Protein 4ZDU (pdb70)

Sequence (428 aa):
WSVEDIVKGINSNNLESQLQATQAARKLLSPIDNIIRAGLIPKFVSFLGKTDCSPIQFESAWALTNIASGTSEQTKAVVDGGAIPAFISLLASPHAHISEQAVWALGNIAGDGSAFRDLVIKHGAIDPLLALLAVPDLSTLACGYLRNLTWTLSNLCRNKNPAPPLDAVEQILPTLVRLLHHNDPEVLADSCWAISYLTDGPNERIEMVVKKGVVPQLVKLLGATELPIVTPALRAIGNIVTGTDEQTQKVIDAGALAVFPSLLTNPKTNIQKEATWTMSNITAGRQDQIQQVVNHGLVPFLVGVLSKADFKTQKEAAWAITNYTSGGTVEQIVYLVHCGIIEPLMNLLSAKDTKIIQVILDAISNIFQAAEKLGETEKLSIMIEECGGLDKIEALQRHENESVYKASLNLIEKYFSQGTKRSYEQME

Structure (mmCIF, N/CA/C/O backbone):
data_4ZDU
#
_entry.id   4ZDU
#
_cell.length_a   110.250
_cell.length_b   110.250
_cell.length_c   204.361
_cell.angle_alpha   90.000
_cell.angle_beta   90.000
_cell.angle_gamma   120.000
#
_symmetry.space_group_name_H-M   'H 3 2'
#
loop_
_entity.id
_entity.type
_entity.pdbx_description
1 polymer 'Importin subunit alpha-1'
2 polymer 'Peptide from Nucleoprotein'
3 water water
#
loop_
_atom_site.group_PDB
_atom_site.id
_atom_site.type_symbol
_atom_site.label_atom_id
_atom_site.label_alt_id
_atom_site.label_comp_id
_atom_site.label_asym_id
_atom_site.label_entity_id
_atom_site.label_seq_id
_atom_site.pdbx_PDB_ins_code
_atom_site.Cartn_x
_atom_site.Cartn_y
_atom_site.Cartn_z
_atom_site.occupanc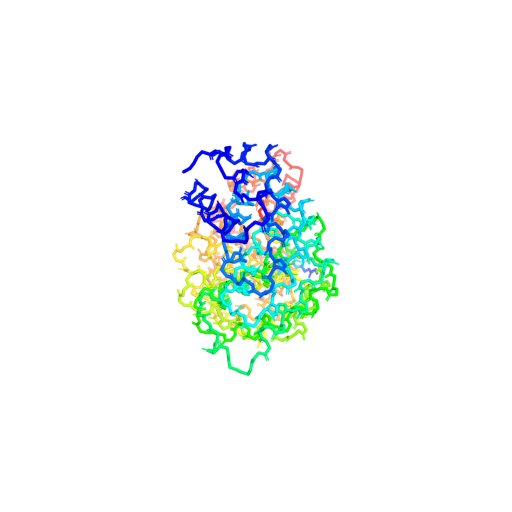y
_atom_site.B_iso_or_equiv
_atom_site.auth_seq_id
_atom_site.auth_comp_id
_atom_site.auth_asym_id
_atom_site.auth_atom_id
_atom_site.pdbx_PDB_model_num
ATOM 1 N N . TRP A 1 6 ? 43.079 36.860 40.745 1.00 103.73 76 TRP A N 1
ATOM 2 C CA . TRP A 1 6 ? 42.236 36.291 41.791 1.00 102.67 76 TRP A CA 1
ATOM 3 C C . TRP A 1 6 ? 42.357 34.774 41.827 1.00 106.75 76 TRP A C 1
ATOM 4 O O . TRP A 1 6 ? 42.561 34.135 40.794 1.00 107.51 76 TRP A O 1
ATOM 15 N N . SER A 1 7 ? 42.224 34.203 43.019 1.00 108.70 77 SER A N 1
ATOM 16 C CA . SER A 1 7 ? 42.127 32.756 43.159 1.00 107.60 77 SER A CA 1
ATOM 17 C C . SER A 1 7 ? 40.658 32.346 43.143 1.00 100.15 77 SER A C 1
ATOM 18 O O . SER A 1 7 ? 39.772 33.202 43.189 1.00 92.05 77 SER A O 1
ATOM 21 N N . VAL A 1 8 ? 40.408 31.041 43.070 1.00 101.21 78 VAL A N 1
ATOM 22 C CA . VAL A 1 8 ? 39.059 30.514 42.869 1.00 97.00 78 VAL A CA 1
ATOM 23 C C . VAL A 1 8 ? 38.067 31.008 43.917 1.00 95.14 78 VAL A C 1
ATOM 24 O O . VAL A 1 8 ? 36.956 31.423 43.584 1.00 92.35 78 VAL A O 1
ATOM 28 N N . GLU A 1 9 ? 38.482 30.978 45.178 1.00 96.57 79 GLU A N 1
ATOM 29 C CA . GLU A 1 9 ? 37.600 31.343 46.278 1.00 96.16 79 GLU A CA 1
ATOM 30 C C . GLU A 1 9 ? 37.176 32.806 46.248 1.00 92.77 79 GLU A C 1
ATOM 31 O O . GLU A 1 9 ? 36.037 33.131 46.577 1.00 90.45 79 GLU A O 1
ATOM 37 N N . ASP A 1 10 ? 38.094 33.681 45.857 1.00 95.51 80 ASP A N 1
ATOM 38 C CA . ASP A 1 10 ? 37.792 35.100 45.726 1.00 95.03 80 ASP A CA 1
ATOM 39 C C . ASP A 1 10 ? 36.673 35.319 44.708 1.00 94.00 80 ASP A C 1
ATOM 40 O O . ASP A 1 10 ? 35.733 36.078 44.956 1.00 93.49 80 ASP A O 1
ATOM 45 N N . ILE A 1 11 ? 36.780 34.634 43.572 1.00 90.83 81 ILE A N 1
ATOM 46 C CA . ILE A 1 11 ? 35.804 34.743 42.489 1.00 86.20 81 ILE A CA 1
ATOM 47 C C . ILE A 1 11 ? 34.439 34.192 42.892 1.00 85.48 81 ILE A C 1
ATOM 48 O O . ILE A 1 11 ? 33.398 34.795 42.608 1.00 78.79 81 ILE A O 1
ATOM 53 N N . VAL A 1 12 ? 34.459 33.041 43.556 1.00 87.49 82 VAL A N 1
ATOM 54 C CA . VAL A 1 12 ? 33.245 32.390 44.024 1.00 83.34 82 VAL A CA 1
ATOM 55 C C . VAL A 1 12 ? 32.443 33.326 44.919 1.00 81.34 82 VAL A C 1
ATOM 56 O O . VAL A 1 12 ? 31.226 33.443 44.777 1.00 77.67 82 VAL A O 1
ATOM 60 N N . LYS A 1 13 ? 33.137 34.010 45.822 1.00 83.71 83 LYS A N 1
ATOM 61 C CA . LYS A 1 13 ? 32.491 34.940 46.741 1.00 84.75 83 LYS A CA 1
ATOM 62 C C . LYS A 1 13 ? 31.863 36.114 45.995 1.00 79.19 83 LYS A C 1
ATOM 63 O O . LYS A 1 13 ? 30.721 36.487 46.258 1.00 76.41 83 LYS A O 1
ATOM 65 N N . GLY A 1 14 ? 32.614 36.687 45.060 1.00 76.66 84 GLY A N 1
ATOM 66 C CA . GLY A 1 14 ? 32.137 37.818 44.285 1.00 76.22 84 GLY A CA 1
ATOM 67 C C . GLY A 1 14 ? 30.966 37.478 43.382 1.00 71.41 84 GLY A C 1
ATOM 68 O O . GLY A 1 14 ? 30.028 38.263 43.250 1.00 68.96 84 GLY A O 1
ATOM 69 N N . ILE A 1 15 ? 31.022 36.305 42.757 1.00 71.87 85 ILE A N 1
ATOM 70 C CA . ILE A 1 15 ? 29.969 35.866 41.845 1.00 68.23 85 ILE A CA 1
ATOM 71 C C . ILE A 1 15 ? 28.689 35.539 42.610 1.00 68.19 85 ILE A C 1
ATOM 72 O O . ILE A 1 15 ? 27.582 35.802 42.133 1.00 64.85 85 ILE A O 1
ATOM 77 N N . ASN A 1 16 ? 28.850 34.991 43.811 1.00 73.19 86 ASN A N 1
ATOM 78 C CA . ASN A 1 16 ? 27.712 34.577 44.624 1.00 72.08 86 ASN A CA 1
ATOM 79 C C . ASN A 1 16 ? 27.121 35.701 45.469 1.00 73.16 86 ASN A C 1
ATOM 80 O O . ASN A 1 16 ? 26.178 35.477 46.231 1.00 73.94 86 ASN A O 1
ATOM 85 N N . SER A 1 17 ? 27.672 36.904 45.349 1.00 71.40 87 SER A N 1
ATOM 86 C CA . SER A 1 17 ? 27.110 38.047 46.061 1.00 69.09 87 SER A CA 1
ATOM 87 C C . SER A 1 17 ? 25.905 38.576 45.293 1.00 67.42 87 SER A C 1
ATOM 88 O O . SER A 1 17 ? 25.657 38.170 44.156 1.00 63.63 87 SER A O 1
ATOM 91 N N . ASN A 1 18 ? 25.150 39.473 45.917 1.00 67.78 88 ASN A N 1
ATOM 92 C CA . ASN A 1 18 ? 23.992 40.066 45.260 1.00 64.18 88 ASN A CA 1
ATOM 93 C C . ASN A 1 18 ? 24.324 41.433 44.673 1.00 58.48 88 ASN A C 1
ATOM 94 O O . ASN A 1 18 ? 23.445 42.143 44.191 1.00 58.58 88 ASN A O 1
ATOM 99 N N . ASN A 1 19 ? 25.600 41.798 44.724 1.00 59.09 89 ASN A N 1
ATOM 100 C CA . ASN A 1 19 ? 26.065 43.042 44.128 1.00 57.57 89 ASN A CA 1
ATOM 101 C C . ASN A 1 19 ? 26.449 42.810 42.668 1.00 52.00 89 ASN A C 1
ATOM 102 O O . ASN A 1 19 ? 27.383 42.062 42.381 1.00 53.39 89 ASN A O 1
ATOM 107 N N . LEU A 1 20 ? 25.726 43.447 41.751 1.00 45.89 90 LEU A N 1
ATOM 108 C CA . LEU A 1 20 ? 25.925 43.210 40.321 1.00 41.83 90 LEU A CA 1
ATOM 109 C C . LEU A 1 20 ? 27.349 43.517 39.857 1.00 47.38 90 LEU A C 1
ATOM 110 O O . LEU A 1 20 ? 27.914 42.779 39.056 1.00 48.52 90 LEU A O 1
ATOM 115 N N . GLU A 1 21 ? 27.925 44.603 40.361 1.00 48.18 91 GLU A N 1
ATOM 116 C CA . GLU A 1 21 ? 29.274 44.999 39.956 1.00 61.34 91 GLU A CA 1
ATOM 117 C C . GLU A 1 21 ? 30.338 44.097 40.578 1.00 65.24 91 GLU A C 1
ATOM 118 O O . GLU A 1 21 ? 31.408 43.891 39.988 1.00 62.29 91 GLU A O 1
ATOM 124 N N . SER A 1 22 ? 30.049 43.567 41.765 1.00 64.34 92 SER A N 1
ATOM 125 C CA . SER A 1 22 ? 30.902 42.555 42.367 1.00 60.70 92 SER A CA 1
ATOM 126 C C . SER A 1 22 ? 30.876 41.297 41.507 1.00 54.39 92 SER A C 1
ATOM 127 O O . SER A 1 22 ? 31.913 40.681 41.264 1.00 59.64 92 SER A O 1
ATOM 130 N N . GLN A 1 23 ? 29.686 40.932 41.036 1.00 52.35 93 GLN A N 1
ATOM 131 C CA . GLN A 1 23 ? 29.530 39.797 40.133 1.00 54.73 93 GLN A CA 1
ATOM 132 C C . GLN A 1 23 ? 30.279 40.017 38.824 1.00 47.31 93 GLN A C 1
ATOM 133 O O . GLN A 1 23 ? 30.878 39.090 38.281 1.00 48.61 93 GLN A O 1
ATOM 139 N N . LEU A 1 24 ? 30.240 41.246 38.319 1.00 45.71 94 LEU A N 1
ATOM 140 C CA . LEU A 1 24 ? 30.913 41.577 37.067 1.00 49.35 94 LEU A CA 1
ATOM 141 C C . LEU A 1 24 ? 32.427 41.504 37.222 1.00 59.72 94 LEU A C 1
ATOM 142 O O . LEU A 1 24 ? 33.112 40.893 36.402 1.00 64.08 94 LEU A O 1
ATOM 147 N N . GLN A 1 25 ? 32.940 42.133 38.277 1.00 63.43 95 GLN A N 1
ATOM 148 C CA . GLN A 1 25 ? 34.366 42.104 38.583 1.00 64.55 95 GLN A CA 1
ATOM 149 C C . GLN A 1 25 ? 34.887 40.677 38.701 1.00 64.03 95 GLN A C 1
ATOM 150 O O . GLN A 1 25 ? 35.973 40.360 38.217 1.00 67.39 95 GLN A O 1
ATOM 156 N N . ALA A 1 26 ? 34.105 39.821 39.348 1.00 61.58 96 ALA A N 1
ATOM 157 C CA . ALA A 1 26 ? 34.505 38.439 39.569 1.00 64.65 96 ALA A CA 1
ATOM 158 C C . ALA A 1 26 ? 34.512 37.646 38.265 1.00 60.58 96 ALA A C 1
ATOM 159 O O . ALA A 1 26 ? 35.417 36.850 38.019 1.00 60.97 96 ALA A O 1
ATOM 161 N N . THR A 1 27 ? 33.503 37.865 37.431 1.00 55.10 97 THR A N 1
ATOM 162 C CA . THR A 1 27 ? 33.425 37.164 36.156 1.00 54.10 97 THR A CA 1
ATOM 163 C C . THR A 1 27 ? 34.584 37.584 35.251 1.00 54.78 97 THR A C 1
ATOM 164 O O . THR A 1 27 ? 35.138 36.761 34.526 1.00 53.89 97 THR A O 1
ATOM 168 N N . GLN A 1 28 ? 34.955 38.861 35.313 1.00 58.93 98 GLN A N 1
ATOM 169 C CA . GLN A 1 28 ? 36.119 39.369 34.586 1.00 60.03 98 GLN A CA 1
ATOM 170 C C . GLN A 1 28 ? 37.397 38.661 35.030 1.00 64.87 98 GLN A C 1
ATOM 171 O O . GLN A 1 28 ? 38.286 38.395 34.219 1.00 59.04 98 GLN A O 1
ATOM 177 N N . ALA A 1 29 ? 37.485 38.368 36.324 1.00 60.87 99 ALA A N 1
ATOM 178 C CA . ALA A 1 29 ? 38.650 37.690 36.882 1.00 65.98 99 ALA A CA 1
ATOM 179 C C . ALA A 1 29 ? 38.688 36.229 36.453 1.00 71.58 99 ALA A C 1
ATOM 180 O O . ALA A 1 29 ? 39.753 35.684 36.163 1.00 78.18 99 ALA A O 1
ATOM 182 N N . ALA A 1 30 ? 37.519 35.597 36.415 1.00 66.84 100 ALA A N 1
ATOM 183 C CA . ALA A 1 30 ? 37.417 34.208 35.985 1.00 70.41 100 ALA A CA 1
ATOM 184 C C . ALA A 1 30 ? 37.747 34.080 34.503 1.00 68.87 100 ALA A C 1
ATOM 185 O O . ALA A 1 30 ? 38.258 33.052 34.057 1.00 69.36 100 ALA A O 1
ATOM 187 N N . ARG A 1 31 ? 37.457 35.134 33.748 1.00 65.85 101 ARG A N 1
ATOM 188 C CA . ARG A 1 31 ? 37.764 35.160 32.324 1.00 70.11 101 ARG A CA 1
ATOM 189 C C . ARG A 1 31 ? 39.264 35.096 32.102 1.00 74.78 101 ARG A C 1
ATOM 190 O O . ARG A 1 31 ? 39.747 34.275 31.328 1.00 75.39 101 ARG A O 1
ATOM 198 N N . LYS A 1 32 ? 39.992 35.963 32.797 1.00 79.02 102 LYS A N 1
ATOM 199 C CA . LYS A 1 32 ? 41.435 36.085 32.620 1.00 85.38 102 LYS A CA 1
ATOM 200 C C . LYS A 1 32 ? 42.208 34.874 33.141 1.00 86.83 102 LYS A C 1
ATOM 201 O O . LYS A 1 32 ? 43.297 34.580 32.650 1.00 90.83 102 LYS A O 1
ATOM 207 N N . LEU A 1 33 ? 41.659 34.175 34.132 1.00 86.77 103 LEU A N 1
ATOM 208 C CA . LEU A 1 33 ? 42.293 32.948 34.609 1.00 90.60 103 LEU A CA 1
ATOM 209 C C . LEU A 1 33 ? 42.206 31.869 33.546 1.00 87.75 103 LEU A C 1
ATOM 210 O O . LEU A 1 33 ? 43.179 31.165 33.275 1.00 94.67 103 LEU A O 1
ATOM 215 N N . LEU A 1 34 ? 41.026 31.744 32.951 1.00 80.65 104 LEU A N 1
ATOM 216 C CA . LEU A 1 34 ? 40.808 30.785 31.883 1.00 82.70 104 LEU A CA 1
ATOM 217 C C . LEU A 1 34 ? 41.472 31.266 30.598 1.00 84.12 104 LEU A C 1
ATOM 218 O O . LEU A 1 34 ? 41.715 30.479 29.686 1.00 85.09 104 LEU A O 1
ATOM 223 N N . SER A 1 35 ? 41.768 32.561 30.539 1.00 84.54 105 SER A N 1
ATOM 224 C CA . SER A 1 35 ? 42.375 33.162 29.357 1.00 86.42 105 SER A CA 1
ATOM 225 C C . SER A 1 35 ? 43.897 33.093 29.422 1.00 88.52 105 SER A C 1
ATOM 226 O O . SER A 1 35 ? 44.569 33.064 28.391 1.00 87.06 105 SER A O 1
ATOM 229 N N . 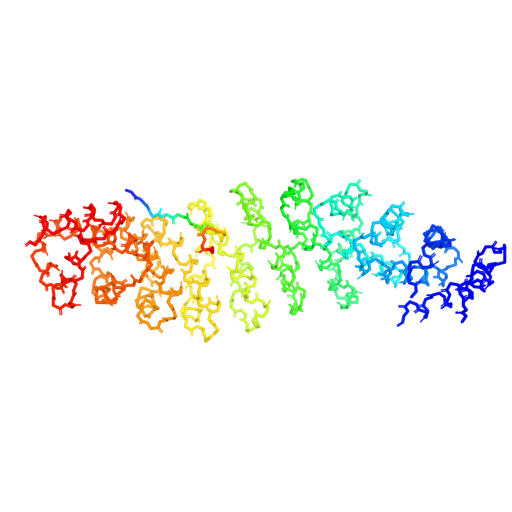PRO A 1 41 ? 43.016 25.974 35.613 1.00 83.48 111 PRO A N 1
ATOM 230 C CA . PRO A 1 41 ? 42.247 25.522 36.778 1.00 85.25 111 PRO A CA 1
ATOM 231 C C . PRO A 1 41 ? 40.766 25.335 36.463 1.00 83.30 111 PRO A C 1
ATOM 232 O O . PRO A 1 41 ? 39.919 25.662 37.293 1.00 79.16 111 PRO A O 1
ATOM 236 N N . ILE A 1 42 ? 40.472 24.811 35.276 1.00 85.12 112 ILE A N 1
ATOM 237 C CA . ILE A 1 42 ? 39.098 24.630 34.815 1.00 79.36 112 ILE A CA 1
ATOM 238 C C . ILE A 1 42 ? 38.247 23.791 35.770 1.00 81.16 112 ILE A C 1
ATOM 239 O O . ILE A 1 42 ? 37.147 24.197 36.147 1.00 78.62 112 ILE A O 1
ATOM 244 N N . ASP A 1 43 ? 38.756 22.630 36.167 1.00 81.97 113 ASP A N 1
ATOM 245 C CA . ASP A 1 43 ? 37.968 21.696 36.966 1.00 83.58 113 ASP A CA 1
ATOM 246 C C . ASP A 1 43 ? 37.736 22.177 38.400 1.00 82.42 113 ASP A C 1
ATOM 247 O O . ASP A 1 43 ? 36.831 21.693 39.078 1.00 77.32 113 ASP A O 1
ATOM 252 N N . ASN A 1 44 ? 38.547 23.125 38.861 1.00 79.55 114 ASN A N 1
ATOM 253 C CA . ASN A 1 44 ? 38.299 23.752 40.155 1.00 82.00 114 ASN A CA 1
ATOM 254 C C . ASN A 1 44 ? 37.179 24.783 40.031 1.00 81.26 114 ASN A C 1
ATOM 255 O O . ASN A 1 44 ? 36.381 24.966 40.951 1.00 79.35 114 ASN A O 1
ATOM 260 N N . ILE A 1 45 ? 37.127 25.450 38.882 1.00 82.10 115 ILE A N 1
ATOM 261 C CA . ILE A 1 45 ? 36.034 26.362 38.565 1.00 79.78 115 ILE A CA 1
ATOM 262 C C . ILE A 1 45 ? 34.720 25.592 38.495 1.00 79.33 115 ILE A C 1
ATOM 263 O O . ILE A 1 45 ? 33.698 26.027 39.028 1.00 77.94 115 ILE A O 1
ATOM 268 N N . ILE A 1 46 ? 34.764 24.438 37.836 1.00 74.43 116 ILE A N 1
ATOM 269 C CA . ILE A 1 46 ? 33.604 23.564 37.716 1.00 71.34 116 ILE A CA 1
ATOM 270 C C . ILE A 1 46 ? 33.192 23.002 39.078 1.00 78.77 116 ILE A C 1
ATOM 271 O O . ILE A 1 46 ? 32.003 22.931 39.396 1.00 65.75 116 ILE A O 1
ATOM 276 N N . ARG A 1 47 ? 34.181 22.615 39.879 1.00 71.04 117 ARG A N 1
ATOM 277 C CA . ARG A 1 47 ? 33.925 22.052 41.200 1.00 78.15 117 ARG A CA 1
ATOM 278 C C . ARG A 1 47 ? 33.177 23.041 42.091 1.00 74.41 117 ARG A C 1
ATOM 279 O O . ARG A 1 47 ? 32.342 22.648 42.903 1.00 74.26 117 A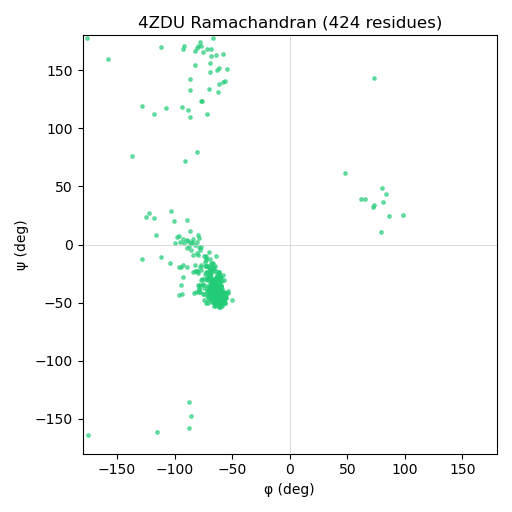RG A O 1
ATOM 281 N N . ALA A 1 48 ? 33.473 24.325 41.924 1.00 71.93 118 ALA A N 1
ATOM 282 C CA . ALA A 1 48 ? 32.808 25.372 42.689 1.00 68.49 118 ALA A CA 1
ATOM 283 C C . ALA A 1 48 ? 31.408 25.670 42.145 1.00 69.02 118 ALA A C 1
ATOM 284 O O . ALA A 1 48 ? 30.664 26.462 42.724 1.00 65.18 118 ALA A O 1
ATOM 286 N N . GLY A 1 49 ? 31.057 25.034 41.031 1.00 65.61 119 GLY A N 1
ATOM 287 C CA . GLY A 1 49 ? 29.741 25.190 40.436 1.00 61.95 119 GLY A CA 1
ATOM 288 C C . GLY A 1 49 ? 29.530 26.535 39.764 1.00 60.86 119 GLY A C 1
ATOM 289 O O . GLY A 1 49 ? 28.425 27.072 39.767 1.00 62.77 119 GLY A O 1
ATOM 290 N N . LEU A 1 50 ? 30.590 27.074 39.174 1.00 62.84 120 LEU A N 1
ATOM 291 C CA . LEU A 1 50 ? 30.544 28.409 38.586 1.00 59.59 120 LEU A CA 1
ATOM 292 C C . LEU A 1 50 ? 29.940 28.438 37.179 1.00 56.83 120 LEU A C 1
ATOM 293 O O . LEU A 1 50 ? 29.541 29.500 36.697 1.00 54.86 120 LEU A O 1
ATOM 298 N N . ILE A 1 51 ? 29.875 27.283 36.522 1.00 55.21 121 ILE A N 1
ATOM 299 C CA . ILE A 1 51 ? 29.303 27.210 35.176 1.00 53.57 121 ILE A CA 1
ATOM 300 C C . ILE A 1 51 ? 27.814 27.611 35.141 1.00 54.22 121 ILE A C 1
ATOM 301 O O . ILE A 1 51 ? 27.418 28.400 34.282 1.00 50.04 121 ILE A O 1
ATOM 306 N N . PRO A 1 52 ? 26.984 27.092 36.072 1.00 56.91 122 PRO A N 1
ATOM 307 C CA . PRO A 1 52 ? 25.590 27.560 36.070 1.00 52.36 122 PRO A CA 1
ATOM 308 C C . PRO A 1 52 ? 25.436 29.048 36.386 1.00 47.45 122 PRO A C 1
ATOM 309 O O . PRO A 1 52 ? 24.422 29.645 36.025 1.00 43.91 122 PRO A O 1
ATOM 313 N N . LYS A 1 53 ? 26.419 29.629 37.064 1.00 46.84 123 LYS A N 1
ATOM 314 C CA . LYS A 1 53 ? 26.398 31.058 37.347 1.00 47.64 123 LYS A CA 1
ATOM 315 C C . LYS A 1 53 ? 26.655 31.838 36.059 1.00 45.56 123 LYS A C 1
ATOM 316 O O . LYS A 1 53 ? 25.985 32.828 35.774 1.00 48.53 123 LYS A O 1
ATOM 322 N N . PHE A 1 54 ? 27.631 31.378 35.286 1.00 44.57 124 PHE A N 1
ATOM 323 C CA . PHE A 1 54 ? 27.950 31.985 34.002 1.00 45.52 124 PHE A CA 1
ATOM 324 C C . PHE A 1 54 ? 26.754 31.918 33.063 1.00 47.02 124 PHE A C 1
ATOM 325 O O . PHE A 1 54 ? 26.429 32.892 32.388 1.00 43.80 124 PHE A O 1
ATOM 333 N N . VAL A 1 55 ? 26.095 30.764 33.034 1.00 41.19 125 VAL A N 1
ATOM 334 C CA . VAL A 1 55 ? 24.936 30.576 32.175 1.00 40.35 125 VAL A CA 1
ATOM 335 C C . VAL A 1 55 ? 23.794 31.516 32.574 1.00 42.05 125 VAL A C 1
ATOM 336 O O . VAL A 1 55 ? 23.137 32.092 31.705 1.00 40.75 125 VAL A O 1
ATOM 340 N N . SER A 1 56 ? 23.567 31.698 33.875 1.00 39.29 126 SER A N 1
ATOM 341 C CA . SER A 1 56 ? 22.491 32.588 34.305 1.00 38.56 126 SER A CA 1
ATOM 342 C C . SER A 1 56 ? 22.832 34.040 33.969 1.00 39.32 126 SER A C 1
ATOM 343 O O . SER A 1 56 ? 21.955 34.818 33.592 1.00 38.04 126 SER A O 1
ATOM 346 N N . PHE A 1 57 ? 24.109 34.394 34.076 1.00 41.70 127 PHE A N 1
ATOM 347 C CA . PHE A 1 57 ? 24.567 35.735 33.712 1.00 41.84 127 PHE A CA 1
ATOM 348 C C . PHE A 1 57 ? 24.327 36.048 32.220 1.00 42.85 127 PHE A C 1
ATOM 349 O O . PHE A 1 57 ? 24.237 37.216 31.835 1.00 36.57 127 PHE A O 1
ATOM 357 N N . LEU A 1 58 ? 24.220 35.014 31.385 1.00 38.58 128 LEU A N 1
ATOM 358 C CA . LEU A 1 58 ? 23.937 35.220 29.960 1.00 39.79 128 LEU A CA 1
ATOM 359 C C . LEU A 1 58 ? 22.547 35.819 29.753 1.00 39.37 128 LEU A C 1
ATOM 360 O O . LEU A 1 58 ? 22.279 36.444 28.729 1.00 39.69 128 LEU A O 1
ATOM 365 N N . GLY A 1 59 ? 21.670 35.633 30.735 1.00 39.78 129 GLY A N 1
ATOM 366 C CA . GLY A 1 59 ? 20.312 36.144 30.661 1.00 38.99 129 GLY A CA 1
ATOM 367 C C . GLY A 1 59 ? 20.120 37.528 31.256 1.00 43.28 129 GLY A C 1
ATOM 368 O O . GLY A 1 59 ? 19.002 38.048 31.275 1.00 48.32 129 GLY A O 1
ATOM 369 N N . LYS A 1 60 ? 21.199 38.130 31.748 1.00 41.06 130 LYS A N 1
ATOM 370 C CA . LYS A 1 60 ? 21.134 39.498 32.253 1.00 41.26 130 LYS A CA 1
ATOM 371 C C . LYS A 1 60 ? 21.203 40.498 31.100 1.00 44.60 130 LYS A C 1
ATOM 372 O O . LYS A 1 60 ? 22.253 41.083 30.830 1.00 43.63 130 LYS A O 1
ATOM 378 N N . THR A 1 61 ? 20.068 40.683 30.429 1.00 47.78 131 THR A N 1
ATOM 379 C CA . THR A 1 61 ? 19.965 41.550 29.255 1.00 47.72 131 THR A CA 1
ATOM 380 C C . THR A 1 61 ? 20.316 43.003 29.561 1.00 50.07 131 THR A C 1
ATOM 381 O O . THR A 1 61 ? 20.827 43.726 28.700 1.00 45.22 131 THR A O 1
ATOM 385 N N . ASP A 1 62 ? 20.049 43.426 30.792 1.00 49.59 132 ASP A N 1
ATOM 386 C CA . ASP A 1 62 ? 20.318 44.801 31.197 1.00 51.29 132 ASP A CA 1
ATOM 387 C C . ASP A 1 62 ? 21.794 45.033 31.502 1.00 47.05 132 ASP A C 1
ATOM 388 O O . ASP A 1 62 ? 22.201 46.156 31.792 1.00 51.17 132 ASP A O 1
ATOM 393 N N . CYS A 1 63 ? 22.598 43.980 31.408 1.00 46.72 133 CYS A N 1
ATOM 394 C CA . CYS A 1 63 ? 24.029 44.096 31.670 1.00 46.07 133 CYS A CA 1
ATOM 395 C C . CYS A 1 63 ? 24.854 43.329 30.639 1.00 46.19 133 CYS A C 1
ATOM 396 O O . CYS A 1 63 ? 25.363 42.243 30.922 1.00 45.34 133 CYS A O 1
ATOM 399 N N . SER A 1 64 ? 24.987 43.899 29.444 1.00 42.08 134 SER A N 1
ATOM 400 C CA . SER A 1 64 ? 25.777 43.271 28.387 1.00 44.15 134 SER A CA 1
ATOM 401 C C . SER A 1 64 ? 27.259 43.017 28.742 1.00 45.17 134 SER A C 1
ATOM 402 O O . SER A 1 64 ? 27.831 42.045 28.251 1.00 47.40 134 SER A O 1
ATOM 405 N N . PRO A 1 65 ? 27.889 43.871 29.583 1.00 45.54 135 PRO A N 1
ATOM 406 C CA . PRO A 1 65 ? 29.264 43.527 29.975 1.00 43.40 135 PRO A CA 1
ATOM 407 C C . PRO A 1 65 ? 29.420 42.174 30.676 1.00 44.99 135 PRO A C 1
ATOM 408 O O . PRO A 1 65 ? 30.372 41.456 30.369 1.00 45.21 135 PRO A O 1
ATOM 412 N N . ILE A 1 66 ? 28.525 41.831 31.599 1.00 38.15 136 ILE A N 1
ATOM 413 C CA . ILE A 1 66 ? 28.654 40.548 32.286 1.00 40.58 136 ILE A CA 1
ATOM 414 C C . ILE A 1 66 ? 28.190 39.411 31.375 1.00 41.88 136 ILE A C 1
ATOM 415 O O . ILE A 1 66 ? 28.586 38.259 31.559 1.00 42.88 136 ILE A O 1
ATOM 420 N N . GLN A 1 67 ? 27.365 39.741 30.383 1.00 37.86 137 GLN A N 1
ATOM 421 C CA . GLN A 1 67 ? 26.977 38.773 29.361 1.00 41.65 137 GLN A CA 1
ATOM 422 C C . GLN A 1 67 ? 28.195 38.357 28.551 1.00 43.25 137 GLN A C 1
ATOM 423 O O . GLN A 1 67 ? 28.463 37.167 28.367 1.00 44.72 137 GLN A O 1
ATOM 429 N N . PHE A 1 68 ? 28.924 39.357 28.069 1.00 45.24 138 PHE A N 1
ATOM 430 C CA . PHE A 1 68 ? 30.151 39.143 27.313 1.00 40.35 138 PHE A CA 1
ATOM 431 C C . PHE A 1 68 ? 31.166 38.322 28.110 1.00 44.63 138 PHE A C 1
ATOM 432 O O . PHE A 1 68 ? 31.741 37.359 27.598 1.00 41.04 138 PHE A O 1
ATOM 440 N N . GLU A 1 69 ? 31.389 38.713 29.362 1.00 39.39 139 GLU A N 1
ATOM 441 C CA . GLU A 1 69 ? 32.393 38.054 30.185 1.00 48.81 139 GLU A CA 1
ATOM 442 C C . GLU A 1 69 ? 32.034 36.590 30.428 1.00 46.28 139 GLU A C 1
ATOM 443 O O . GLU A 1 69 ? 32.904 35.722 30.410 1.00 46.26 139 GLU A O 1
ATOM 449 N N . SER A 1 70 ? 30.749 36.321 30.633 1.00 43.34 140 SER A N 1
ATOM 450 C CA . SER A 1 70 ? 30.284 34.963 30.891 1.00 40.94 140 SER A CA 1
ATOM 451 C C . SER A 1 70 ? 30.378 34.067 29.660 1.00 41.27 140 SER A C 1
ATOM 452 O O . SER A 1 70 ? 30.838 32.929 29.757 1.00 46.43 140 SER A O 1
ATOM 455 N N . ALA A 1 71 ? 29.936 34.573 28.510 1.00 41.45 141 ALA A N 1
ATOM 456 C CA . ALA A 1 71 ? 30.037 33.818 27.264 1.00 43.88 141 ALA A CA 1
ATOM 457 C C . ALA A 1 71 ? 31.483 33.423 27.007 1.00 47.61 141 ALA A C 1
ATOM 458 O O . ALA A 1 71 ? 31.767 32.294 26.610 1.00 55.24 141 ALA A O 1
ATOM 460 N N . TRP A 1 72 ? 32.395 34.356 27.254 1.00 42.35 142 TRP A N 1
ATOM 461 C CA . TRP A 1 72 ? 33.817 34.100 27.086 1.00 46.03 142 TRP A CA 1
ATOM 462 C C . TRP A 1 72 ? 34.273 32.964 28.001 1.00 50.76 142 TRP A C 1
ATOM 463 O O . TRP A 1 72 ? 34.927 32.026 27.546 1.00 55.37 142 TRP A O 1
ATOM 474 N N . ALA A 1 73 ? 33.922 33.045 29.283 1.00 48.18 143 ALA A N 1
ATOM 475 C CA . ALA A 1 73 ? 34.313 32.014 30.241 1.00 48.96 143 ALA A CA 1
ATOM 476 C C . ALA A 1 73 ? 33.765 30.649 29.838 1.00 49.09 143 ALA A C 1
ATOM 477 O O . ALA A 1 73 ? 34.496 29.660 29.825 1.00 51.53 143 ALA A O 1
ATOM 479 N N . LEU A 1 74 ? 32.478 30.603 29.505 1.00 46.72 144 LEU A N 1
ATOM 480 C CA . LEU A 1 74 ? 31.839 29.364 29.071 1.00 52.00 144 LEU A CA 1
ATOM 481 C C . LEU A 1 74 ? 32.478 28.806 27.799 1.00 53.28 144 LEU A C 1
ATOM 482 O O . LEU A 1 74 ? 32.510 27.593 27.595 1.00 56.05 144 LEU A O 1
ATOM 487 N N . THR A 1 75 ? 32.987 29.695 26.950 1.00 52.65 145 THR A N 1
ATOM 488 C CA . THR A 1 75 ? 33.601 29.286 25.690 1.00 49.97 145 THR A CA 1
ATOM 489 C C . THR A 1 75 ? 34.939 28.590 25.929 1.00 55.50 145 THR A C 1
ATOM 490 O O . THR A 1 75 ? 35.222 27.557 25.323 1.00 57.88 145 THR A O 1
ATOM 494 N N . ASN A 1 76 ? 35.754 29.154 26.818 1.00 65.18 146 ASN A N 1
ATOM 495 C CA . ASN A 1 76 ? 37.041 28.553 27.165 1.00 72.00 146 ASN A CA 1
ATOM 496 C C . ASN A 1 76 ? 36.893 27.132 27.692 1.00 73.89 146 ASN A C 1
ATOM 497 O O . ASN A 1 76 ? 37.565 26.214 27.222 1.00 75.68 146 ASN A O 1
ATOM 502 N N . ILE A 1 77 ? 36.007 26.961 28.669 1.00 70.73 147 ILE A N 1
ATOM 503 C CA . ILE A 1 77 ? 35.785 25.661 29.296 1.00 68.78 147 ILE A CA 1
ATOM 504 C C . ILE A 1 77 ? 35.263 24.645 28.282 1.00 65.19 147 ILE A C 1
ATOM 505 O O . ILE A 1 77 ? 35.609 23.464 28.335 1.00 66.74 147 ILE A O 1
ATOM 510 N N . ALA A 1 78 ? 34.442 25.119 27.350 1.00 64.66 148 ALA A N 1
ATOM 511 C CA . ALA A 1 78 ? 33.858 24.265 26.322 1.00 69.25 148 ALA A CA 1
ATOM 512 C C . ALA A 1 78 ? 34.895 23.791 25.303 1.00 71.10 148 ALA A C 1
ATOM 513 O O . ALA A 1 78 ? 34.682 22.798 24.608 1.00 66.39 148 ALA A O 1
ATOM 515 N N . SER A 1 79 ? 36.015 24.503 25.218 1.00 70.90 149 SER A N 1
ATOM 516 C CA . SER A 1 79 ? 37.055 24.166 24.254 1.00 76.64 149 SER A CA 1
ATOM 517 C C . SER A 1 79 ? 38.055 23.165 24.836 1.00 81.35 149 SER A C 1
ATOM 518 O O . SER A 1 79 ? 39.039 22.809 24.185 1.00 82.75 149 SER A O 1
ATOM 521 N N . GLY A 1 80 ? 37.789 22.708 26.057 1.00 78.28 150 GLY A N 1
ATOM 522 C CA . GLY A 1 80 ? 38.650 21.746 26.724 1.00 71.70 150 GLY A CA 1
ATOM 523 C C . GLY A 1 80 ? 38.306 20.300 26.407 1.00 84.52 150 GLY A C 1
ATOM 524 O O . GLY A 1 80 ? 38.074 19.947 25.249 1.00 73.64 150 GLY A O 1
ATOM 525 N N . THR A 1 81 ? 38.275 19.461 27.441 1.00 82.35 151 THR A N 1
ATOM 526 C CA . THR A 1 81 ? 37.977 18.037 27.276 1.00 89.15 151 THR A CA 1
ATOM 527 C C . THR A 1 81 ? 36.481 17.788 27.087 1.00 93.65 151 THR A C 1
ATOM 528 O O . THR A 1 81 ? 35.675 18.714 27.202 1.00 94.01 151 THR A O 1
ATOM 532 N N . SER A 1 82 ? 36.113 16.539 26.804 1.00 95.65 152 SER A N 1
ATOM 533 C CA . SER A 1 82 ? 34.706 16.187 26.612 1.00 93.00 152 SER A CA 1
ATOM 534 C C . SER A 1 82 ? 33.902 16.370 27.894 1.00 90.63 152 SER A C 1
ATOM 535 O O . SER A 1 82 ? 32.754 16.806 27.851 1.00 92.91 152 SER A O 1
ATOM 538 N N . GLU A 1 83 ? 34.505 16.028 29.030 1.00 90.07 153 GLU A N 1
ATOM 539 C CA . GLU A 1 83 ? 33.822 16.138 30.319 1.00 91.70 153 GLU A CA 1
ATOM 540 C C . GLU A 1 83 ? 33.485 17.594 30.620 1.00 87.83 153 GLU A C 1
ATOM 541 O O . GLU A 1 83 ? 32.441 17.893 31.202 1.00 87.23 153 GLU A O 1
ATOM 547 N N . GLN A 1 84 ? 34.369 18.494 30.200 1.00 82.49 154 GLN A N 1
ATOM 548 C CA . GLN A 1 84 ? 34.211 19.914 30.466 1.00 77.90 154 GLN A CA 1
ATOM 549 C C . GLN A 1 84 ? 33.227 20.541 29.486 1.00 71.37 154 GLN A C 1
ATOM 550 O O . GLN A 1 84 ? 32.473 21.449 29.841 1.00 70.52 154 GLN A O 1
ATOM 556 N N . THR A 1 85 ? 33.241 20.055 28.251 1.00 63.65 155 THR A N 1
ATOM 557 C CA . THR A 1 85 ? 32.314 20.547 27.241 1.00 68.48 155 THR A CA 1
ATOM 558 C C . THR A 1 85 ? 30.889 20.158 27.609 1.00 71.72 155 THR A C 1
ATOM 559 O O . THR A 1 85 ? 29.963 20.956 27.488 1.00 70.54 155 THR A O 1
ATOM 563 N N . LYS A 1 86 ? 30.725 18.931 28.090 1.00 75.53 156 LYS A N 1
ATOM 564 C CA . LYS A 1 86 ? 29.403 18.444 28.492 1.00 76.92 156 LYS A CA 1
ATOM 565 C C . LYS A 1 86 ? 28.978 19.129 29.786 1.00 72.91 156 LYS A C 1
ATOM 566 O O . LYS A 1 86 ? 27.785 19.348 30.019 1.00 75.37 156 LYS A O 1
ATOM 572 N N . ALA A 1 87 ? 29.960 19.490 30.610 1.00 59.90 157 ALA A N 1
ATOM 573 C CA . ALA A 1 87 ? 29.709 20.296 31.795 1.00 60.82 157 ALA A CA 1
ATOM 574 C C . ALA A 1 87 ? 29.100 21.633 31.398 1.00 55.15 157 ALA A C 1
ATOM 575 O O . ALA A 1 87 ? 28.142 22.093 32.014 1.00 53.44 157 ALA A O 1
ATOM 577 N N . VAL A 1 88 ? 29.690 22.262 30.386 1.00 64.24 158 VAL A N 1
ATOM 578 C CA . VAL A 1 88 ? 29.178 23.515 29.869 1.00 51.20 158 VAL A CA 1
ATOM 579 C C . VAL A 1 88 ? 27.787 23.293 29.281 1.00 50.84 158 VAL A C 1
ATOM 580 O O . VAL A 1 88 ? 26.879 24.100 29.483 1.00 48.38 158 VAL A O 1
ATOM 584 N N . VAL A 1 89 ? 27.621 22.178 28.578 1.00 54.61 159 VAL A N 1
ATOM 585 C CA . VAL A 1 89 ? 26.355 21.865 27.920 1.00 53.82 159 VAL A CA 1
ATOM 586 C C . VAL A 1 89 ? 25.266 21.495 28.931 1.00 50.41 159 VAL A C 1
ATOM 587 O O . VAL A 1 89 ? 24.164 22.041 28.898 1.00 55.41 159 VAL A O 1
ATOM 591 N N . ASP A 1 90 ? 25.573 20.571 29.833 1.00 53.72 160 ASP A N 1
ATOM 592 C CA . ASP A 1 90 ? 24.607 20.195 30.865 1.00 61.10 160 ASP A CA 1
ATOM 593 C C . ASP A 1 90 ? 24.379 21.336 31.855 1.00 50.10 160 ASP A C 1
ATOM 594 O O . ASP A 1 90 ? 23.419 21.316 32.624 1.00 49.79 160 ASP A O 1
ATOM 599 N N . GLY A 1 91 ? 25.276 22.316 31.845 1.00 49.46 161 GLY A N 1
ATOM 600 C CA . GLY A 1 91 ? 25.048 23.556 32.559 1.00 47.91 161 GLY A CA 1
ATOM 601 C C . GLY A 1 91 ? 24.010 24.413 31.853 1.00 53.69 161 GLY A C 1
ATOM 602 O O . GLY A 1 91 ? 23.487 25.368 32.427 1.00 50.77 161 GLY A O 1
ATOM 603 N N . GLY A 1 92 ? 23.721 24.081 30.597 1.00 52.53 162 GLY A N 1
ATOM 604 C CA . GLY A 1 92 ? 22.651 24.731 29.861 1.00 48.26 162 GLY A CA 1
ATOM 605 C C . GLY A 1 92 ? 23.082 25.841 28.920 1.00 42.90 162 GLY A C 1
ATOM 606 O O . GLY A 1 92 ? 22.302 26.740 28.607 1.00 39.33 162 GLY A O 1
ATOM 607 N N . ALA A 1 93 ? 24.323 25.775 28.458 1.00 44.93 163 ALA A N 1
ATOM 608 C CA . ALA A 1 93 ? 24.867 26.814 27.593 1.00 48.60 163 ALA A CA 1
ATOM 609 C C . ALA A 1 93 ? 24.193 26.869 26.220 1.00 48.25 163 ALA A C 1
ATOM 610 O O . ALA A 1 93 ? 24.095 27.939 25.626 1.00 44.60 163 ALA A O 1
ATOM 612 N N . ILE A 1 94 ? 23.723 25.728 25.723 1.00 39.99 164 ILE A N 1
ATOM 613 C CA . ILE A 1 94 ? 23.147 25.674 24.377 1.00 49.78 164 ILE A CA 1
ATOM 614 C C . ILE A 1 94 ? 21.863 26.507 24.235 1.00 46.30 164 ILE A C 1
ATOM 615 O O . ILE A 1 94 ? 21.778 27.341 23.332 1.00 45.75 164 ILE A O 1
ATOM 620 N N . PRO A 1 95 ? 20.862 26.303 25.119 1.00 44.90 165 PRO A N 1
ATOM 621 C CA . PRO A 1 95 ? 19.678 27.154 24.937 1.00 43.38 165 PRO A CA 1
ATOM 622 C C . PRO A 1 95 ? 19.946 28.618 25.272 1.00 43.88 165 PRO A C 1
ATOM 623 O O . PRO A 1 95 ? 19.348 29.504 24.658 1.00 43.05 165 PRO A O 1
ATOM 627 N N . ALA A 1 96 ? 20.834 28.865 26.232 1.00 43.09 166 ALA A N 1
ATOM 628 C CA . ALA A 1 96 ? 21.209 30.229 26.589 1.00 42.07 166 ALA A CA 1
ATOM 629 C C . ALA A 1 96 ? 21.878 30.954 25.418 1.00 40.03 166 ALA A C 1
ATOM 630 O O . ALA A 1 96 ? 21.575 32.113 25.147 1.00 42.11 166 ALA A O 1
ATOM 632 N N . PHE A 1 97 ? 22.790 30.271 24.734 1.00 35.75 167 PHE A N 1
ATOM 633 C CA . PHE A 1 97 ? 23.502 30.873 23.612 1.00 40.25 167 PHE A CA 1
ATOM 634 C C . PHE A 1 97 ? 22.571 31.124 22.429 1.00 44.14 167 PHE A C 1
ATOM 635 O O . PHE A 1 97 ? 22.685 32.139 21.747 1.00 46.70 167 PHE A O 1
ATOM 643 N N . ILE A 1 98 ? 21.643 30.199 22.203 1.00 43.25 168 ILE A N 1
ATOM 644 C CA . ILE A 1 98 ? 20.655 30.333 21.139 1.00 43.33 168 ILE A CA 1
ATOM 645 C C . ILE A 1 98 ? 19.784 31.571 21.348 1.00 45.88 168 ILE A C 1
ATOM 646 O O . ILE A 1 98 ? 19.458 32.280 20.391 1.00 39.24 168 ILE A O 1
ATOM 651 N N . SER A 1 99 ? 19.432 31.843 22.604 1.00 41.62 169 SER A N 1
ATOM 652 C CA . SER A 1 99 ? 18.638 33.021 22.938 1.00 38.87 169 SER A CA 1
ATOM 653 C C . SER A 1 99 ? 19.393 34.309 22.620 1.00 38.69 169 SER A C 1
ATOM 654 O O . SER A 1 99 ? 18.785 35.337 22.325 1.00 43.35 169 SER A O 1
ATOM 657 N N . LEU A 1 100 ? 20.719 34.248 22.676 1.00 36.18 170 LEU A N 1
ATOM 658 C CA . LEU A 1 100 ? 21.542 35.432 22.448 1.00 36.42 170 LEU A CA 1
ATOM 659 C C . LEU A 1 100 ? 21.846 35.688 20.968 1.00 31.37 170 LEU A C 1
ATOM 660 O O . LEU A 1 100 ? 22.443 36.705 20.624 1.00 32.35 170 LEU A O 1
ATOM 665 N N . LEU A 1 101 ? 21.429 34.777 20.093 1.00 29.40 171 LEU A N 1
ATOM 666 C CA . LEU A 1 101 ? 21.656 34.952 18.658 1.00 38.41 171 LEU A CA 1
ATOM 667 C C . LEU A 1 101 ? 20.960 36.202 18.120 1.00 42.00 171 LEU A C 1
ATOM 668 O O . LEU A 1 101 ? 21.455 36.847 17.194 1.00 42.57 171 LEU A O 1
ATOM 673 N N . ALA A 1 102 ? 19.820 36.548 18.711 1.00 44.74 172 ALA A N 1
ATOM 674 C CA . ALA A 1 102 ? 19.059 37.712 18.268 1.00 47.53 172 ALA A CA 1
ATOM 675 C C . ALA A 1 102 ? 19.287 38.918 19.177 1.00 45.69 172 ALA A C 1
ATOM 676 O O . ALA A 1 102 ? 18.483 39.848 19.198 1.00 48.05 172 ALA A O 1
ATOM 678 N N . SER A 1 103 ? 20.384 38.895 19.927 1.00 40.72 173 SER A N 1
ATOM 679 C CA . SER A 1 103 ? 20.733 40.006 20.803 1.00 40.77 173 SER A CA 1
ATOM 680 C C . SER A 1 103 ? 20.944 41.288 20.003 1.00 46.45 173 SER A C 1
ATOM 681 O O . SER A 1 103 ? 21.549 41.261 18.932 1.00 49.78 173 SER A O 1
ATOM 684 N N . PRO A 1 104 ? 20.433 42.417 20.520 1.00 46.59 174 PRO A N 1
ATOM 685 C CA . PRO A 1 104 ? 20.639 43.717 19.872 1.00 44.55 174 PRO A CA 1
ATOM 686 C C . PRO A 1 104 ? 22.110 44.116 19.881 1.00 45.68 174 PRO A C 1
ATOM 687 O O . PRO A 1 104 ? 22.525 44.980 19.109 1.00 49.09 174 PRO A O 1
ATOM 691 N N . HIS A 1 105 ? 22.884 43.487 20.759 1.00 44.07 175 HIS A N 1
ATOM 692 C CA . HIS A 1 105 ? 24.330 43.651 20.778 1.00 43.60 175 HIS A CA 1
ATOM 693 C C . HIS A 1 105 ? 24.957 42.657 19.812 1.00 41.04 175 HIS A C 1
ATOM 694 O O . HIS A 1 105 ? 24.955 41.450 20.061 1.00 38.42 175 HIS A O 1
ATOM 701 N N . ALA A 1 106 ? 25.484 43.174 18.706 1.00 45.40 176 ALA A N 1
ATOM 702 C CA . ALA A 1 106 ? 26.043 42.345 17.645 1.00 42.62 176 ALA A CA 1
ATOM 703 C C . ALA A 1 106 ? 27.228 41.514 18.129 1.00 42.60 176 ALA A C 1
ATOM 704 O O . ALA A 1 106 ? 27.383 40.354 17.737 1.00 42.88 176 ALA A O 1
ATOM 706 N N . HIS A 1 107 ? 28.058 42.108 18.980 1.00 40.53 177 HIS A N 1
ATOM 707 C CA . HIS A 1 107 ? 29.249 41.429 19.476 1.00 47.87 177 HIS A CA 1
ATOM 708 C C . HIS A 1 107 ? 28.877 40.253 20.377 1.00 46.85 177 HIS A C 1
ATOM 709 O O . HIS A 1 107 ? 29.602 39.258 20.446 1.00 40.83 177 HIS A O 1
ATOM 716 N N . ILE A 1 108 ? 27.740 40.368 21.057 1.00 44.31 178 ILE A N 1
ATOM 717 C CA . ILE A 1 108 ? 27.240 39.290 21.902 1.00 40.59 178 ILE A CA 1
ATOM 718 C C . ILE A 1 108 ? 26.662 38.170 21.039 1.00 35.54 178 ILE A C 1
ATOM 719 O O . ILE A 1 108 ? 26.905 36.988 21.289 1.00 39.63 178 ILE A O 1
ATOM 724 N N . SER A 1 109 ? 25.917 38.550 20.007 1.00 34.67 179 SER A N 1
ATOM 725 C CA . SER A 1 109 ? 25.401 37.587 19.042 1.00 33.78 179 SER A CA 1
ATOM 726 C C . SER A 1 109 ? 26.549 36.781 18.422 1.00 33.61 179 SER A C 1
ATOM 727 O O . SER A 1 109 ? 26.442 35.563 18.266 1.00 40.56 179 SER A O 1
ATOM 730 N N . GLU A 1 110 ? 27.652 37.457 18.100 1.00 35.88 180 GLU A N 1
ATOM 731 C CA . GLU A 1 110 ? 28.816 36.798 17.510 1.00 40.31 180 GLU A CA 1
ATOM 732 C C . GLU A 1 110 ? 29.440 35.775 18.454 1.00 40.60 180 GLU A C 1
ATOM 733 O O . GLU A 1 110 ? 29.853 34.701 18.026 1.00 42.55 180 GLU A O 1
ATOM 739 N N . GLN A 1 111 ? 29.519 36.116 19.736 1.00 40.35 181 GLN A N 1
ATOM 740 C CA . GLN A 1 111 ? 30.015 35.184 20.741 1.00 39.85 181 GLN A CA 1
ATOM 741 C C . GLN A 1 111 ? 29.168 33.920 20.767 1.00 38.08 181 GLN A C 1
ATOM 742 O O . GLN A 1 111 ? 29.694 32.812 20.855 1.00 47.17 181 GLN A O 1
ATOM 748 N N . ALA A 1 112 ? 27.854 34.094 20.685 1.00 36.14 182 ALA A N 1
ATOM 749 C CA . ALA A 1 112 ? 26.926 32.970 20.724 1.00 36.08 182 ALA A CA 1
ATOM 750 C C . ALA A 1 112 ? 27.095 32.069 19.502 1.00 38.87 182 ALA A C 1
ATOM 751 O O . ALA A 1 112 ? 27.020 30.843 19.611 1.00 40.74 182 ALA A O 1
ATOM 753 N N . VAL A 1 113 ? 27.332 32.679 18.343 1.00 35.09 183 VAL A N 1
ATOM 754 C CA . VAL A 1 113 ? 27.562 31.918 17.118 1.00 36.32 183 VAL A CA 1
ATOM 755 C C . VAL A 1 113 ? 28.802 31.040 17.239 1.00 40.77 183 VAL A C 1
ATOM 756 O O . VAL A 1 113 ? 28.745 29.835 16.991 1.00 41.74 183 VAL A O 1
ATOM 760 N N . TRP A 1 114 ? 29.922 31.652 17.616 1.00 40.98 184 TRP A N 1
ATOM 761 C CA . TRP A 1 114 ? 31.181 30.925 17.753 1.00 41.82 184 TRP A CA 1
ATOM 762 C C . TRP A 1 114 ? 31.068 29.799 18.774 1.00 42.80 184 TRP A C 1
ATOM 763 O O . TRP A 1 114 ? 31.577 28.702 18.555 1.00 45.45 184 TRP A O 1
ATOM 774 N N . ALA A 1 115 ? 30.390 30.074 19.885 1.00 41.34 185 ALA A N 1
ATOM 775 C CA . ALA A 1 115 ? 30.228 29.083 20.943 1.00 49.13 185 ALA A CA 1
ATOM 776 C C . ALA A 1 115 ? 29.396 27.895 20.467 1.00 47.86 185 ALA A C 1
ATOM 777 O O . ALA A 1 115 ? 29.780 26.743 20.659 1.00 47.89 185 ALA A O 1
ATOM 779 N N . LEU A 1 116 ? 28.258 28.181 19.841 1.00 49.21 186 LEU A N 1
ATOM 780 C CA . LEU A 1 116 ? 27.395 27.130 19.311 1.00 47.99 186 LEU A CA 1
ATOM 781 C C . LEU A 1 116 ? 28.119 26.325 18.241 1.00 48.84 186 LEU A C 1
ATOM 782 O O . LEU A 1 116 ? 27.838 25.141 18.047 1.00 53.95 186 LEU A O 1
ATOM 787 N N . GLY A 1 117 ? 29.063 26.970 17.562 1.00 50.03 187 GLY A N 1
ATOM 788 C CA . GLY A 1 117 ? 29.855 26.318 16.534 1.00 50.41 187 GLY A CA 1
ATOM 789 C C . GLY A 1 117 ? 30.784 25.243 17.070 1.00 60.87 187 GLY A C 1
ATOM 790 O O . GLY A 1 117 ? 30.877 24.154 16.500 1.00 51.66 187 GLY A O 1
ATOM 791 N N . ASN A 1 118 ? 31.478 25.548 18.165 1.00 63.30 188 ASN A N 1
ATOM 792 C CA . ASN A 1 118 ? 32.374 24.579 18.791 1.00 65.18 188 ASN A CA 1
ATOM 793 C C . ASN A 1 118 ? 31.610 23.402 19.370 1.00 58.35 188 ASN A C 1
ATOM 794 O O . ASN A 1 118 ? 32.013 22.250 19.214 1.00 63.29 188 ASN A O 1
ATOM 799 N N . ILE A 1 119 ? 30.506 23.706 20.041 1.00 56.38 189 ILE A N 1
ATOM 800 C CA . ILE A 1 119 ? 29.667 22.686 20.652 1.00 56.43 189 ILE A CA 1
ATOM 801 C C . ILE A 1 119 ? 29.146 21.712 19.602 1.00 57.18 189 ILE A C 1
ATOM 802 O O . ILE A 1 119 ? 29.303 20.499 19.735 1.00 59.60 189 ILE A O 1
ATOM 807 N N . ALA A 1 120 ? 28.542 22.251 18.549 1.00 58.23 190 ALA A N 1
ATOM 808 C CA . ALA A 1 120 ? 27.971 21.427 17.487 1.00 54.18 190 ALA A CA 1
ATOM 809 C C . ALA A 1 120 ? 29.040 20.610 16.753 1.00 48.97 190 ALA A C 1
ATOM 810 O O . ALA A 1 120 ? 28.771 19.502 16.291 1.00 45.45 190 ALA A O 1
ATOM 812 N N . GLY A 1 121 ? 30.251 21.150 16.668 1.00 49.20 191 GLY A N 1
ATOM 813 C CA . GLY A 1 121 ? 31.346 20.471 15.995 1.00 56.36 191 GLY A CA 1
ATOM 814 C C . GLY A 1 121 ? 32.036 19.378 16.797 1.00 62.95 191 GLY A C 1
ATOM 815 O O . GLY A 1 121 ? 33.066 18.847 16.376 1.00 66.00 191 GLY A O 1
ATOM 816 N N . ASP A 1 122 ? 31.476 19.032 17.951 1.00 63.67 192 ASP A N 1
ATOM 817 C CA . ASP A 1 122 ? 32.058 17.989 18.792 1.00 69.81 192 ASP A CA 1
ATOM 818 C C . ASP A 1 122 ? 31.631 16.593 18.346 1.00 75.75 192 ASP A C 1
ATOM 819 O O . ASP A 1 122 ? 32.439 15.665 18.322 1.00 80.19 192 ASP A O 1
ATOM 824 N N . GLY A 1 123 ? 30.357 16.449 17.997 1.00 74.32 193 GLY A N 1
ATOM 825 C CA . GLY A 1 123 ? 29.821 15.172 17.563 1.00 69.45 193 GLY A CA 1
ATOM 826 C C . GLY A 1 123 ? 28.374 15.300 17.134 1.00 64.33 193 GLY A C 1
ATOM 827 O O . GLY A 1 123 ? 27.791 16.379 17.229 1.00 64.62 193 GLY A O 1
ATOM 828 N N . SER A 1 124 ? 27.793 14.200 16.664 1.00 63.57 194 SER A N 1
ATOM 829 C CA . SER A 1 124 ? 26.412 14.204 16.189 1.00 67.88 194 SER A CA 1
ATOM 830 C C . SER A 1 124 ? 25.425 14.498 17.316 1.00 64.12 194 SER A C 1
ATOM 831 O O . SER A 1 124 ? 24.412 15.170 17.106 1.00 56.69 194 SER A O 1
ATOM 834 N N . ALA A 1 125 ? 25.729 13.990 18.507 1.00 67.35 195 ALA A N 1
ATOM 835 C CA . ALA A 1 125 ? 24.867 14.169 19.671 1.00 60.94 195 ALA A CA 1
ATOM 836 C C . ALA A 1 125 ? 24.714 15.642 20.030 1.00 57.88 195 ALA A C 1
ATOM 837 O O . ALA A 1 125 ? 23.598 16.149 20.140 1.00 65.47 195 ALA A O 1
ATOM 839 N N . PHE A 1 126 ? 25.839 16.327 20.210 1.00 57.04 196 PHE A N 1
ATOM 840 C CA . PHE A 1 126 ? 25.817 17.744 20.550 1.00 56.61 196 PHE A CA 1
ATOM 841 C C . PHE A 1 126 ? 25.294 18.577 19.388 1.00 58.72 196 PHE A C 1
ATOM 842 O O . PHE A 1 126 ? 24.630 19.592 19.593 1.00 62.26 196 PHE A O 1
ATOM 850 N N . ARG A 1 127 ? 25.591 18.139 18.168 1.00 57.32 197 ARG A N 1
ATOM 851 C CA . ARG A 1 127 ? 25.097 18.810 16.971 1.00 51.75 197 ARG A CA 1
ATOM 852 C C . ARG A 1 127 ? 23.574 18.796 16.942 1.00 50.23 197 ARG A C 1
ATOM 853 O O . ARG A 1 127 ? 22.936 19.829 16.743 1.00 43.69 197 ARG A O 1
ATOM 861 N N . ASP A 1 128 ? 22.998 17.616 17.152 1.00 56.77 198 ASP A N 1
ATOM 862 C CA . ASP A 1 128 ? 21.550 17.458 17.116 1.00 63.15 198 ASP A CA 1
ATOM 863 C C . ASP A 1 128 ? 20.891 18.148 18.303 1.00 65.84 198 ASP A C 1
ATOM 864 O O . ASP A 1 128 ? 19.738 18.572 18.221 1.00 63.63 198 ASP A O 1
ATOM 869 N N . LEU A 1 129 ? 21.631 18.263 19.401 1.00 64.06 199 LEU A N 1
ATOM 870 C CA . LEU A 1 129 ? 21.148 18.978 20.573 1.00 66.19 199 LEU A CA 1
ATOM 871 C C . LEU A 1 129 ? 21.025 20.469 20.244 1.00 62.25 199 LEU A C 1
ATOM 872 O O . LEU A 1 129 ? 20.013 21.104 20.548 1.00 62.64 199 LEU A O 1
ATOM 877 N N . VAL A 1 130 ? 22.054 21.018 19.608 1.00 55.70 200 VAL A N 1
ATOM 878 C CA . VAL A 1 130 ? 22.026 22.408 19.166 1.00 54.03 200 VAL A CA 1
ATOM 879 C C . VAL A 1 130 ? 20.862 22.627 18.195 1.00 57.59 200 VAL A C 1
ATOM 880 O O . VAL A 1 130 ? 20.177 23.649 18.251 1.00 54.15 200 VAL A O 1
ATOM 884 N N . ILE A 1 131 ? 20.633 21.650 17.320 1.00 53.45 201 ILE A N 1
ATOM 885 C CA . ILE A 1 131 ? 19.528 21.714 16.369 1.00 51.93 201 ILE A CA 1
ATOM 886 C C . ILE A 1 131 ? 18.167 21.607 17.068 1.00 55.68 201 ILE A C 1
ATOM 887 O O . ILE A 1 131 ? 17.253 22.376 16.785 1.00 59.11 201 ILE A O 1
ATOM 892 N N . LYS A 1 132 ? 18.043 20.667 17.999 1.00 60.84 202 LYS A N 1
ATOM 893 C CA . LYS A 1 132 ? 16.751 20.377 18.622 1.00 64.04 202 LYS A CA 1
ATOM 894 C C . LYS A 1 132 ? 16.302 21.481 19.578 1.00 63.07 202 LYS A C 1
ATOM 895 O O . LYS A 1 132 ? 15.116 21.569 19.919 1.00 63.07 202 LYS A O 1
ATOM 901 N N . HIS A 1 133 ? 17.244 22.320 20.009 1.00 56.97 203 HIS A N 1
ATOM 902 C CA . HIS A 1 133 ? 16.904 23.496 20.798 1.00 58.90 203 HIS A CA 1
ATOM 903 C C . HIS A 1 133 ? 16.600 24.683 19.887 1.00 61.41 203 HIS A C 1
ATOM 904 O O . HIS A 1 133 ? 16.356 25.796 20.362 1.00 63.07 203 HIS A O 1
ATOM 911 N N . GLY A 1 134 ? 16.633 24.435 18.579 1.00 59.84 204 GLY A N 1
ATOM 912 C CA . GLY A 1 134 ? 16.186 25.399 17.590 1.00 50.32 204 GLY A CA 1
ATOM 913 C C . GLY A 1 134 ? 17.164 26.506 17.240 1.00 53.43 204 GLY A C 1
ATOM 914 O O . GLY A 1 134 ? 16.791 27.678 17.212 1.00 58.65 204 GLY A O 1
ATOM 915 N N . ALA A 1 135 ? 18.410 26.145 16.952 1.00 45.73 205 ALA A N 1
ATOM 916 C CA . ALA A 1 135 ? 19.422 27.148 16.641 1.00 45.21 205 ALA A CA 1
ATOM 917 C C . ALA A 1 135 ? 19.401 27.574 15.174 1.00 42.11 205 ALA A C 1
ATOM 918 O O . ALA A 1 135 ? 19.851 28.665 14.837 1.00 39.51 205 ALA A O 1
ATOM 920 N N . ILE A 1 136 ? 18.878 26.716 14.308 1.00 42.34 206 ILE A N 1
ATOM 921 C CA . ILE A 1 136 ? 18.987 26.933 12.869 1.00 40.92 206 ILE A CA 1
ATOM 922 C C . ILE A 1 136 ? 18.241 28.178 12.384 1.00 43.90 206 ILE A C 1
ATOM 923 O O . ILE A 1 136 ? 18.824 29.006 11.685 1.00 43.49 206 ILE A O 1
ATOM 928 N N . ASP A 1 137 ? 16.975 28.326 12.765 1.00 45.90 207 ASP A N 1
ATOM 929 C CA . ASP A 1 137 ? 16.190 29.482 12.328 1.00 45.31 207 ASP A CA 1
ATOM 930 C C . ASP A 1 137 ? 16.840 30.829 12.695 1.00 46.37 207 ASP A C 1
ATOM 931 O O . ASP A 1 137 ? 16.987 31.687 11.823 1.00 49.64 207 ASP A O 1
ATOM 936 N N . PRO A 1 138 ? 17.242 31.026 13.970 1.00 40.06 208 PRO A N 1
ATOM 937 C CA . PRO A 1 138 ? 17.882 32.323 14.231 1.00 37.80 208 PRO A CA 1
ATOM 938 C C . PRO A 1 138 ? 19.241 32.497 13.536 1.00 39.24 208 PRO A C 1
ATOM 939 O O . PRO A 1 138 ? 19.596 33.630 13.201 1.00 36.77 208 PRO A O 1
ATOM 943 N N . LEU A 1 139 ? 19.975 31.408 13.315 1.00 33.96 209 LEU A N 1
ATOM 944 C CA . LEU A 1 139 ? 21.239 31.483 12.584 1.00 32.04 209 LEU A CA 1
ATOM 945 C C . LEU A 1 139 ? 20.996 31.946 11.148 1.00 38.57 209 LEU A C 1
ATOM 946 O O . LEU A 1 139 ? 21.678 32.838 10.643 1.00 40.93 209 LEU A O 1
ATOM 951 N N . LEU A 1 140 ? 20.008 31.338 10.500 1.00 40.20 210 LEU A N 1
ATOM 952 C CA . LEU A 1 140 ? 19.676 31.673 9.123 1.00 37.38 210 LEU A CA 1
ATOM 953 C C . LEU A 1 140 ? 19.100 33.080 9.022 1.00 41.66 210 LEU A C 1
ATOM 954 O O . LEU A 1 140 ? 19.270 33.756 8.006 1.00 45.73 210 LEU A O 1
ATOM 959 N N . ALA A 1 141 ? 18.421 33.518 10.078 1.00 38.90 211 ALA A N 1
ATOM 960 C CA . ALA A 1 141 ? 17.861 34.863 10.112 1.00 41.18 211 ALA A CA 1
ATOM 961 C C . ALA A 1 141 ? 18.978 35.899 10.059 1.00 39.84 211 ALA A C 1
ATOM 962 O O . ALA A 1 141 ? 18.858 36.924 9.389 1.00 42.87 211 ALA A O 1
ATOM 964 N N . LEU A 1 142 ? 20.070 35.618 10.763 1.00 38.11 212 LEU A N 1
ATOM 965 C CA . LEU A 1 142 ? 21.229 36.501 10.771 1.00 36.86 212 LEU A CA 1
ATOM 966 C C . LEU A 1 142 ? 21.851 36.624 9.376 1.00 34.75 212 LEU A C 1
ATOM 967 O O . LEU A 1 142 ? 22.423 37.658 9.034 1.00 34.46 212 LEU A O 1
ATOM 972 N N . LEU A 1 143 ? 21.729 35.569 8.575 1.00 32.77 213 LEU A N 1
ATOM 973 C CA . LEU A 1 143 ? 22.312 35.549 7.234 1.00 40.08 213 LEU A CA 1
ATOM 974 C C . LEU A 1 143 ? 21.319 35.961 6.150 1.00 42.08 213 LEU A C 1
ATOM 975 O O . LEU A 1 143 ? 21.653 35.966 4.971 1.00 43.43 213 LEU A O 1
ATOM 980 N N . ALA A 1 144 ? 20.105 36.317 6.555 1.00 50.46 214 ALA A N 1
ATOM 981 C CA . ALA A 1 144 ? 19.047 36.655 5.608 1.00 47.51 214 ALA A CA 1
ATOM 982 C C . ALA A 1 144 ? 19.081 38.124 5.188 1.00 47.55 214 ALA A C 1
ATOM 983 O O . ALA A 1 144 ? 18.143 38.618 4.567 1.00 56.13 214 ALA A O 1
ATOM 985 N N . VAL A 1 145 ? 20.161 38.819 5.527 1.00 44.59 215 VAL A N 1
ATOM 986 C CA . VAL A 1 145 ? 20.297 40.232 5.186 1.00 46.15 215 VAL A CA 1
ATOM 987 C C . VAL A 1 145 ? 20.474 40.418 3.677 1.00 49.90 215 VAL A C 1
ATOM 988 O O . VAL A 1 145 ? 21.035 39.552 3.006 1.00 51.95 215 VAL A O 1
ATOM 992 N N . PRO A 1 146 ? 19.981 41.544 3.135 1.00 46.73 216 PRO A N 1
ATOM 993 C CA . PRO A 1 146 ? 20.134 41.811 1.699 1.00 42.66 216 PRO A CA 1
ATOM 994 C C . PRO A 1 146 ? 21.598 41.960 1.291 1.00 42.26 216 PRO A C 1
ATOM 995 O O . PRO A 1 146 ? 21.975 41.520 0.206 1.00 43.95 216 PRO A O 1
ATOM 999 N N . ASP A 1 147 ? 22.405 42.567 2.156 1.00 37.59 217 ASP A N 1
ATOM 1000 C CA . ASP A 1 147 ? 23.832 42.745 1.901 1.00 38.77 217 ASP A CA 1
ATOM 1001 C C . ASP A 1 147 ? 24.681 42.024 2.947 1.00 42.00 217 ASP A C 1
ATOM 1002 O O . ASP A 1 147 ? 24.711 42.420 4.113 1.00 38.31 217 ASP A O 1
ATOM 1007 N N . LEU A 1 148 ? 25.381 40.976 2.524 1.00 40.63 218 LEU A N 1
ATOM 1008 C CA . LEU A 1 148 ? 26.247 40.222 3.429 1.00 41.73 218 LEU A CA 1
ATOM 1009 C C . LEU A 1 148 ? 27.425 41.060 3.928 1.00 40.18 218 LEU A C 1
ATOM 1010 O O . LEU A 1 148 ? 28.025 40.748 4.955 1.00 38.72 218 LEU A O 1
ATOM 1015 N N . SER A 1 149 ? 27.748 42.128 3.203 1.00 44.19 219 SER A N 1
ATOM 1016 C CA . SER A 1 149 ? 28.874 42.983 3.567 1.00 42.79 219 SER A CA 1
ATOM 1017 C C . SER A 1 149 ? 28.568 43.835 4.797 1.00 42.60 219 SER A C 1
ATOM 1018 O O . SER A 1 149 ? 29.465 44.450 5.371 1.00 43.72 219 SER A O 1
ATOM 1021 N N . THR A 1 150 ? 27.302 43.875 5.200 1.00 44.46 220 THR A N 1
ATOM 1022 C CA . THR A 1 150 ? 26.924 44.588 6.415 1.00 50.70 220 THR A CA 1
ATOM 1023 C C . THR A 1 150 ? 27.391 43.811 7.642 1.00 51.10 220 THR A C 1
ATOM 1024 O O . THR A 1 150 ? 27.502 44.360 8.738 1.00 48.96 220 THR A O 1
ATOM 1028 N N . LEU A 1 151 ? 27.670 42.528 7.443 1.00 49.16 221 LEU A N 1
ATOM 1029 C CA . LEU A 1 151 ? 28.175 41.674 8.509 1.00 43.45 221 LEU A CA 1
ATOM 1030 C C . LEU A 1 151 ? 29.692 41.762 8.601 1.00 40.20 221 LEU A C 1
ATOM 1031 O O . LEU A 1 151 ? 30.375 41.855 7.585 1.00 40.21 221 LEU A O 1
ATOM 1036 N N . ALA A 1 152 ? 30.211 41.738 9.824 1.00 43.15 222 ALA A N 1
ATOM 1037 C CA . ALA A 1 152 ? 31.650 41.668 10.044 1.00 45.21 222 ALA A CA 1
ATOM 1038 C C . ALA A 1 152 ? 32.216 40.418 9.376 1.00 51.37 222 ALA A C 1
ATOM 1039 O O . ALA A 1 152 ? 31.589 39.359 9.409 1.00 52.25 222 ALA A O 1
ATOM 1041 N N . CYS A 1 153 ? 33.391 40.544 8.764 1.00 52.80 223 CYS A N 1
ATOM 1042 C CA . CYS A 1 153 ? 34.008 39.423 8.057 1.00 45.55 223 CYS A CA 1
ATOM 1043 C C . CYS A 1 153 ? 34.241 38.231 8.980 1.00 40.92 223 CYS A C 1
ATOM 1044 O O . CYS A 1 153 ? 34.039 37.087 8.585 1.00 37.18 223 CYS A O 1
ATOM 1047 N N . GLY A 1 154 ? 34.658 38.503 10.212 1.00 42.08 224 GLY A N 1
ATOM 1048 C CA . GLY A 1 154 ? 34.818 37.455 11.204 1.00 38.52 224 GLY A CA 1
ATOM 1049 C C . GLY A 1 154 ? 33.478 36.855 11.585 1.00 38.01 224 GLY A C 1
ATOM 1050 O O . GLY A 1 154 ? 33.358 35.646 11.777 1.00 44.01 224 GLY A O 1
ATOM 1051 N N . TYR A 1 155 ? 32.469 37.714 11.693 1.00 38.63 225 TYR A N 1
ATOM 1052 C CA . TYR A 1 155 ? 31.104 37.304 12.014 1.00 40.37 225 TYR A CA 1
ATOM 1053 C C . TYR A 1 155 ? 30.570 36.355 10.949 1.00 40.06 225 TYR A C 1
ATOM 1054 O O . TYR A 1 155 ? 30.043 35.284 11.254 1.00 36.53 225 TYR A O 1
ATOM 1063 N N . LEU A 1 156 ? 30.717 36.763 9.694 1.00 42.13 226 LEU A N 1
ATOM 1064 C CA . LEU A 1 156 ? 30.233 35.988 8.559 1.00 35.65 226 LEU A CA 1
ATOM 1065 C C . LEU A 1 156 ? 30.941 34.639 8.472 1.00 34.96 226 LEU A C 1
ATOM 1066 O O . LEU A 1 156 ? 30.313 33.613 8.212 1.00 34.52 226 LEU A O 1
ATOM 1071 N N . ARG A 1 157 ? 32.250 34.648 8.694 1.00 31.06 227 ARG A N 1
ATOM 1072 C CA . ARG A 1 157 ? 33.032 33.422 8.688 1.00 34.59 227 ARG A CA 1
ATOM 1073 C C . ARG A 1 157 ? 32.562 32.461 9.778 1.00 39.45 227 ARG A C 1
ATOM 1074 O O . ARG A 1 157 ? 32.392 31.268 9.527 1.00 40.56 227 ARG A O 1
ATOM 1082 N N . ASN A 1 158 ? 32.345 32.986 10.982 1.00 38.12 228 ASN A N 1
ATOM 1083 C CA . ASN A 1 158 ? 31.879 32.164 12.093 1.00 34.80 228 ASN A CA 1
ATOM 1084 C C . ASN A 1 158 ? 30.497 31.572 11.828 1.00 33.86 228 ASN A C 1
ATOM 1085 O O . ASN A 1 158 ? 30.245 30.409 12.143 1.00 35.95 228 ASN A O 1
ATOM 1090 N N . LEU A 1 159 ? 29.606 32.376 11.253 1.00 31.53 229 LEU A N 1
ATOM 1091 C CA . LEU A 1 159 ? 28.275 31.905 10.871 1.00 38.09 229 LEU A CA 1
ATOM 1092 C C . LEU A 1 159 ? 28.360 30.770 9.851 1.00 41.45 229 LEU A C 1
ATOM 1093 O O . LEU A 1 159 ? 27.617 29.791 9.933 1.00 38.06 229 LEU A O 1
ATOM 1098 N N . THR A 1 160 ? 29.265 30.906 8.889 1.00 39.21 230 THR A N 1
ATOM 1099 C CA . THR A 1 160 ? 29.418 29.895 7.847 1.00 37.09 230 THR A CA 1
ATOM 1100 C C . THR A 1 160 ? 30.000 28.616 8.436 1.00 36.52 230 THR A C 1
ATOM 1101 O O . THR A 1 160 ? 29.510 27.519 8.176 1.00 34.24 230 THR A O 1
ATOM 1105 N N . TRP A 1 161 ? 31.040 28.774 9.246 1.00 37.95 231 TRP A N 1
ATOM 1106 C CA . TRP A 1 161 ? 31.697 27.646 9.892 1.00 40.78 231 TRP A CA 1
ATOM 1107 C C . TRP A 1 161 ? 30.740 26.870 10.800 1.00 42.13 231 TRP A C 1
ATOM 1108 O O . TRP A 1 161 ? 30.820 25.645 10.901 1.00 43.22 231 TRP A O 1
ATOM 1119 N N . THR A 1 162 ? 29.833 27.593 11.450 1.00 42.96 232 THR A N 1
ATOM 1120 C CA . THR A 1 162 ? 28.860 26.985 12.354 1.00 42.70 232 THR A CA 1
ATOM 1121 C C . THR A 1 162 ? 27.853 26.155 11.572 1.00 40.67 232 THR A C 1
ATOM 1122 O O . THR A 1 162 ? 27.492 25.048 11.977 1.00 39.94 232 THR A O 1
ATOM 1126 N N . LEU A 1 163 ? 27.410 26.696 10.443 1.00 41.49 233 LEU A N 1
ATOM 1127 C CA . LEU A 1 163 ? 26.482 25.991 9.571 1.00 40.47 233 LEU A CA 1
ATOM 1128 C C . LEU A 1 163 ? 27.096 24.698 9.049 1.00 38.40 233 LEU A C 1
ATOM 1129 O O . LEU A 1 163 ? 26.419 23.675 8.972 1.00 44.75 233 LEU A O 1
ATOM 1134 N N . SER A 1 164 ? 28.377 24.741 8.695 1.00 30.11 234 SER A N 1
ATOM 1135 C CA . SER A 1 164 ? 29.037 23.550 8.177 1.00 31.99 234 SER A CA 1
ATOM 1136 C C . SER A 1 164 ? 29.144 22.479 9.262 1.00 35.93 234 SER A C 1
ATOM 1137 O O . SER A 1 164 ? 29.020 21.290 8.977 1.00 39.62 234 SER A O 1
ATOM 1140 N N . ASN A 1 165 ? 29.346 22.897 10.508 1.00 38.16 235 ASN A N 1
ATOM 1141 C CA . ASN A 1 165 ? 29.382 21.942 11.609 1.00 40.65 235 ASN A CA 1
ATOM 1142 C C . ASN A 1 165 ? 28.013 21.309 11.836 1.00 38.25 235 ASN A C 1
ATOM 1143 O O . ASN A 1 165 ? 27.920 20.143 12.211 1.00 44.35 235 ASN A O 1
ATOM 1148 N N . LEU A 1 166 ? 26.953 22.073 11.584 1.00 37.86 236 LEU A N 1
ATOM 1149 C CA . LEU A 1 166 ? 25.595 21.539 11.654 1.00 36.58 236 LEU A CA 1
ATOM 1150 C C . LEU A 1 166 ? 25.328 20.554 10.514 1.00 38.76 236 LEU A C 1
ATOM 1151 O O . LEU A 1 166 ? 24.402 19.745 10.588 1.00 44.54 236 LEU A O 1
ATOM 1156 N N . CYS A 1 167 ? 26.140 20.627 9.463 1.00 36.92 237 CYS A N 1
ATOM 1157 C CA . CYS A 1 167 ? 26.028 19.706 8.334 1.00 37.85 237 CYS A CA 1
ATOM 1158 C C . CYS A 1 167 ? 26.963 18.513 8.490 1.00 42.40 237 CYS A C 1
ATOM 1159 O O . CYS A 1 167 ? 26.774 17.474 7.860 1.00 47.12 237 CYS A O 1
ATOM 1162 N N . ARG A 1 168 ? 27.973 18.672 9.337 1.00 47.72 238 ARG A N 1
ATOM 1163 C CA . ARG A 1 168 ? 29.030 17.678 9.464 1.00 50.08 238 ARG A CA 1
ATOM 1164 C C . ARG A 1 168 ? 28.574 16.446 10.242 1.00 53.25 238 ARG A C 1
ATOM 1165 O O . ARG A 1 168 ? 27.519 16.456 10.880 1.00 51.41 238 ARG A O 1
ATOM 1173 N N . ASN A 1 169 ? 29.376 15.386 10.140 1.00 58.92 239 ASN A N 1
ATOM 1174 C CA . ASN A 1 169 ? 29.232 14.154 10.908 1.00 62.36 239 ASN A CA 1
ATOM 1175 C C . ASN A 1 169 ? 28.067 13.282 10.465 1.00 61.62 239 ASN A C 1
ATOM 1176 O O . ASN A 1 169 ? 27.007 13.774 10.081 1.00 54.52 239 ASN A O 1
ATOM 1181 N N . LYS A 1 170 ? 28.296 11.976 10.515 1.00 70.95 240 LYS A N 1
ATOM 1182 C CA . LYS A 1 170 ? 27.249 10.992 10.316 1.00 74.37 240 LYS A CA 1
ATOM 1183 C C . LYS A 1 170 ? 27.070 10.220 11.614 1.00 80.58 240 LYS A C 1
ATOM 1184 O O . LYS A 1 170 ? 27.492 10.677 12.680 1.00 80.61 240 LYS A O 1
ATOM 1190 N N . ASN A 1 171 ? 26.450 9.050 11.516 1.00 82.93 241 ASN A N 1
ATOM 1191 C CA . ASN A 1 171 ? 26.144 8.229 12.681 1.00 88.36 241 ASN A CA 1
ATOM 1192 C C . ASN A 1 171 ? 25.482 8.990 13.835 1.00 83.86 241 ASN A C 1
ATOM 1193 O O . ASN A 1 171 ? 26.049 9.068 14.922 1.00 81.75 241 ASN A O 1
ATOM 1198 N N . PRO A 1 172 ? 24.284 9.560 13.607 1.00 80.71 242 PRO A N 1
ATOM 1199 C CA . PRO A 1 172 ? 23.543 9.631 12.344 1.00 75.06 242 PRO A CA 1
ATOM 1200 C C . PRO A 1 172 ? 23.842 10.914 11.572 1.00 66.66 242 PRO A C 1
ATOM 1201 O O . PRO A 1 172 ? 24.450 11.834 12.117 1.00 61.58 242 PRO A O 1
ATOM 1205 N N . ALA A 1 173 ? 23.423 10.966 10.313 1.00 63.87 243 ALA A N 1
ATOM 1206 C CA . ALA A 1 173 ? 23.500 12.198 9.541 1.00 61.22 243 ALA A CA 1
ATOM 1207 C C . ALA A 1 173 ? 22.501 13.197 10.114 1.00 59.24 243 ALA A C 1
ATOM 1208 O O . ALA A 1 173 ? 21.536 12.795 10.765 1.00 64.59 243 ALA A O 1
ATOM 1210 N N . PRO A 1 174 ? 22.735 14.501 9.895 1.00 52.07 244 PRO A N 1
ATOM 1211 C CA . PRO A 1 174 ? 21.789 15.522 10.362 1.00 52.22 244 PRO A CA 1
ATOM 1212 C C . PRO A 1 174 ? 20.370 15.267 9.858 1.00 54.63 244 PRO A C 1
ATOM 1213 O O . PRO A 1 174 ? 20.207 14.678 8.789 1.00 55.54 244 PRO A O 1
ATOM 1217 N N . PRO A 1 175 ? 19.357 15.695 10.627 1.00 53.13 245 PRO A N 1
ATOM 1218 C CA . PRO A 1 175 ? 17.953 15.529 10.234 1.00 54.01 245 PRO A CA 1
ATOM 1219 C C . PRO A 1 175 ? 17.668 16.152 8.871 1.00 54.19 245 PRO A C 1
ATOM 1220 O O . PRO A 1 175 ? 18.192 17.224 8.561 1.00 49.93 245 PRO A O 1
ATOM 1224 N N . LEU A 1 176 ? 16.842 15.481 8.075 1.00 54.49 246 LEU A N 1
ATOM 1225 C CA . LEU A 1 176 ? 16.532 15.928 6.725 1.00 54.69 246 LEU A CA 1
ATOM 1226 C C . LEU A 1 176 ? 15.952 17.342 6.677 1.00 55.42 246 LEU A C 1
ATOM 1227 O O . LEU A 1 176 ? 16.330 18.141 5.820 1.00 56.86 246 LEU A O 1
ATOM 1232 N N . ASP A 1 177 ? 15.043 17.652 7.595 1.00 53.13 247 ASP A N 1
ATOM 1233 C CA . ASP A 1 177 ? 14.427 18.975 7.617 1.00 58.40 247 ASP A CA 1
ATOM 1234 C C . ASP A 1 177 ? 15.458 20.061 7.920 1.00 54.47 247 ASP A C 1
ATOM 1235 O O . ASP A 1 177 ? 15.371 21.171 7.401 1.00 55.91 247 ASP A O 1
ATOM 1240 N N . ALA A 1 178 ? 16.439 19.728 8.752 1.00 52.41 248 ALA A N 1
ATOM 1241 C CA . ALA A 1 178 ? 17.511 20.660 9.084 1.00 48.32 248 ALA A CA 1
ATOM 1242 C C . ALA A 1 178 ? 18.344 20.994 7.853 1.00 47.13 248 ALA A C 1
ATOM 1243 O O . ALA A 1 178 ? 18.578 22.162 7.549 1.00 48.99 248 ALA A O 1
ATOM 1245 N N . VAL A 1 179 ? 18.790 19.957 7.152 1.00 46.91 249 VAL A N 1
ATOM 1246 C CA . VAL A 1 179 ? 19.578 20.123 5.936 1.00 52.36 249 VAL A CA 1
ATOM 1247 C C . VAL A 1 179 ? 18.795 20.893 4.876 1.00 53.51 249 VAL A C 1
ATOM 1248 O O . VAL A 1 179 ? 19.347 21.729 4.162 1.00 53.01 249 VAL A O 1
ATOM 1252 N N . GLU A 1 180 ? 17.499 20.611 4.796 1.00 56.54 250 GLU A N 1
ATOM 1253 C CA . GLU A 1 180 ? 16.617 21.269 3.840 1.00 58.22 250 GLU A CA 1
ATOM 1254 C C . GLU A 1 180 ? 16.549 22.775 4.085 1.00 53.50 250 GLU A C 1
ATOM 1255 O O . GLU A 1 180 ? 16.550 23.568 3.144 1.00 60.64 250 GLU A O 1
ATOM 1261 N N . GLN A 1 181 ? 16.495 23.163 5.355 1.00 47.16 251 GLN A N 1
ATOM 1262 C CA . GLN A 1 181 ? 16.423 24.572 5.729 1.00 46.77 251 GLN A CA 1
ATOM 1263 C C . GLN A 1 181 ? 17.739 25.306 5.485 1.00 43.35 251 GLN A C 1
ATOM 1264 O O . GLN A 1 181 ? 17.745 26.478 5.106 1.00 43.85 251 GLN A O 1
ATOM 1270 N N . ILE A 1 182 ? 18.850 24.609 5.704 1.00 41.07 252 ILE A N 1
ATOM 1271 C CA . ILE A 1 182 ? 20.177 25.211 5.613 1.00 38.67 252 ILE A CA 1
ATOM 1272 C C . ILE A 1 182 ? 20.669 25.370 4.168 1.00 35.06 252 ILE A C 1
ATOM 1273 O O . ILE A 1 182 ? 21.299 26.370 3.829 1.00 35.13 252 ILE A O 1
ATOM 1278 N N . LEU A 1 183 ? 20.364 24.388 3.324 1.00 34.04 253 LEU A N 1
ATOM 1279 C CA . LEU A 1 183 ? 20.929 24.308 1.972 1.00 37.26 253 LEU A CA 1
ATOM 1280 C C . LEU A 1 183 ? 20.836 25.582 1.106 1.00 40.50 253 LEU A C 1
ATOM 1281 O O . LEU A 1 183 ? 21.834 25.966 0.495 1.00 42.48 253 LEU A O 1
ATOM 1286 N N . PRO A 1 184 ? 19.655 26.234 1.035 1.00 38.37 254 PRO A N 1
ATOM 1287 C CA . PRO A 1 184 ? 19.607 27.425 0.173 1.00 37.05 254 PRO A CA 1
ATOM 1288 C C . PRO A 1 184 ? 20.559 28.535 0.609 1.00 39.26 254 PRO A C 1
ATOM 1289 O O . PRO A 1 184 ? 21.076 29.261 -0.237 1.00 39.06 254 PRO A O 1
ATOM 1293 N N . THR A 1 185 ? 20.788 28.662 1.912 1.00 41.59 255 THR A N 1
ATOM 1294 C CA . THR A 1 185 ? 21.735 29.646 2.423 1.00 39.27 255 THR A CA 1
ATOM 1295 C C . THR A 1 185 ? 23.167 29.298 1.997 1.00 42.24 255 THR A C 1
ATOM 1296 O O . THR A 1 185 ? 23.939 30.177 1.610 1.00 43.45 255 THR A O 1
ATOM 1300 N N . LEU A 1 186 ? 23.511 28.013 2.049 1.00 40.58 256 LEU A N 1
ATOM 1301 C CA . LEU A 1 186 ? 24.825 27.542 1.612 1.00 35.18 256 LEU A CA 1
ATOM 1302 C C . LEU A 1 186 ? 25.085 27.858 0.140 1.00 37.66 256 LEU A C 1
ATOM 1303 O O . LEU A 1 186 ? 26.217 28.143 -0.256 1.00 38.23 256 LEU A O 1
ATOM 1308 N N . VAL A 1 187 ? 24.033 27.787 -0.667 1.00 36.15 257 VAL A N 1
ATOM 1309 C CA . VAL A 1 187 ? 24.141 28.075 -2.092 1.00 40.51 257 VAL A CA 1
ATOM 1310 C C . VAL A 1 187 ? 24.514 29.540 -2.313 1.00 43.42 257 VAL A C 1
ATOM 1311 O O . VAL A 1 187 ? 25.353 29.863 -3.153 1.00 48.37 257 VAL A O 1
ATOM 1315 N N . ARG A 1 188 ? 23.889 30.420 -1.541 1.00 40.96 258 ARG A N 1
ATOM 1316 C CA . ARG A 1 188 ? 24.161 31.847 -1.627 1.00 38.80 258 ARG A CA 1
ATOM 1317 C C . ARG A 1 188 ? 25.572 32.180 -1.143 1.00 39.70 258 ARG A C 1
ATOM 1318 O O . ARG A 1 188 ? 26.221 33.082 -1.672 1.00 45.53 258 ARG A O 1
ATOM 1326 N N . LEU A 1 189 ? 26.047 31.452 -0.136 1.00 35.86 259 LEU A N 1
ATOM 1327 C CA . LEU A 1 189 ? 27.384 31.687 0.401 1.00 35.67 259 LEU A CA 1
ATOM 1328 C C . LEU A 1 189 ? 28.450 31.238 -0.598 1.00 39.73 259 LEU A C 1
ATOM 1329 O O . LEU A 1 189 ? 29.583 31.723 -0.578 1.00 39.71 259 LEU A O 1
ATOM 1334 N N . LEU A 1 190 ? 28.075 30.320 -1.483 1.00 37.35 260 LEU A N 1
ATOM 1335 C CA . LEU A 1 190 ? 28.959 29.872 -2.552 1.00 46.18 260 LEU A CA 1
ATOM 1336 C C . LEU A 1 190 ? 29.239 30.987 -3.562 1.00 47.33 260 LEU A C 1
ATOM 1337 O O . LEU A 1 190 ? 30.171 30.890 -4.359 1.00 48.34 260 LEU A O 1
ATOM 1342 N N . HIS A 1 191 ? 28.428 32.040 -3.527 1.00 43.11 261 HIS A N 1
ATOM 1343 C CA . HIS A 1 191 ? 28.619 33.182 -4.414 1.00 42.07 261 HIS A CA 1
ATOM 1344 C C . HIS A 1 191 ? 29.405 34.308 -3.742 1.00 39.17 261 HIS A C 1
ATOM 1345 O O . HIS A 1 191 ? 29.532 35.399 -4.295 1.00 40.62 261 HIS A O 1
ATOM 1352 N N . HIS A 1 192 ? 29.925 34.049 -2.548 1.00 36.66 262 HIS A N 1
ATOM 1353 C CA . HIS A 1 192 ? 30.701 35.059 -1.840 1.00 42.75 262 HIS A CA 1
ATOM 1354 C C . HIS A 1 192 ? 32.117 35.115 -2.405 1.00 47.63 262 HIS A C 1
ATOM 1355 O O . HIS A 1 192 ? 32.500 34.267 -3.207 1.00 53.99 262 HIS A O 1
ATOM 1362 N N . ASN A 1 193 ? 32.896 36.111 -1.996 1.00 46.50 263 ASN A N 1
ATOM 1363 C CA . ASN A 1 193 ? 34.244 36.257 -2.535 1.00 53.10 263 ASN A CA 1
ATOM 1364 C C . ASN A 1 193 ? 35.348 35.988 -1.513 1.00 51.67 263 ASN A C 1
ATOM 1365 O O . ASN A 1 193 ? 36.519 35.884 -1.875 1.00 57.62 263 ASN A O 1
ATOM 1370 N N . ASP A 1 194 ? 34.980 35.870 -0.242 1.00 57.79 264 ASP A N 1
ATOM 1371 C CA . ASP A 1 194 ? 35.961 35.566 0.795 1.00 56.37 264 ASP A CA 1
ATOM 1372 C C . ASP A 1 194 ? 36.343 34.088 0.753 1.00 48.95 264 ASP A C 1
ATOM 1373 O O . ASP A 1 194 ? 35.479 33.218 0.854 1.00 44.77 264 ASP A O 1
ATOM 1378 N N . PRO A 1 195 ? 37.647 33.805 0.603 1.00 47.79 265 PRO A N 1
ATOM 1379 C CA . PRO A 1 195 ? 38.182 32.443 0.484 1.00 40.86 265 PRO A CA 1
ATOM 1380 C C . PRO A 1 195 ? 37.755 31.524 1.626 1.00 44.13 265 PRO A C 1
ATOM 1381 O O . PRO A 1 195 ? 37.437 30.360 1.387 1.00 41.97 265 PRO A O 1
ATOM 1385 N N . GLU A 1 196 ? 37.739 32.042 2.849 1.00 47.82 266 GLU A N 1
ATOM 1386 C CA . GLU A 1 196 ? 37.394 31.220 4.002 1.00 46.86 266 GLU A CA 1
ATOM 1387 C C . GLU A 1 196 ? 35.902 30.890 4.020 1.00 41.66 266 GLU A C 1
ATOM 1388 O O . GLU A 1 196 ? 35.516 29.762 4.321 1.00 39.84 266 GLU A O 1
ATOM 1394 N N . VAL A 1 197 ? 35.067 31.870 3.687 1.00 41.41 267 VAL A N 1
ATOM 1395 C CA . VAL A 1 197 ? 33.633 31.634 3.566 1.00 39.59 267 VAL A CA 1
ATOM 1396 C C . VAL A 1 197 ? 33.355 30.580 2.496 1.00 41.47 267 VAL A C 1
ATOM 1397 O O . VAL A 1 197 ? 32.555 29.667 2.700 1.00 43.58 267 VAL A O 1
ATOM 1401 N N . LEU A 1 198 ? 34.031 30.703 1.358 1.00 41.82 268 LEU A N 1
ATOM 1402 C CA . LEU A 1 198 ? 33.865 29.753 0.261 1.00 41.51 268 LEU A CA 1
ATOM 1403 C C . LEU A 1 198 ? 34.304 28.345 0.654 1.00 40.15 268 LEU A C 1
ATOM 1404 O O . LEU A 1 198 ? 33.626 27.368 0.338 1.00 44.13 268 LEU A O 1
ATOM 1409 N N . ALA A 1 199 ? 35.437 28.249 1.345 1.00 40.12 269 ALA A N 1
ATOM 1410 C CA . ALA A 1 199 ? 35.975 26.961 1.777 1.00 41.33 269 ALA A CA 1
ATOM 1411 C C . ALA A 1 199 ? 34.998 26.205 2.673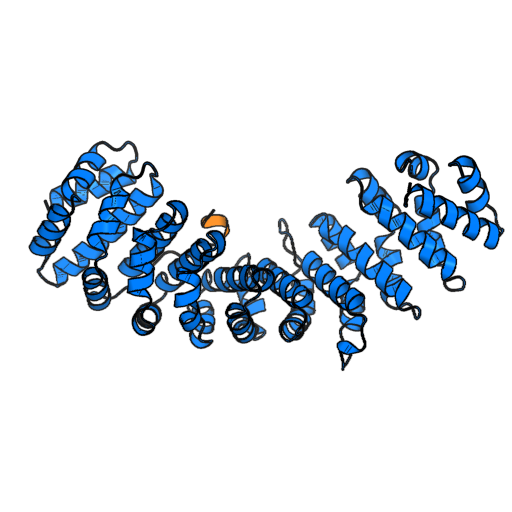 1.00 36.62 269 ALA A C 1
ATOM 1412 O O . ALA A 1 199 ? 34.680 25.043 2.418 1.00 34.45 269 ALA A O 1
ATOM 1414 N N . ASP A 1 200 ? 34.525 26.873 3.721 1.00 37.55 270 ASP A N 1
ATOM 1415 C CA . ASP A 1 200 ? 33.626 26.246 4.685 1.00 39.20 270 ASP A CA 1
ATOM 1416 C C . ASP A 1 200 ? 32.291 25.865 4.054 1.00 32.72 270 ASP A C 1
ATOM 1417 O O . ASP A 1 200 ? 31.717 24.822 4.377 1.00 32.78 270 ASP A O 1
ATOM 1422 N N . SER A 1 201 ? 31.796 26.719 3.164 1.00 31.19 271 SER A N 1
ATOM 1423 C CA . SER A 1 201 ? 30.561 26.433 2.449 1.00 37.13 271 SER A CA 1
ATOM 1424 C C . SER A 1 201 ? 30.729 25.191 1.577 1.00 41.38 271 SER A C 1
ATOM 1425 O O . SER A 1 201 ? 29.826 24.356 1.483 1.00 43.38 271 SER A O 1
ATOM 1428 N N . CYS A 1 202 ? 31.890 25.069 0.942 1.00 36.13 272 CYS A N 1
ATOM 1429 C CA . CYS A 1 202 ? 32.170 23.904 0.113 1.00 35.00 272 CYS A CA 1
ATOM 1430 C C . CYS A 1 202 ? 32.309 22.650 0.972 1.00 39.81 272 CYS A C 1
ATOM 1431 O O . CYS A 1 202 ? 31.841 21.579 0.587 1.00 34.56 272 CYS A O 1
ATOM 1434 N N . TRP A 1 203 ? 32.937 22.786 2.140 1.00 34.54 273 TRP A N 1
ATOM 1435 C CA . TRP A 1 203 ? 33.042 21.663 3.066 1.00 35.23 273 TRP A CA 1
ATOM 1436 C C . TRP A 1 203 ? 31.659 21.219 3.517 1.00 32.78 273 TRP A C 1
ATOM 1437 O O . TRP A 1 203 ? 31.382 20.021 3.611 1.00 35.86 273 TRP A O 1
ATOM 1448 N N . ALA A 1 204 ? 30.791 22.188 3.786 1.00 31.34 274 ALA A N 1
ATOM 1449 C CA . ALA A 1 204 ? 29.420 21.888 4.180 1.00 34.78 274 ALA A CA 1
ATOM 1450 C C . ALA A 1 204 ? 28.730 21.057 3.103 1.00 34.78 274 ALA A C 1
ATOM 1451 O O . ALA A 1 204 ? 28.080 20.057 3.405 1.00 36.87 274 ALA A O 1
ATOM 1453 N N . ILE A 1 205 ? 28.892 21.468 1.846 1.00 33.57 275 ILE A N 1
ATOM 1454 C CA . ILE A 1 205 ? 28.308 20.748 0.721 1.00 32.21 275 ILE A CA 1
ATOM 1455 C C . ILE A 1 205 ? 28.888 19.341 0.615 1.00 35.14 275 ILE A C 1
ATOM 1456 O O . ILE A 1 205 ? 28.167 18.384 0.333 1.00 41.24 275 ILE A O 1
ATOM 1461 N N . SER A 1 206 ? 30.190 19.214 0.855 1.00 33.13 276 SER A N 1
ATOM 1462 C CA . SER A 1 206 ? 30.850 17.914 0.774 1.00 34.59 276 SER A CA 1
ATOM 1463 C C . SER A 1 206 ? 30.330 16.950 1.837 1.00 40.19 276 SER A C 1
ATOM 1464 O O . SER A 1 206 ? 30.281 15.744 1.611 1.00 44.32 276 SER A O 1
ATOM 1467 N N . TYR A 1 207 ? 29.949 17.482 2.996 1.00 46.16 277 TYR A N 1
ATOM 1468 C CA . TYR A 1 207 ? 29.398 16.657 4.069 1.00 42.52 277 TYR A CA 1
ATOM 1469 C C . TYR A 1 207 ? 28.019 16.134 3.691 1.00 39.72 277 TYR A C 1
ATOM 1470 O O . TYR A 1 207 ? 27.689 14.975 3.941 1.00 36.49 277 TYR A O 1
ATOM 1479 N N . LEU A 1 208 ? 27.211 17.007 3.099 1.00 41.36 278 LEU A N 1
ATOM 1480 C CA . LEU A 1 208 ? 25.832 16.673 2.768 1.00 43.89 278 LEU A CA 1
ATOM 1481 C C . LEU A 1 208 ? 25.751 15.688 1.603 1.00 48.08 278 LEU A C 1
ATOM 1482 O O . LEU A 1 208 ? 24.824 14.881 1.531 1.00 53.05 278 LEU A O 1
ATOM 1487 N N . THR A 1 209 ? 26.721 15.755 0.695 1.00 43.31 279 THR A N 1
ATOM 1488 C CA . THR A 1 209 ? 26.748 14.857 -0.459 1.00 44.62 279 THR A CA 1
ATOM 1489 C C . THR A 1 209 ? 27.474 13.551 -0.143 1.00 49.78 279 THR A C 1
ATOM 1490 O O . THR A 1 209 ? 27.580 12.665 -0.992 1.00 55.28 279 THR A O 1
ATOM 1494 N N . ASP A 1 210 ? 27.972 13.440 1.083 1.00 51.97 280 ASP A N 1
ATOM 1495 C CA . ASP A 1 210 ? 28.630 12.223 1.544 1.00 54.70 280 ASP A CA 1
ATOM 1496 C C . ASP A 1 210 ? 27.607 11.295 2.191 1.00 56.59 280 ASP A C 1
ATOM 1497 O O . ASP A 1 210 ? 27.595 11.125 3.407 1.00 62.20 280 ASP A O 1
ATOM 1502 N N . GLY A 1 211 ? 26.749 10.702 1.370 1.00 56.92 281 GLY A N 1
ATOM 1503 C CA . GLY A 1 211 ? 25.725 9.795 1.854 1.00 58.53 281 GLY A CA 1
ATOM 1504 C C . GLY A 1 211 ? 24.958 9.175 0.703 1.00 61.14 281 GLY A C 1
ATOM 1505 O O . GLY A 1 211 ? 25.409 9.230 -0.444 1.00 59.32 281 GLY A O 1
ATOM 1506 N N . PRO A 1 212 ? 23.789 8.584 1.002 1.00 61.87 282 PRO A N 1
ATOM 1507 C CA . PRO A 1 212 ? 22.907 7.955 0.009 1.00 64.39 282 PRO A CA 1
ATOM 1508 C C . PRO A 1 212 ? 22.468 8.933 -1.080 1.00 64.86 282 PRO A C 1
ATOM 1509 O O . PRO A 1 212 ? 22.591 10.144 -0.895 1.00 68.93 282 PRO A O 1
ATOM 1513 N N . ASN A 1 213 ? 21.953 8.413 -2.192 1.00 59.42 283 ASN A N 1
ATOM 1514 C CA . ASN A 1 213 ? 21.560 9.248 -3.325 1.00 60.67 283 ASN A CA 1
ATOM 1515 C C . ASN A 1 213 ? 20.517 10.301 -2.965 1.00 61.45 283 ASN A C 1
ATOM 1516 O O . ASN A 1 213 ? 20.435 11.349 -3.610 1.00 61.43 283 ASN A O 1
ATOM 1521 N N . GLU A 1 214 ? 19.723 10.021 -1.938 1.00 60.59 284 GLU A N 1
ATOM 1522 C CA . GLU A 1 214 ? 18.688 10.950 -1.503 1.00 61.59 284 GLU A CA 1
ATOM 1523 C C . GLU A 1 214 ? 19.310 12.238 -0.974 1.00 58.03 284 GLU A C 1
ATOM 1524 O O . GLU A 1 214 ? 18.803 13.330 -1.223 1.00 57.48 284 GLU A O 1
ATOM 1530 N N . ARG A 1 215 ? 20.415 12.103 -0.247 1.00 55.87 285 ARG A N 1
ATOM 1531 C CA . ARG A 1 215 ? 21.144 13.260 0.266 1.00 51.23 285 ARG A CA 1
ATOM 1532 C C . ARG A 1 215 ? 21.773 14.042 -0.886 1.00 45.03 285 ARG A C 1
ATOM 1533 O O . ARG A 1 215 ? 21.814 15.272 -0.873 1.00 44.05 285 ARG A O 1
ATOM 1541 N N . ILE A 1 216 ? 22.264 13.318 -1.884 1.00 46.44 286 ILE A N 1
ATOM 1542 C CA . ILE A 1 216 ? 22.823 13.943 -3.078 1.00 44.63 286 ILE A CA 1
ATOM 1543 C C . ILE A 1 216 ? 21.747 14.714 -3.841 1.00 42.72 286 ILE A C 1
ATOM 1544 O O . ILE A 1 216 ? 21.975 15.838 -4.287 1.00 41.71 286 ILE A O 1
ATOM 1549 N N . GLU A 1 217 ? 20.570 14.110 -3.963 1.00 43.00 287 GLU A N 1
ATOM 1550 C CA . GLU A 1 217 ? 19.479 14.699 -4.730 1.00 45.59 287 GLU A CA 1
ATOM 1551 C C . GLU A 1 217 ? 19.009 16.025 -4.141 1.00 48.43 287 GLU A C 1
ATOM 1552 O O . GLU A 1 217 ? 18.712 16.962 -4.880 1.00 50.65 287 GLU A O 1
ATOM 1558 N N . MET A 1 218 ? 18.941 16.097 -2.814 1.00 47.86 288 MET A N 1
ATOM 1559 C CA . MET A 1 218 ? 18.579 17.335 -2.129 1.00 49.99 288 MET A CA 1
ATOM 1560 C C . MET A 1 218 ? 19.512 18.472 -2.518 1.00 47.76 288 MET A C 1
ATOM 1561 O O . MET A 1 218 ? 19.073 19.584 -2.810 1.00 52.73 288 MET A O 1
ATOM 1566 N N . VAL A 1 219 ? 20.805 18.175 -2.514 1.00 43.01 289 VAL A N 1
ATOM 1567 C CA . VAL A 1 219 ? 21.827 19.159 -2.827 1.00 43.13 289 VAL A CA 1
ATOM 1568 C C . VAL A 1 219 ? 21.757 19.569 -4.294 1.00 45.16 289 VAL A C 1
ATOM 1569 O O . VAL A 1 219 ? 21.730 20.756 -4.618 1.00 49.30 289 VAL A O 1
ATOM 1573 N N . VAL A 1 220 ? 21.713 18.578 -5.176 1.00 41.44 290 VAL A N 1
ATOM 1574 C CA . VAL A 1 220 ? 21.732 18.828 -6.612 1.00 44.12 290 VAL A CA 1
ATOM 1575 C C . VAL A 1 220 ? 20.491 19.599 -7.071 1.00 44.04 290 VAL A C 1
ATOM 1576 O O . VAL A 1 220 ? 20.577 20.473 -7.932 1.00 40.39 290 VAL A O 1
ATOM 1580 N N . LYS A 1 221 ? 19.345 19.299 -6.468 1.00 47.57 291 LYS A N 1
ATOM 1581 C CA . LYS A 1 221 ? 18.093 19.949 -6.846 1.00 49.23 291 LYS A CA 1
ATOM 1582 C C . LYS A 1 221 ? 18.068 21.438 -6.497 1.00 57.48 291 LYS A C 1
ATOM 1583 O O . LYS A 1 221 ? 17.234 22.182 -7.011 1.00 60.04 291 LYS A O 1
ATOM 1589 N N . LYS A 1 222 ? 18.973 21.870 -5.624 1.00 60.59 292 LYS A N 1
ATOM 1590 C CA . LYS A 1 222 ? 19.030 23.275 -5.224 1.00 61.89 292 LYS A CA 1
ATOM 1591 C C . LYS A 1 222 ? 19.744 24.140 -6.261 1.00 67.42 292 LYS A C 1
ATOM 1592 O O . LYS A 1 222 ? 19.739 25.367 -6.162 1.00 69.94 292 LYS A O 1
ATOM 1598 N N . GLY A 1 223 ? 20.352 23.497 -7.255 1.00 69.81 293 GLY A N 1
ATOM 1599 C CA . GLY A 1 223 ? 21.048 24.208 -8.314 1.00 71.87 293 GLY A CA 1
ATOM 1600 C C . GLY A 1 223 ? 22.437 24.648 -7.894 1.00 71.14 293 GLY A C 1
ATOM 1601 O O . GLY A 1 223 ? 22.905 25.721 -8.275 1.00 76.25 293 GLY A O 1
ATOM 1602 N N . VAL A 1 224 ? 23.104 23.809 -7.112 1.00 62.72 294 VAL A N 1
ATOM 1603 C CA . VAL A 1 224 ? 24.396 24.159 -6.541 1.00 56.96 294 VAL A CA 1
ATOM 1604 C C . VAL A 1 224 ? 25.570 23.769 -7.443 1.00 53.81 294 VAL A C 1
ATOM 1605 O O . VAL A 1 224 ? 26.677 24.290 -7.296 1.00 55.88 294 VAL A O 1
ATOM 1609 N N . VAL A 1 225 ? 25.325 22.858 -8.378 1.00 45.00 295 VAL A N 1
ATOM 1610 C CA . VAL A 1 225 ? 26.397 22.303 -9.201 1.00 41.74 295 VAL A CA 1
ATOM 1611 C C . VAL A 1 225 ? 27.143 23.340 -10.060 1.00 40.87 295 VAL A C 1
ATOM 1612 O O . VAL A 1 225 ? 28.374 23.319 -10.091 1.00 41.99 295 VAL A O 1
ATOM 1616 N N . PRO A 1 226 ? 26.420 24.253 -10.747 1.00 37.59 296 PRO A N 1
ATOM 1617 C CA . PRO A 1 226 ? 27.179 25.196 -11.582 1.00 41.75 296 PRO A CA 1
ATOM 1618 C C . PRO A 1 226 ? 28.158 26.074 -10.795 1.00 43.36 296 PRO A C 1
ATOM 1619 O O . PRO A 1 226 ? 29.225 26.409 -11.308 1.00 42.75 296 PRO A O 1
ATOM 1623 N N . GLN A 1 227 ? 27.808 26.432 -9.565 1.00 39.78 297 GLN A N 1
ATOM 1624 C CA . GLN A 1 227 ? 28.689 27.275 -8.767 1.00 38.16 297 GLN A CA 1
ATOM 1625 C C . GLN A 1 227 ? 29.852 26.463 -8.194 1.00 35.59 297 GLN A C 1
ATOM 1626 O O . GLN A 1 227 ? 30.949 26.986 -8.008 1.00 35.98 297 GLN A O 1
ATOM 1632 N N . LEU A 1 228 ? 29.614 25.183 -7.928 1.00 34.23 298 LEU A N 1
ATOM 1633 C CA . LEU A 1 228 ? 30.680 24.287 -7.482 1.00 33.71 298 LEU A CA 1
ATOM 1634 C C . LEU A 1 228 ? 31.744 24.138 -8.557 1.00 36.46 298 LEU A C 1
ATOM 1635 O O . LEU A 1 228 ? 32.944 24.173 -8.278 1.00 34.36 298 LEU A O 1
ATOM 1640 N N . VAL A 1 229 ? 31.284 23.964 -9.791 1.00 32.20 299 VAL A N 1
ATOM 1641 C CA . VAL A 1 229 ? 32.172 23.795 -10.929 1.00 34.11 299 VAL A CA 1
ATOM 1642 C C . VAL A 1 229 ? 33.036 25.037 -11.130 1.00 36.78 299 VAL A C 1
ATOM 1643 O O . VAL A 1 229 ? 34.228 24.930 -11.422 1.00 41.55 299 VAL A O 1
ATOM 1647 N N . LYS A 1 230 ? 32.438 26.213 -10.957 1.00 32.78 300 LYS A N 1
ATOM 1648 C CA . LYS A 1 230 ? 33.190 27.461 -11.026 1.00 38.20 300 LYS A CA 1
ATOM 1649 C C . LYS A 1 230 ? 34.268 27.507 -9.940 1.00 40.55 300 LYS A C 1
ATOM 1650 O O . LYS A 1 230 ? 35.405 27.895 -10.203 1.00 46.98 300 LYS A O 1
ATOM 1656 N N . LEU A 1 231 ? 33.913 27.094 -8.727 1.00 37.31 301 LEU A N 1
ATOM 1657 C CA . LEU A 1 231 ? 34.860 27.108 -7.613 1.00 36.79 301 LEU A CA 1
ATOM 1658 C C . LEU A 1 231 ? 35.955 26.065 -7.814 1.00 37.26 301 LEU A C 1
ATOM 1659 O O . LEU A 1 231 ? 37.060 26.203 -7.296 1.00 37.60 301 LEU A O 1
ATOM 1664 N N . LEU A 1 232 ? 35.640 25.029 -8.583 1.00 37.95 302 LEU A N 1
ATOM 1665 C CA . LEU A 1 232 ? 36.612 24.007 -8.946 1.00 38.66 302 LEU A CA 1
ATOM 1666 C C . LEU A 1 232 ? 37.794 24.615 -9.708 1.00 41.48 302 LEU A C 1
ATOM 1667 O O . LEU A 1 232 ? 38.913 24.098 -9.661 1.00 42.98 302 LEU A O 1
ATOM 1672 N N . GLY A 1 233 ? 37.537 25.720 -10.403 1.00 36.31 303 GLY A N 1
ATOM 1673 C CA . GLY A 1 233 ? 38.560 26.386 -11.187 1.00 36.41 303 GLY A CA 1
ATOM 1674 C C . GLY A 1 233 ? 39.293 27.490 -10.449 1.00 45.06 303 GLY A C 1
ATOM 1675 O O . GLY A 1 233 ? 40.125 28.180 -11.035 1.00 47.21 303 GLY A O 1
ATOM 1676 N N . ALA A 1 234 ? 38.990 27.657 -9.163 1.00 48.82 304 ALA A N 1
ATOM 1677 C CA . ALA A 1 234 ? 39.643 28.675 -8.341 1.00 47.57 304 ALA A CA 1
ATOM 1678 C C . ALA A 1 234 ? 41.137 28.402 -8.190 1.00 52.33 304 ALA A C 1
ATOM 1679 O O . ALA A 1 234 ? 41.607 27.297 -8.452 1.00 57.87 304 ALA A O 1
ATOM 1681 N N . THR A 1 235 ? 41.882 29.416 -7.764 1.00 55.11 305 THR A N 1
ATOM 1682 C CA . THR A 1 235 ? 43.322 29.272 -7.586 1.00 57.00 305 THR A CA 1
ATOM 1683 C C . THR A 1 235 ? 43.654 28.867 -6.159 1.00 57.06 305 THR A C 1
ATOM 1684 O O . THR A 1 235 ? 44.668 28.219 -5.908 1.00 61.33 305 THR A O 1
ATOM 1688 N N . GLU A 1 236 ? 42.791 29.256 -5.225 1.00 57.60 306 GLU A N 1
ATOM 1689 C CA . GLU A 1 236 ? 42.986 28.916 -3.822 1.00 57.05 306 GLU A CA 1
ATOM 1690 C C . GLU A 1 236 ? 42.734 27.436 -3.581 1.00 52.68 306 GLU A C 1
ATOM 1691 O O . GLU A 1 236 ? 41.605 26.956 -3.702 1.00 48.31 306 GLU A O 1
ATOM 1697 N N . LEU A 1 237 ? 43.803 26.723 -3.243 1.00 49.74 307 LEU A N 1
ATOM 1698 C CA . LEU A 1 237 ? 43.736 25.310 -2.885 1.00 45.36 307 LEU A CA 1
ATOM 1699 C C . LEU A 1 237 ? 42.731 25.003 -1.756 1.00 43.84 307 LEU A C 1
ATOM 1700 O O . LEU A 1 237 ? 42.007 24.008 -1.840 1.00 42.00 307 LEU A O 1
ATOM 1705 N N . PRO A 1 238 ? 42.674 25.845 -0.698 1.00 39.97 308 PRO A N 1
ATOM 1706 C CA . PRO A 1 238 ? 41.650 25.562 0.319 1.00 43.67 308 PRO A CA 1
ATOM 1707 C C . PRO A 1 238 ? 40.218 25.684 -0.201 1.00 45.59 308 PRO A C 1
ATOM 1708 O O . PRO A 1 238 ? 39.286 25.304 0.503 1.00 46.71 308 PRO A O 1
ATOM 1712 N N . ILE A 1 239 ? 40.050 26.208 -1.411 1.00 43.84 309 ILE A N 1
ATOM 1713 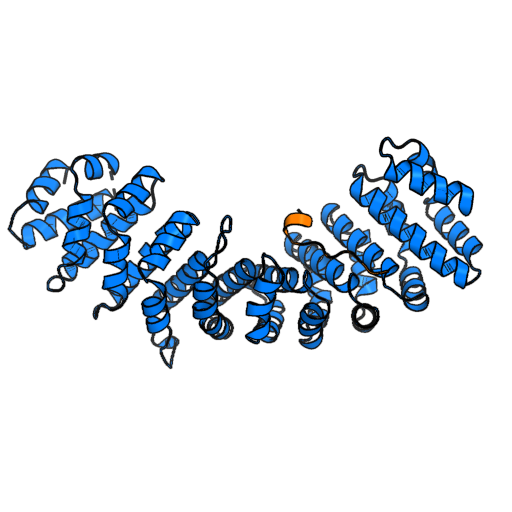C CA . ILE A 1 239 ? 38.739 26.271 -2.041 1.00 38.77 309 ILE A CA 1
ATOM 1714 C C . ILE A 1 239 ? 38.541 25.086 -2.977 1.00 37.50 309 ILE A C 1
ATOM 1715 O O . ILE A 1 239 ? 37.481 24.459 -2.983 1.00 39.71 309 ILE A O 1
ATOM 1720 N N . VAL A 1 240 ? 39.572 24.776 -3.758 1.00 35.37 310 VAL A N 1
ATOM 1721 C CA . VAL A 1 240 ? 39.493 23.706 -4.745 1.00 35.64 310 VAL A CA 1
ATOM 1722 C C . VAL A 1 240 ? 39.291 22.346 -4.085 1.00 34.90 310 VAL A C 1
ATOM 1723 O O . VAL A 1 240 ? 38.523 21.514 -4.574 1.00 34.78 310 VAL A O 1
ATOM 1727 N N . THR A 1 241 ? 39.973 22.131 -2.966 1.00 37.88 311 THR A N 1
ATOM 1728 C CA . THR A 1 241 ? 39.952 20.833 -2.299 1.00 38.90 311 THR A CA 1
ATOM 1729 C C . THR A 1 241 ? 38.534 20.406 -1.880 1.00 38.38 311 THR A C 1
ATOM 1730 O O . THR A 1 241 ? 38.116 19.297 -2.206 1.00 37.79 311 THR A O 1
ATOM 1734 N N . PRO A 1 242 ? 37.776 21.274 -1.178 1.00 42.01 312 PRO A N 1
ATOM 1735 C CA . PRO A 1 242 ? 36.419 20.803 -0.867 1.00 36.56 312 PRO A CA 1
ATOM 1736 C C . PRO A 1 242 ? 35.460 20.857 -2.061 1.00 30.86 312 PRO A C 1
ATOM 1737 O O . PRO A 1 242 ? 34.529 20.054 -2.122 1.00 28.60 312 PRO A O 1
ATOM 1741 N N . ALA A 1 243 ? 35.672 21.788 -2.986 1.00 29.94 313 ALA A N 1
ATOM 1742 C CA . ALA A 1 243 ? 34.872 21.822 -4.209 1.00 34.49 313 ALA A CA 1
ATOM 1743 C C . ALA A 1 243 ? 34.997 20.500 -4.962 1.00 34.10 313 ALA A C 1
ATOM 1744 O O . ALA A 1 243 ? 34.001 19.934 -5.411 1.00 36.32 313 ALA A O 1
ATOM 1746 N N . LEU A 1 244 ? 36.226 20.011 -5.087 1.00 34.03 314 LEU A N 1
ATOM 1747 C CA . LEU A 1 244 ? 36.489 18.759 -5.788 1.00 31.13 314 LEU A CA 1
ATOM 1748 C C . LEU A 1 244 ? 35.863 17.584 -5.055 1.00 33.04 314 LEU A C 1
ATOM 1749 O O . LEU A 1 244 ? 35.295 16.682 -5.674 1.00 33.21 314 LEU A O 1
ATOM 1754 N N . ARG A 1 245 ? 35.969 17.603 -3.730 1.00 30.30 315 ARG A N 1
ATOM 1755 C CA . ARG A 1 245 ? 35.350 16.580 -2.903 1.00 30.86 315 ARG A CA 1
ATOM 1756 C C . ARG A 1 245 ? 33.837 16.536 -3.111 1.00 33.65 315 ARG A C 1
ATOM 1757 O O . ARG A 1 245 ? 33.253 15.461 -3.268 1.00 34.93 315 ARG A O 1
ATOM 1765 N N . ALA A 1 246 ? 33.210 17.709 -3.111 1.00 32.15 316 ALA A N 1
ATOM 1766 C CA . ALA A 1 246 ? 31.764 17.813 -3.288 1.00 32.31 316 ALA A CA 1
ATOM 1767 C C . ALA A 1 246 ? 31.327 17.308 -4.660 1.00 31.41 316 ALA A C 1
ATOM 1768 O O . ALA A 1 246 ? 30.383 16.524 -4.765 1.00 29.07 316 ALA A O 1
ATOM 1770 N N . ILE A 1 247 ? 32.007 17.770 -5.707 1.00 30.86 317 ILE A N 1
ATOM 1771 C CA . ILE A 1 247 ? 31.751 17.291 -7.065 1.00 32.40 317 ILE A CA 1
ATOM 1772 C C . ILE A 1 247 ? 31.937 15.777 -7.139 1.00 32.41 317 ILE A C 1
ATOM 1773 O O . ILE A 1 247 ? 31.116 15.065 -7.723 1.00 32.51 317 ILE A O 1
ATOM 1778 N N . GLY A 1 248 ? 33.016 15.296 -6.523 1.00 31.35 318 GLY A N 1
ATOM 1779 C CA . GLY A 1 248 ? 33.332 13.881 -6.508 1.00 29.34 318 GLY A CA 1
ATOM 1780 C C . GLY A 1 248 ? 32.237 13.049 -5.869 1.00 33.35 318 GLY A C 1
ATOM 1781 O O . GLY A 1 248 ? 31.875 11.994 -6.383 1.00 34.96 318 GLY A O 1
ATOM 1782 N N . ASN A 1 249 ? 31.716 13.529 -4.744 1.00 34.27 319 ASN A N 1
ATOM 1783 C CA . ASN A 1 249 ? 30.627 12.858 -4.042 1.00 32.30 319 ASN A CA 1
ATOM 1784 C C . ASN A 1 249 ? 29.369 12.789 -4.901 1.00 33.63 319 ASN A C 1
ATOM 1785 O O . ASN A 1 249 ? 28.639 11.800 -4.879 1.00 35.06 319 ASN A O 1
ATOM 1790 N N . ILE A 1 250 ? 29.113 13.859 -5.643 1.00 33.66 320 ILE A N 1
ATOM 1791 C CA . ILE A 1 250 ? 27.914 13.940 -6.465 1.00 34.15 320 ILE A CA 1
ATOM 1792 C C . ILE A 1 250 ? 27.948 12.905 -7.589 1.00 35.93 320 ILE A C 1
ATOM 1793 O O . ILE A 1 250 ? 26.945 12.238 -7.846 1.00 35.79 320 ILE A O 1
ATOM 1798 N N . VAL A 1 251 ? 29.100 12.742 -8.235 1.00 33.70 321 VAL A N 1
ATOM 1799 C CA . VAL A 1 251 ? 29.195 11.811 -9.361 1.00 37.49 321 VAL A CA 1
ATOM 1800 C C . VAL A 1 251 ? 29.316 10.351 -8.913 1.00 37.35 321 VAL A C 1
ATOM 1801 O O . VAL A 1 251 ? 29.502 9.458 -9.742 1.00 32.50 321 VAL A O 1
ATOM 1805 N N . THR A 1 252 ? 29.205 10.107 -7.609 1.00 36.11 322 THR A N 1
ATOM 1806 C CA . THR A 1 252 ? 29.096 8.741 -7.108 1.00 38.44 322 THR A CA 1
ATOM 1807 C C . THR A 1 252 ? 27.646 8.292 -7.190 1.00 38.57 322 THR A C 1
ATOM 1808 O O . THR A 1 252 ? 27.328 7.125 -6.963 1.00 37.46 322 THR A O 1
ATOM 1812 N N . GLY A 1 253 ? 26.767 9.237 -7.509 1.00 40.05 323 GLY A N 1
ATOM 1813 C CA . GLY A 1 253 ? 25.337 8.987 -7.515 1.00 40.84 323 GLY A CA 1
ATOM 1814 C C . GLY A 1 253 ? 24.829 8.398 -8.813 1.00 40.02 323 GLY A C 1
ATOM 1815 O O . GLY A 1 253 ? 25.533 7.640 -9.478 1.00 38.94 323 GLY A O 1
ATOM 1816 N N . THR A 1 254 ? 23.595 8.746 -9.167 1.00 39.23 324 THR A N 1
ATOM 1817 C CA . THR A 1 254 ? 22.967 8.234 -10.378 1.00 34.15 324 THR A CA 1
ATOM 1818 C C . THR A 1 254 ? 23.585 8.845 -11.630 1.00 44.39 324 THR A C 1
ATOM 1819 O O . THR A 1 254 ? 24.336 9.824 -11.558 1.00 36.09 324 THR A O 1
ATOM 1823 N N . ASP A 1 255 ? 23.256 8.262 -12.778 1.00 41.78 325 ASP A N 1
ATOM 1824 C CA . ASP A 1 255 ? 23.748 8.763 -14.048 1.00 38.99 325 ASP A CA 1
ATOM 1825 C C . ASP A 1 255 ? 23.256 10.180 -14.325 1.00 40.36 325 ASP A C 1
ATOM 1826 O O . ASP A 1 255 ? 23.997 10.996 -14.864 1.00 42.78 325 ASP A O 1
ATOM 1831 N N . GLU A 1 256 ? 22.019 10.481 -13.940 1.00 43.21 326 GLU A N 1
ATOM 1832 C CA . GLU A 1 256 ? 21.461 11.797 -14.238 1.00 46.14 326 GLU A CA 1
ATOM 1833 C C . GLU A 1 256 ? 22.054 12.860 -13.320 1.00 47.80 326 GLU A C 1
ATOM 1834 O O . GLU A 1 256 ? 22.263 13.996 -13.755 1.00 51.93 326 GLU A O 1
ATOM 1840 N N . GLN A 1 257 ? 22.332 12.499 -12.064 1.00 46.36 327 GLN A N 1
ATOM 1841 C CA . GLN A 1 257 ? 23.028 13.399 -11.151 1.00 37.31 327 GLN A CA 1
ATOM 1842 C C . GLN A 1 257 ? 24.436 13.684 -11.668 1.00 35.74 327 GLN A C 1
ATOM 1843 O O . GLN A 1 257 ? 24.929 14.809 -11.574 1.00 34.39 327 GLN A O 1
ATOM 1849 N N . THR A 1 258 ? 25.077 12.652 -12.208 1.00 38.31 328 THR A N 1
ATOM 1850 C CA . THR A 1 258 ? 26.404 12.788 -12.791 1.00 40.76 328 THR A CA 1
ATOM 1851 C C . THR A 1 258 ? 26.347 13.647 -14.051 1.00 40.34 328 THR A C 1
ATOM 1852 O O . THR A 1 258 ? 27.272 14.402 -14.348 1.00 37.31 328 THR A O 1
ATOM 1856 N N . GLN A 1 259 ? 25.241 13.538 -14.777 1.00 42.67 329 GLN A N 1
ATOM 1857 C CA . GLN A 1 259 ? 25.059 14.286 -16.015 1.00 45.73 329 GLN A CA 1
ATOM 1858 C C . GLN A 1 259 ? 25.048 15.793 -15.765 1.00 47.82 329 GLN A C 1
ATOM 1859 O O . GLN A 1 259 ? 25.579 16.570 -16.559 1.00 42.46 329 GLN A O 1
ATOM 1865 N N . LYS A 1 260 ? 24.449 16.198 -14.650 1.00 48.57 330 LYS A N 1
ATOM 1866 C CA . LYS A 1 260 ? 24.329 17.612 -14.316 1.00 48.00 330 LYS A CA 1
ATOM 1867 C C . LYS A 1 260 ? 25.691 18.231 -14.017 1.00 39.87 330 LYS A C 1
ATOM 1868 O O . LYS A 1 260 ? 25.913 19.415 -14.270 1.00 42.53 330 LYS A O 1
ATOM 1874 N N . VAL A 1 261 ? 26.605 17.422 -13.496 1.00 34.70 331 VAL A N 1
ATOM 1875 C CA . VAL A 1 261 ? 27.989 17.847 -13.326 1.00 35.60 331 VAL A CA 1
ATOM 1876 C C . VAL A 1 261 ? 28.644 18.061 -14.691 1.00 36.81 331 VAL A C 1
ATOM 1877 O O . VAL A 1 261 ? 29.323 19.063 -14.923 1.00 36.00 331 VAL A O 1
ATOM 1881 N N . ILE A 1 262 ? 28.419 17.118 -15.598 1.00 35.55 332 ILE A N 1
ATOM 1882 C CA . ILE A 1 262 ? 28.972 17.196 -16.943 1.00 35.40 332 ILE A CA 1
ATOM 1883 C C . ILE A 1 262 ? 28.420 18.402 -17.704 1.00 41.07 332 ILE A C 1
ATOM 1884 O O . ILE A 1 262 ? 29.172 19.140 -18.345 1.00 40.31 332 ILE A O 1
ATOM 1889 N N . ASP A 1 263 ? 27.108 18.610 -17.615 1.00 41.21 333 ASP A N 1
ATOM 1890 C CA . ASP A 1 263 ? 26.453 19.713 -18.318 1.00 43.18 333 ASP A CA 1
ATOM 1891 C C . ASP A 1 263 ? 26.872 21.075 -17.781 1.00 44.77 333 ASP A C 1
ATOM 1892 O O . ASP A 1 263 ? 26.701 22.092 -18.452 1.00 45.19 333 ASP A O 1
ATOM 1897 N N . ALA A 1 264 ? 27.414 21.088 -16.568 1.00 44.11 334 ALA A N 1
ATOM 1898 C CA . ALA A 1 264 ? 27.903 22.316 -15.958 1.00 40.23 334 ALA A CA 1
ATOM 1899 C C . ALA A 1 264 ? 29.292 22.683 -16.478 1.00 42.68 334 ALA A C 1
ATOM 1900 O O . ALA A 1 264 ? 29.807 23.755 -16.172 1.00 45.18 334 ALA A O 1
ATOM 1902 N N . GLY A 1 265 ? 29.894 21.785 -17.257 1.00 44.40 335 GLY A N 1
ATOM 1903 C CA . GLY A 1 265 ? 31.203 22.021 -17.846 1.00 42.73 335 GLY A CA 1
ATOM 1904 C C . GLY A 1 265 ? 32.386 21.646 -16.963 1.00 46.55 335 GLY A C 1
ATOM 1905 O O . GLY A 1 265 ? 33.485 22.178 -17.132 1.00 46.44 335 GLY A O 1
ATOM 1906 N N . ALA A 1 266 ? 32.173 20.722 -16.031 1.00 40.53 336 ALA A N 1
ATOM 1907 C CA . ALA A 1 266 ? 33.222 20.329 -15.092 1.00 40.09 336 ALA A CA 1
ATOM 1908 C C . ALA A 1 266 ? 34.436 19.697 -15.778 1.00 40.24 336 ALA A C 1
ATOM 1909 O O . ALA A 1 266 ? 35.567 19.856 -15.315 1.00 39.68 336 ALA A O 1
ATOM 1911 N N . LEU A 1 267 ? 34.202 18.990 -16.878 1.00 39.91 337 LEU A N 1
ATOM 1912 C CA . LEU A 1 267 ? 35.265 18.242 -17.550 1.00 39.41 337 LEU A CA 1
ATOM 1913 C C . LEU A 1 267 ? 36.383 19.137 -18.083 1.00 43.56 337 LEU A C 1
ATOM 1914 O O . LEU A 1 267 ? 37.522 18.692 -18.226 1.00 47.86 337 LEU A O 1
ATOM 1919 N N . ALA A 1 268 ? 36.059 20.395 -18.364 1.00 37.92 338 ALA A N 1
ATOM 1920 C CA . ALA A 1 268 ? 37.038 21.339 -18.895 1.00 35.76 338 ALA A CA 1
ATOM 1921 C C . ALA A 1 268 ? 38.111 21.721 -17.872 1.00 41.45 338 ALA A C 1
ATOM 1922 O O . ALA A 1 268 ? 39.200 22.157 -18.244 1.00 43.88 338 ALA A O 1
ATOM 1924 N N . VAL A 1 269 ? 37.805 21.561 -16.587 1.00 38.40 339 VAL A N 1
ATOM 1925 C CA . VAL A 1 269 ? 38.752 21.913 -15.532 1.00 38.81 339 VAL A CA 1
ATOM 1926 C C . VAL A 1 269 ? 39.765 20.789 -15.291 1.00 40.52 339 VAL A C 1
ATOM 1927 O O . VAL A 1 269 ? 40.866 21.021 -14.793 1.00 42.34 339 VAL A O 1
ATOM 1931 N N . PHE A 1 270 ? 39.398 19.570 -15.667 1.00 43.05 340 PHE A N 1
ATOM 1932 C CA . PHE A 1 270 ? 40.194 18.398 -15.313 1.00 41.51 340 PHE A CA 1
ATOM 1933 C C . PHE A 1 270 ? 41.573 18.239 -15.973 1.00 43.39 340 PHE A C 1
ATOM 1934 O O . PHE A 1 270 ? 42.416 17.525 -15.428 1.00 43.57 340 PHE A O 1
ATOM 1942 N N . PRO A 1 271 ? 41.820 18.879 -17.134 1.00 42.13 341 PRO A N 1
ATOM 1943 C CA . PRO A 1 271 ? 43.222 18.831 -17.569 1.00 43.39 341 PRO A CA 1
ATOM 1944 C C . PRO A 1 271 ? 44.187 19.464 -16.558 1.00 46.98 341 PRO A C 1
ATOM 1945 O O . PRO A 1 271 ? 45.301 18.967 -16.394 1.00 51.13 341 PRO A O 1
ATOM 1949 N N . SER A 1 272 ? 43.765 20.528 -15.883 1.00 47.85 342 SER A N 1
ATOM 1950 C CA . SER A 1 272 ? 44.612 21.162 -14.875 1.00 51.41 342 SER A CA 1
ATOM 1951 C C . SER A 1 272 ? 44.595 20.383 -13.560 1.00 48.43 342 SER A C 1
ATOM 1952 O O . SER A 1 272 ? 45.608 20.296 -12.869 1.00 53.60 342 SER A O 1
ATOM 1955 N N . LEU A 1 273 ? 43.441 19.816 -13.222 1.00 45.72 343 LEU A N 1
ATOM 1956 C CA . LEU A 1 273 ? 43.295 19.025 -12.001 1.00 39.85 343 LEU A CA 1
ATOM 1957 C C . LEU A 1 273 ? 44.134 17.749 -12.035 1.00 44.02 343 LEU A C 1
ATOM 1958 O O . LEU A 1 273 ? 44.785 17.396 -11.049 1.00 45.57 343 LEU A O 1
ATOM 1963 N N . LEU A 1 274 ? 44.115 17.062 -13.173 1.00 41.84 344 LEU A N 1
ATOM 1964 C CA . LEU A 1 274 ? 44.828 15.797 -13.322 1.00 35.37 344 LEU A CA 1
ATOM 1965 C C . LEU A 1 274 ? 46.340 15.994 -13.399 1.00 38.33 344 LEU A C 1
ATOM 1966 O O . LEU A 1 274 ? 47.105 15.036 -13.277 1.00 40.87 344 LEU A O 1
ATOM 1971 N N . THR A 1 275 ? 46.769 17.237 -13.599 1.00 39.61 345 THR A N 1
ATOM 1972 C CA . THR A 1 275 ? 48.192 17.544 -13.699 1.00 43.00 345 THR A CA 1
ATOM 1973 C C . THR A 1 275 ? 48.641 18.460 -12.568 1.00 52.10 345 THR A C 1
ATOM 1974 O O . THR A 1 275 ? 49.770 18.953 -12.566 1.00 56.41 345 THR A O 1
ATOM 1978 N N . ASN A 1 276 ? 47.746 18.685 -11.611 1.00 54.37 346 ASN A N 1
ATOM 1979 C CA . ASN A 1 276 ? 48.045 19.505 -10.443 1.00 52.15 346 ASN A CA 1
ATOM 1980 C C . ASN A 1 276 ? 49.174 18.892 -9.619 1.00 52.62 346 ASN A C 1
ATOM 1981 O O . ASN A 1 276 ? 49.141 17.702 -9.309 1.00 48.59 346 ASN A O 1
ATOM 1986 N N . PRO A 1 277 ? 50.179 19.707 -9.263 1.00 55.96 347 PRO A N 1
ATOM 1987 C CA . PRO A 1 277 ? 51.357 19.242 -8.520 1.00 61.85 347 PRO A CA 1
ATOM 1988 C C . PRO A 1 277 ? 51.021 18.680 -7.138 1.00 64.17 347 PRO A C 1
ATOM 1989 O O . PRO A 1 277 ? 51.792 17.880 -6.607 1.00 64.74 347 PRO A O 1
ATOM 1993 N N . LYS A 1 278 ? 49.894 19.090 -6.565 1.00 62.51 348 LYS A N 1
ATOM 1994 C CA . LYS A 1 278 ? 49.480 18.558 -5.272 1.00 61.65 348 LYS A CA 1
ATOM 1995 C C . LYS A 1 278 ? 48.893 17.155 -5.444 1.00 55.78 348 LYS A C 1
ATOM 1996 O O . LYS A 1 278 ? 47.953 16.950 -6.215 1.00 50.03 348 LYS A O 1
ATOM 2002 N N . THR A 1 279 ? 49.472 16.197 -4.725 1.00 60.64 349 THR A N 1
ATOM 2003 C CA . THR A 1 279 ? 49.120 14.785 -4.855 1.00 60.89 349 THR A CA 1
ATOM 2004 C C . THR A 1 279 ? 47.643 14.518 -4.574 1.00 56.47 349 THR A C 1
ATOM 2005 O O . THR A 1 279 ? 46.972 13.833 -5.349 1.00 57.08 349 THR A O 1
ATOM 2009 N N . ASN A 1 280 ? 47.143 15.067 -3.472 1.00 54.33 350 ASN A N 1
ATOM 2010 C CA . ASN A 1 280 ? 45.754 14.869 -3.071 1.00 51.42 350 ASN A CA 1
ATOM 2011 C C . ASN A 1 280 ? 44.759 15.313 -4.137 1.00 43.28 350 ASN A C 1
ATOM 2012 O O . ASN A 1 280 ? 43.753 14.646 -4.368 1.00 43.06 350 ASN A O 1
ATOM 2017 N N . ILE A 1 281 ? 45.041 16.443 -4.776 1.00 41.97 351 ILE A N 1
ATOM 2018 C CA . ILE A 1 281 ? 44.168 16.965 -5.821 1.00 39.21 351 ILE A CA 1
ATOM 2019 C C . ILE A 1 281 ? 44.141 16.023 -7.021 1.00 40.34 351 ILE A C 1
ATOM 2020 O O . ILE A 1 281 ? 43.075 15.730 -7.565 1.00 40.90 351 ILE A O 1
ATOM 2025 N N . GLN A 1 282 ? 45.316 15.546 -7.420 1.00 43.17 352 GLN A N 1
ATOM 2026 C CA . GLN A 1 282 ? 45.428 14.596 -8.522 1.00 45.50 352 GLN A CA 1
ATOM 2027 C C . GLN A 1 282 ? 44.634 13.328 -8.246 1.00 41.66 352 GLN A C 1
ATOM 2028 O O . GLN A 1 282 ? 43.892 12.853 -9.105 1.00 37.12 352 GLN A O 1
ATOM 2034 N N . LYS A 1 283 ? 44.796 12.791 -7.040 1.00 40.31 353 LYS A N 1
ATOM 2035 C CA . LYS A 1 283 ? 44.153 11.539 -6.663 1.00 40.38 353 LYS A CA 1
ATOM 2036 C C . LYS A 1 283 ? 42.629 11.653 -6.696 1.00 39.57 353 LYS A C 1
ATOM 2037 O O . LYS A 1 283 ? 41.952 10.814 -7.292 1.00 39.98 353 LYS A O 1
ATOM 2043 N N . GLU A 1 284 ? 42.088 12.694 -6.070 1.00 35.02 354 GLU A N 1
ATOM 2044 C CA . GLU A 1 284 ? 40.638 12.844 -5.992 1.00 31.08 354 GLU A CA 1
ATOM 2045 C C . GLU A 1 284 ? 40.033 13.277 -7.331 1.00 32.41 354 GLU A C 1
ATOM 2046 O O . GLU A 1 284 ? 38.863 13.008 -7.603 1.00 33.70 354 GLU A O 1
ATOM 2052 N N . ALA A 1 285 ? 40.824 13.939 -8.170 1.00 32.27 355 ALA A N 1
ATOM 2053 C CA . ALA A 1 285 ? 40.363 14.255 -9.519 1.00 35.37 355 ALA A CA 1
ATOM 2054 C C . ALA A 1 285 ? 40.276 12.975 -10.338 1.00 32.47 355 ALA A C 1
ATOM 2055 O O . ALA A 1 285 ? 39.351 12.790 -11.133 1.00 33.80 355 ALA A O 1
ATOM 2057 N N . THR A 1 286 ? 41.244 12.089 -10.135 1.00 33.78 356 THR A N 1
ATOM 2058 C CA . THR A 1 286 ? 41.265 10.810 -10.831 1.00 34.75 356 THR A CA 1
ATOM 2059 C C . THR A 1 286 ? 40.148 9.909 -10.303 1.00 39.14 356 THR A C 1
ATOM 2060 O O . THR A 1 286 ? 39.488 9.212 -11.074 1.00 37.91 356 THR A O 1
ATOM 2064 N N . TRP A 1 287 ? 39.940 9.934 -8.988 1.00 38.31 357 TRP A N 1
ATOM 2065 C CA . TRP A 1 287 ? 38.799 9.257 -8.374 1.00 37.37 357 TRP A CA 1
ATOM 2066 C C . TRP A 1 287 ? 37.489 9.732 -8.995 1.00 34.88 357 TRP A C 1
ATOM 2067 O O . TRP A 1 287 ? 36.618 8.926 -9.334 1.00 33.06 357 TRP A O 1
ATOM 2078 N N . THR A 1 288 ? 37.368 11.047 -9.140 1.00 31.44 358 THR A N 1
ATOM 2079 C CA . THR A 1 288 ? 36.195 11.668 -9.736 1.00 29.77 358 THR A CA 1
ATOM 2080 C C . THR A 1 288 ? 35.994 11.186 -11.169 1.00 33.10 358 THR A C 1
ATOM 2081 O O . THR A 1 288 ? 34.880 10.849 -11.564 1.00 36.19 358 THR A O 1
ATOM 2085 N N . MET A 1 289 ? 37.082 11.148 -11.938 1.00 35.43 359 MET A N 1
ATOM 2086 C CA . MET A 1 289 ? 37.043 10.646 -13.309 1.00 31.95 359 MET A CA 1
ATOM 2087 C C . MET A 1 289 ? 36.589 9.189 -13.361 1.00 30.56 359 MET A C 1
ATOM 2088 O O . MET A 1 289 ? 35.847 8.801 -14.262 1.00 34.83 359 MET A O 1
ATOM 2093 N N . SER A 1 290 ? 37.032 8.388 -12.393 1.00 27.47 360 SER A N 1
ATOM 2094 C CA . SER A 1 290 ? 36.694 6.968 -12.373 1.00 31.62 360 SER A CA 1
ATOM 2095 C C . SER A 1 290 ? 35.186 6.767 -12.266 1.00 33.73 360 SER A C 1
ATOM 2096 O O . SER A 1 290 ? 34.638 5.826 -12.831 1.00 37.59 360 SER A O 1
ATOM 2099 N N . ASN A 1 291 ? 34.516 7.664 -11.550 1.00 35.11 361 ASN A N 1
ATOM 2100 C CA . ASN A 1 291 ? 33.069 7.572 -11.383 1.00 36.18 361 ASN A CA 1
ATOM 2101 C C . ASN A 1 291 ? 32.301 8.115 -12.581 1.00 36.44 361 ASN A C 1
ATOM 2102 O O . ASN A 1 291 ? 31.146 7.757 -12.806 1.00 35.34 361 ASN A O 1
ATOM 2107 N N . ILE A 1 292 ? 32.949 8.982 -13.347 1.00 32.96 362 ILE A N 1
ATOM 2108 C CA . ILE A 1 292 ? 32.348 9.506 -14.561 1.00 36.93 362 ILE A CA 1
ATOM 2109 C C . ILE A 1 292 ? 32.456 8.473 -15.686 1.00 37.49 362 ILE A C 1
ATOM 2110 O O . ILE A 1 292 ? 31.520 8.304 -16.467 1.00 45.64 362 ILE A O 1
ATOM 2115 N N . THR A 1 293 ? 33.578 7.758 -15.749 1.00 31.68 363 THR A N 1
ATOM 2116 C CA . THR A 1 293 ? 33.727 6.674 -16.723 1.00 34.10 363 THR A CA 1
ATOM 2117 C C . THR A 1 293 ? 32.916 5.444 -16.316 1.00 38.92 363 THR A C 1
ATOM 2118 O O . THR A 1 293 ? 32.778 4.495 -17.089 1.00 41.37 363 THR A O 1
ATOM 2122 N N . ALA A 1 294 ? 32.390 5.463 -15.096 1.00 40.44 364 ALA A N 1
ATOM 2123 C CA . ALA A 1 294 ? 31.477 4.427 -14.635 1.00 38.99 364 ALA A CA 1
ATOM 2124 C C . ALA A 1 294 ? 30.057 4.714 -15.124 1.00 37.07 364 ALA A C 1
ATOM 2125 O O . ALA A 1 294 ? 29.132 3.948 -14.857 1.00 37.96 364 ALA A O 1
ATOM 2127 N N . GLY A 1 295 ? 29.894 5.821 -15.842 1.00 32.53 365 GLY A N 1
ATOM 2128 C CA . GLY A 1 295 ? 28.590 6.240 -16.324 1.00 39.66 365 GLY A CA 1
ATOM 2129 C C . GLY A 1 295 ? 28.218 5.640 -17.669 1.00 43.22 365 GLY A C 1
ATOM 2130 O O . GLY A 1 295 ? 28.747 4.601 -18.064 1.00 42.79 365 GLY A O 1
ATOM 2131 N N . ARG A 1 296 ? 27.301 6.304 -18.369 1.00 43.67 366 ARG A N 1
ATOM 2132 C CA . ARG A 1 296 ? 26.784 5.815 -19.647 1.00 42.20 366 ARG A CA 1
ATOM 2133 C C . ARG A 1 296 ? 27.764 6.056 -20.796 1.00 37.51 366 ARG A C 1
ATOM 2134 O O . ARG A 1 296 ? 28.766 6.756 -20.638 1.00 36.52 366 ARG A O 1
ATOM 2142 N N . GLN A 1 297 ? 27.456 5.480 -21.956 1.00 45.38 367 GLN A N 1
ATOM 2143 C CA . GLN A 1 297 ? 28.299 5.611 -23.144 1.00 44.20 367 GLN A CA 1
ATOM 2144 C C . GLN A 1 297 ? 28.415 7.060 -23.603 1.00 44.36 367 GLN A C 1
ATOM 2145 O O . GLN A 1 297 ? 29.486 7.503 -24.018 1.00 46.48 367 GLN A O 1
ATOM 2151 N N . ASP A 1 298 ? 27.315 7.800 -23.520 1.00 44.59 368 ASP A N 1
ATOM 2152 C CA . ASP A 1 298 ? 27.318 9.205 -23.912 1.00 47.31 368 ASP A CA 1
ATOM 2153 C C . ASP A 1 298 ? 28.146 10.046 -22.940 1.00 42.12 368 ASP A C 1
ATOM 2154 O O . ASP A 1 298 ? 28.669 11.098 -23.306 1.00 47.20 368 ASP A O 1
ATOM 2159 N N . GLN A 1 299 ? 28.272 9.578 -21.703 1.00 38.93 369 GLN A N 1
ATOM 2160 C CA . GLN A 1 299 ? 29.049 10.301 -20.700 1.00 38.99 369 GLN A CA 1
ATOM 2161 C C . GLN A 1 299 ? 30.536 9.995 -20.879 1.00 35.02 369 GLN A C 1
ATOM 2162 O O . GLN A 1 299 ? 31.381 10.882 -20.776 1.00 31.72 369 GLN A O 1
ATOM 2168 N N . ILE A 1 300 ? 30.842 8.735 -21.164 1.00 36.56 370 ILE A N 1
ATOM 2169 C CA . ILE A 1 300 ? 32.194 8.328 -21.531 1.00 36.20 370 ILE A CA 1
ATOM 2170 C C . ILE A 1 300 ? 32.684 9.106 -22.758 1.00 39.64 370 ILE A C 1
ATOM 2171 O O . ILE A 1 300 ? 33.837 9.543 -22.807 1.00 37.62 370 ILE A O 1
ATOM 2176 N N . GLN A 1 301 ? 31.800 9.292 -23.737 1.00 33.98 371 GLN A N 1
ATOM 2177 C CA . GLN A 1 301 ? 32.148 10.034 -24.947 1.00 37.84 371 GLN A CA 1
ATOM 2178 C C . GLN A 1 301 ? 32.532 11.477 -24.627 1.00 39.62 371 GLN A C 1
ATOM 2179 O O . GLN A 1 301 ? 33.376 12.067 -25.302 1.00 41.89 371 GLN A O 1
ATOM 2185 N N . GLN A 1 302 ? 31.918 12.039 -23.590 1.00 39.83 372 GLN A N 1
ATOM 2186 C CA . GLN A 1 302 ? 32.242 13.394 -23.149 1.00 44.63 372 GLN A CA 1
ATOM 2187 C C . GLN A 1 302 ? 33.648 13.472 -22.558 1.00 42.88 372 GLN A C 1
ATOM 2188 O O . GLN A 1 302 ? 34.322 14.497 -22.672 1.00 44.01 372 GLN A O 1
ATOM 2194 N N . VAL A 1 303 ? 34.083 12.392 -21.918 1.00 39.47 373 VAL A N 1
ATOM 2195 C CA . VAL A 1 303 ? 35.445 12.311 -21.409 1.00 35.67 373 VAL A CA 1
ATOM 2196 C C . VAL A 1 303 ? 36.412 12.312 -22.589 1.00 37.28 373 VAL A C 1
ATOM 2197 O O . VAL A 1 303 ? 37.439 12.995 -22.577 1.00 36.65 373 VAL A O 1
ATOM 2201 N N . VAL A 1 304 ? 36.058 11.549 -23.617 1.00 37.96 374 VAL A N 1
ATOM 2202 C CA . VAL A 1 304 ? 36.834 11.488 -24.848 1.00 37.64 374 VAL A CA 1
ATOM 2203 C C . VAL A 1 304 ? 36.932 12.855 -25.529 1.00 40.57 374 VAL A C 1
ATOM 2204 O O . VAL A 1 304 ? 38.030 13.334 -25.815 1.00 37.78 374 VAL A O 1
ATOM 2208 N N . ASN A 1 305 ? 35.782 13.483 -25.768 1.00 44.39 375 ASN A N 1
ATOM 2209 C CA . ASN A 1 305 ? 35.718 14.747 -26.507 1.00 42.63 375 ASN A CA 1
ATOM 2210 C C . ASN A 1 305 ? 36.496 15.879 -25.849 1.00 44.60 375 ASN A C 1
ATOM 2211 O O . ASN A 1 305 ? 36.953 16.799 -26.524 1.00 41.49 375 ASN A O 1
ATOM 2216 N N . HIS A 1 306 ? 36.634 15.816 -24.528 1.00 43.40 376 HIS A N 1
ATOM 2217 C CA . HIS A 1 306 ? 37.375 16.839 -23.802 1.00 45.16 376 HIS A CA 1
ATOM 2218 C C . HIS A 1 306 ? 38.869 16.538 -23.796 1.00 44.99 376 HIS A C 1
ATOM 2219 O O . HIS A 1 306 ? 39.657 17.274 -23.205 1.00 43.85 376 HIS A O 1
ATOM 2226 N N . GLY A 1 307 ? 39.252 15.457 -24.466 1.00 45.21 377 GLY A N 1
ATOM 2227 C CA . GLY A 1 307 ? 40.648 15.079 -24.570 1.00 49.10 377 GLY A CA 1
ATOM 2228 C C . GLY A 1 307 ? 41.260 14.686 -23.240 1.00 44.43 377 GLY A C 1
ATOM 2229 O O . GLY A 1 307 ? 42.414 15.009 -22.963 1.00 40.94 377 GLY A O 1
ATOM 2230 N N . LEU A 1 308 ? 40.490 13.978 -22.419 1.00 41.20 378 LEU A N 1
ATOM 2231 C CA . LEU A 1 308 ? 40.942 13.610 -21.081 1.00 42.63 378 LEU A CA 1
ATOM 2232 C C . LEU A 1 308 ? 41.614 12.241 -21.032 1.00 42.15 378 LEU A C 1
ATOM 2233 O O . LEU A 1 308 ? 42.321 11.930 -20.071 1.00 43.73 378 LEU A O 1
ATOM 2238 N N . VAL A 1 309 ? 41.390 11.424 -22.058 1.00 37.39 379 VAL A N 1
ATOM 2239 C CA . VAL A 1 309 ? 41.935 10.068 -22.077 1.00 37.33 379 VAL A CA 1
ATOM 2240 C C . VAL A 1 309 ? 43.476 10.050 -22.060 1.00 46.35 379 VAL A C 1
ATOM 2241 O O . VAL A 1 309 ? 44.060 9.268 -21.311 1.00 46.93 379 VAL A O 1
ATOM 2245 N N . PRO A 1 310 ? 44.144 10.905 -22.868 1.00 46.13 380 PRO A N 1
ATOM 2246 C CA . PRO A 1 310 ? 45.607 10.937 -22.717 1.00 42.88 380 PRO A CA 1
ATOM 2247 C C . PRO A 1 310 ? 46.067 11.397 -21.330 1.00 39.66 380 PRO A C 1
ATOM 2248 O O . PRO A 1 310 ? 47.139 10.995 -20.873 1.00 40.25 380 PRO A O 1
ATOM 2252 N N . PHE A 1 311 ? 45.271 12.231 -20.670 1.00 37.40 381 PHE A N 1
ATOM 2253 C CA . PHE A 1 311 ? 45.601 12.659 -19.312 1.00 35.79 381 PHE A CA 1
ATOM 2254 C C . PHE A 1 311 ? 45.475 11.496 -18.334 1.00 36.64 381 PHE A C 1
ATOM 2255 O O . PHE A 1 311 ? 46.310 11.337 -17.444 1.00 37.70 381 PHE A O 1
ATOM 2263 N N . LEU A 1 312 ? 44.435 10.684 -18.504 1.00 34.16 382 LEU A N 1
ATOM 2264 C CA . LEU A 1 312 ? 44.246 9.503 -17.666 1.00 35.22 382 LEU A CA 1
ATOM 2265 C C . LEU A 1 312 ? 45.358 8.491 -17.911 1.00 36.66 382 LEU A C 1
ATOM 2266 O O . LEU A 1 312 ? 45.851 7.864 -16.975 1.00 39.76 382 LEU A O 1
ATOM 2271 N N . VAL A 1 313 ? 45.744 8.334 -19.173 1.00 32.83 383 VAL A N 1
ATOM 2272 C CA . VAL A 1 313 ? 46.867 7.473 -19.528 1.00 36.58 383 VAL A CA 1
ATOM 2273 C C . VAL A 1 313 ? 48.134 7.988 -18.854 1.00 40.79 383 VAL A C 1
ATOM 2274 O O . VAL A 1 313 ? 48.949 7.211 -18.354 1.00 45.08 383 VAL A O 1
ATOM 2278 N N . GLY A 1 314 ? 48.283 9.309 -18.831 1.00 41.01 384 GLY A N 1
ATOM 2279 C CA . GLY A 1 314 ? 49.430 9.936 -18.204 1.00 39.75 384 GLY A CA 1
ATOM 2280 C C . GLY A 1 314 ? 49.473 9.667 -16.714 1.00 40.07 384 GLY A C 1
ATOM 2281 O O . GLY A 1 314 ? 50.528 9.356 -16.162 1.00 38.98 384 GLY A O 1
ATOM 2282 N N . VAL A 1 315 ? 48.321 9.777 -16.062 1.00 37.83 385 VAL A N 1
ATOM 2283 C CA . VAL A 1 315 ? 48.235 9.531 -14.627 1.00 40.20 385 VAL A CA 1
ATOM 2284 C C . VAL A 1 315 ? 48.549 8.070 -14.301 1.00 41.26 385 VAL A C 1
ATOM 2285 O O . VAL A 1 315 ? 49.275 7.778 -13.349 1.00 44.16 385 VAL A O 1
ATOM 2289 N N . LEU A 1 316 ? 48.015 7.155 -15.105 1.00 37.80 386 LEU A N 1
ATOM 2290 C CA . LEU A 1 316 ? 48.264 5.727 -14.915 1.00 37.62 386 LEU A CA 1
ATOM 2291 C C . LEU A 1 316 ? 49.752 5.396 -15.043 1.00 45.26 386 LEU A C 1
ATOM 2292 O O . LEU A 1 316 ? 50.232 4.414 -14.473 1.00 45.70 386 LEU A O 1
ATOM 2297 N N . SER A 1 317 ? 50.482 6.231 -15.777 1.00 45.08 387 SER A N 1
ATOM 2298 C CA . SER A 1 317 ? 51.889 5.975 -16.067 1.00 46.77 387 SER A CA 1
ATOM 2299 C C . SER A 1 317 ? 52.859 6.630 -15.089 1.00 50.79 387 SER A C 1
ATOM 2300 O O . SER A 1 317 ? 53.853 6.021 -14.695 1.00 54.90 387 SER A O 1
ATOM 2303 N N . LYS A 1 318 ? 52.590 7.877 -14.715 1.00 53.71 388 LYS A N 1
ATOM 2304 C CA . LYS A 1 318 ? 53.613 8.682 -14.048 1.00 61.11 388 LYS A CA 1
ATOM 2305 C C . LYS A 1 318 ? 53.202 9.261 -12.692 1.00 62.97 388 LYS A C 1
ATOM 2306 O O . LYS A 1 318 ? 53.771 10.258 -12.244 1.00 69.03 388 LYS A O 1
ATOM 2312 N N . ALA A 1 319 ? 52.237 8.635 -12.026 1.00 58.54 389 ALA A N 1
ATOM 2313 C CA . ALA A 1 319 ? 51.768 9.140 -10.739 1.00 53.45 389 ALA A CA 1
ATOM 2314 C C . ALA A 1 319 ? 52.138 8.208 -9.588 1.00 54.88 389 ALA A C 1
ATOM 2315 O O . ALA A 1 319 ? 52.605 7.087 -9.809 1.00 56.95 389 ALA A O 1
ATOM 2317 N N . ASP A 1 320 ? 51.929 8.686 -8.364 1.00 51.48 390 ASP A N 1
ATOM 2318 C CA . ASP A 1 320 ? 52.106 7.861 -7.176 1.00 58.26 390 ASP A CA 1
ATOM 2319 C C . ASP A 1 320 ? 51.135 6.690 -7.246 1.00 50.29 390 ASP A C 1
ATOM 2320 O O . ASP A 1 320 ? 50.072 6.800 -7.860 1.00 45.19 390 ASP A O 1
ATOM 2325 N N . PHE A 1 321 ? 51.501 5.579 -6.615 1.00 49.40 391 PHE A N 1
ATOM 2326 C CA . PHE A 1 321 ? 50.792 4.316 -6.799 1.00 48.96 391 PHE A CA 1
ATOM 2327 C C . PHE A 1 321 ? 49.295 4.368 -6.489 1.00 47.06 391 PHE A C 1
ATOM 2328 O O . PHE A 1 321 ? 48.489 3.805 -7.227 1.00 45.15 391 PHE A O 1
ATOM 2336 N N . LYS A 1 322 ? 48.918 5.038 -5.405 1.00 43.83 392 LYS A N 1
ATOM 2337 C CA . LYS A 1 322 ? 47.505 5.082 -5.025 1.00 47.56 392 LYS A CA 1
ATOM 2338 C C . LYS A 1 322 ? 46.683 5.929 -6.003 1.00 43.56 392 LYS A C 1
ATOM 2339 O O . LYS A 1 322 ? 45.484 5.695 -6.178 1.00 44.17 392 LYS A O 1
ATOM 2345 N N . THR A 1 323 ? 47.326 6.895 -6.652 1.00 38.02 393 THR A N 1
ATOM 2346 C CA . THR A 1 323 ? 46.674 7.641 -7.717 1.00 42.74 393 THR A CA 1
ATOM 2347 C C . THR A 1 323 ? 46.608 6.771 -8.974 1.00 45.18 393 THR A C 1
ATOM 2348 O O . THR A 1 323 ? 45.638 6.836 -9.733 1.00 42.24 393 THR A O 1
ATOM 2352 N N . GLN A 1 324 ? 47.635 5.946 -9.171 1.00 44.39 394 GLN A N 1
ATOM 2353 C CA . GLN A 1 324 ? 47.657 4.985 -10.268 1.00 43.15 394 GLN A CA 1
ATOM 2354 C C . GLN A 1 324 ? 46.511 3.984 -10.141 1.00 43.12 394 GLN A C 1
ATOM 2355 O O . GLN A 1 324 ? 45.933 3.561 -11.146 1.00 40.98 394 GLN A O 1
ATOM 2361 N N . LYS A 1 325 ? 46.193 3.606 -8.904 1.00 39.27 395 LYS A N 1
ATOM 2362 C CA . LYS A 1 325 ? 45.096 2.680 -8.638 1.00 39.44 395 LYS A CA 1
ATOM 2363 C C . LYS A 1 325 ? 43.760 3.294 -9.031 1.00 37.78 395 LYS A C 1
ATOM 2364 O O . LYS A 1 325 ? 42.889 2.615 -9.577 1.00 35.99 395 LYS A O 1
ATOM 2370 N N . GLU A 1 326 ? 43.598 4.581 -8.738 1.00 38.91 396 GLU A N 1
ATOM 2371 C CA . GLU A 1 326 ? 42.387 5.297 -9.117 1.00 40.14 396 GLU A CA 1
ATOM 2372 C C . GLU A 1 326 ? 42.294 5.416 -10.634 1.00 38.44 396 GLU A C 1
ATOM 2373 O O . GLU A 1 326 ? 41.202 5.378 -11.206 1.00 37.49 396 GLU A O 1
ATOM 2379 N N . ALA A 1 327 ? 43.445 5.552 -11.283 1.00 36.96 397 ALA A N 1
ATOM 2380 C CA . ALA A 1 327 ? 43.486 5.615 -12.736 1.00 37.68 397 ALA A CA 1
ATOM 2381 C C . ALA A 1 327 ? 43.104 4.268 -13.329 1.00 37.63 397 ALA A C 1
ATOM 2382 O O . ALA A 1 327 ? 42.436 4.204 -14.360 1.00 39.51 397 ALA A O 1
ATOM 2384 N N . ALA A 1 328 ? 43.522 3.192 -12.669 1.00 32.14 398 ALA A N 1
ATOM 2385 C CA . ALA A 1 328 ? 43.211 1.850 -13.140 1.00 35.17 398 ALA A CA 1
ATOM 2386 C C . ALA A 1 328 ? 41.713 1.584 -13.020 1.00 41.76 398 ALA A C 1
ATOM 2387 O O . ALA A 1 328 ? 41.132 0.879 -13.846 1.00 48.31 398 ALA A O 1
ATOM 2389 N N . TRP A 1 329 ? 41.094 2.156 -11.992 1.00 36.88 399 TRP A N 1
ATOM 2390 C CA . TRP A 1 329 ? 39.645 2.082 -11.833 1.00 36.61 399 TRP A CA 1
ATOM 2391 C C . TRP A 1 329 ? 38.931 2.832 -12.953 1.00 38.61 399 TRP A C 1
ATOM 2392 O O . TRP A 1 329 ? 37.901 2.382 -13.457 1.00 36.57 399 TRP A O 1
ATOM 2403 N N . ALA A 1 330 ? 39.475 3.986 -13.322 1.00 34.53 400 ALA A N 1
ATOM 2404 C CA . ALA A 1 330 ? 38.889 4.804 -14.374 1.00 35.05 400 ALA A CA 1
ATOM 2405 C C . ALA A 1 330 ? 38.934 4.063 -15.705 1.00 34.93 400 ALA A C 1
ATOM 2406 O O . ALA A 1 330 ? 37.969 4.080 -16.465 1.00 34.15 400 ALA A O 1
ATOM 2408 N N . ILE A 1 331 ? 40.055 3.395 -15.964 1.00 33.86 401 ILE A N 1
ATOM 2409 C CA . ILE A 1 331 ? 40.239 2.628 -17.189 1.00 36.43 401 ILE A CA 1
ATOM 2410 C C . ILE A 1 331 ? 39.302 1.425 -17.261 1.00 43.85 401 ILE A C 1
ATOM 2411 O O . ILE A 1 331 ? 38.684 1.178 -18.298 1.00 45.37 401 ILE A O 1
ATOM 2416 N N . THR A 1 332 ? 39.192 0.678 -16.166 1.00 44.04 402 THR A N 1
ATOM 2417 C CA . THR A 1 332 ? 38.337 -0.506 -16.153 1.00 41.31 402 THR A CA 1
ATOM 2418 C C . THR A 1 332 ? 36.862 -0.126 -16.285 1.00 41.81 402 THR A C 1
ATOM 2419 O O . THR A 1 332 ? 36.109 -0.784 -17.007 1.00 39.38 402 THR A O 1
ATOM 2423 N N . ASN A 1 333 ? 36.454 0.937 -15.596 1.00 37.29 403 ASN A N 1
ATOM 2424 C CA . ASN A 1 333 ? 35.092 1.445 -15.734 1.00 39.32 403 ASN A CA 1
ATOM 2425 C C . ASN A 1 333 ? 34.816 1.919 -17.161 1.00 37.54 403 ASN A C 1
ATOM 2426 O O . ASN A 1 333 ? 33.699 1.795 -17.662 1.00 35.54 403 ASN A O 1
ATOM 2431 N N . TYR A 1 334 ? 35.848 2.471 -17.796 1.00 40.19 404 TYR A N 1
ATOM 2432 C CA . TYR A 1 334 ? 35.789 2.912 -19.185 1.00 38.52 404 TYR A CA 1
ATOM 2433 C C . TYR A 1 334 ? 35.514 1.723 -20.098 1.00 35.55 404 TYR A C 1
ATOM 2434 O O . TYR A 1 334 ? 34.652 1.787 -20.972 1.00 35.12 404 TYR A O 1
ATOM 2443 N N . THR A 1 335 ? 36.247 0.634 -19.886 1.00 32.18 405 THR A N 1
ATOM 2444 C CA . THR A 1 335 ? 36.146 -0.526 -20.761 1.00 35.86 405 THR A CA 1
ATOM 2445 C C . THR A 1 335 ? 34.888 -1.348 -20.491 1.00 44.86 405 THR A C 1
ATOM 2446 O O . THR A 1 335 ? 34.480 -2.152 -21.329 1.00 52.95 405 THR A O 1
ATOM 2450 N N . SER A 1 336 ? 34.277 -1.149 -19.326 1.00 41.91 406 SER A N 1
ATOM 2451 C CA . SER A 1 336 ? 33.080 -1.901 -18.965 1.00 42.06 406 SER A CA 1
ATOM 2452 C C . SER A 1 336 ? 31.834 -1.342 -19.641 1.00 42.99 406 SER A C 1
ATOM 2453 O O . SER A 1 336 ? 30.977 -2.097 -20.094 1.00 47.09 406 SER A O 1
ATOM 2456 N N . GLY A 1 337 ? 31.737 -0.019 -19.703 1.00 39.83 407 GLY A N 1
ATOM 2457 C CA . GLY A 1 337 ? 30.573 0.624 -20.284 1.00 42.76 407 GLY A CA 1
ATOM 2458 C C . GLY A 1 337 ? 30.805 1.190 -21.673 1.00 46.53 407 GLY A C 1
ATOM 2459 O O . GLY A 1 337 ? 29.854 1.491 -22.387 1.00 53.33 407 GLY A O 1
ATOM 2460 N N . GLY A 1 338 ? 32.066 1.334 -22.063 1.00 41.17 408 GLY A N 1
ATOM 2461 C CA . GLY A 1 338 ? 32.401 1.939 -23.339 1.00 42.71 408 GLY A CA 1
ATOM 2462 C C . GLY A 1 338 ? 32.017 1.112 -24.554 1.00 44.79 408 GLY A C 1
ATOM 2463 O O . GLY A 1 338 ? 31.769 -0.089 -24.451 1.00 45.28 408 GLY A O 1
ATOM 2464 N N . THR A 1 339 ? 31.960 1.763 -25.712 1.00 45.47 409 THR A N 1
ATOM 2465 C CA . THR A 1 339 ? 31.729 1.061 -26.971 1.00 46.40 409 THR A CA 1
ATOM 2466 C C . THR A 1 339 ? 33.038 0.486 -27.492 1.00 44.98 409 THR A C 1
ATOM 2467 O O . THR A 1 339 ? 34.114 0.843 -27.013 1.00 45.76 409 THR A O 1
ATOM 2471 N N . VAL A 1 340 ? 32.941 -0.406 -28.472 1.00 47.46 410 VAL A N 1
ATOM 2472 C CA . VAL A 1 340 ? 34.124 -1.012 -29.071 1.00 50.20 410 VAL A CA 1
ATOM 2473 C C . VAL A 1 340 ? 35.012 0.079 -29.659 1.00 49.00 410 VAL A C 1
ATOM 2474 O O . VAL A 1 340 ? 36.240 0.027 -29.561 1.00 45.38 410 VAL A O 1
ATOM 2478 N N . GLU A 1 341 ? 34.364 1.081 -30.241 1.00 49.24 411 GLU A N 1
ATOM 2479 C CA . GLU A 1 341 ? 35.038 2.233 -30.824 1.00 49.17 411 GLU A CA 1
ATOM 2480 C C . GLU A 1 341 ? 35.765 3.065 -29.764 1.00 50.73 411 GLU A C 1
ATOM 2481 O O . GLU A 1 341 ? 36.891 3.516 -29.974 1.00 49.35 411 GLU A O 1
ATOM 2487 N N . GLN A 1 342 ? 35.123 3.259 -28.618 1.00 48.80 412 GLN A N 1
ATOM 2488 C CA . GLN A 1 342 ? 35.741 4.004 -27.529 1.00 47.32 412 GLN A CA 1
ATOM 2489 C C . GLN A 1 342 ? 36.942 3.248 -26.964 1.00 42.34 412 GLN A C 1
ATOM 2490 O O . GLN A 1 342 ? 37.924 3.854 -26.538 1.00 41.07 412 GLN A O 1
ATOM 2496 N N . ILE A 1 343 ? 36.865 1.922 -26.987 1.00 43.16 413 ILE A N 1
ATOM 2497 C CA . ILE A 1 343 ? 37.942 1.081 -26.473 1.00 43.45 413 ILE A CA 1
ATOM 2498 C C . ILE A 1 343 ? 39.131 1.066 -27.436 1.00 42.32 413 ILE A C 1
ATOM 2499 O O . ILE A 1 343 ? 40.285 1.057 -27.009 1.00 43.91 413 ILE A O 1
ATOM 2504 N N . VAL A 1 344 ? 38.843 1.075 -28.735 1.00 44.91 414 VAL A N 1
ATOM 2505 C CA . VAL A 1 344 ? 39.887 1.159 -29.754 1.00 43.83 414 VAL A CA 1
ATOM 2506 C C . VAL A 1 344 ? 40.703 2.436 -29.589 1.00 42.79 414 VAL A C 1
ATOM 2507 O O . VAL A 1 344 ? 41.935 2.409 -29.617 1.00 43.83 414 VAL A O 1
ATOM 2511 N N . TYR A 1 345 ? 40.006 3.554 -29.417 1.00 39.61 415 TYR A N 1
ATOM 2512 C CA . TYR A 1 345 ? 40.661 4.833 -29.192 1.00 45.81 415 TYR A CA 1
ATOM 2513 C C . TYR A 1 345 ? 41.495 4.803 -27.906 1.00 40.29 415 TYR A C 1
ATOM 2514 O O . TYR A 1 345 ? 42.579 5.385 -27.845 1.00 39.14 415 TYR A O 1
ATOM 2523 N N . LEU A 1 346 ? 40.994 4.110 -26.888 1.00 38.38 416 LEU A N 1
ATOM 2524 C CA . LEU A 1 346 ? 41.719 3.980 -25.626 1.00 32.21 416 LEU A CA 1
ATOM 2525 C C . LEU A 1 346 ? 43.059 3.278 -25.850 1.00 37.24 416 LEU A C 1
ATOM 2526 O O . LEU A 1 346 ? 44.096 3.737 -25.375 1.00 38.17 416 LEU A O 1
ATOM 2531 N N . VAL A 1 347 ? 43.028 2.174 -26.591 1.00 38.75 417 VAL A N 1
ATOM 2532 C CA . VAL A 1 347 ? 44.238 1.431 -26.940 1.00 39.08 417 VAL A CA 1
ATOM 2533 C C . VAL A 1 347 ? 45.227 2.280 -27.748 1.00 39.26 417 VAL A C 1
ATOM 2534 O O . VAL A 1 347 ? 46.442 2.176 -27.563 1.00 42.99 417 VAL A O 1
ATOM 2538 N N . HIS A 1 348 ? 44.710 3.126 -28.634 1.00 37.23 418 HIS A N 1
ATOM 2539 C CA . HIS A 1 348 ? 45.570 3.991 -29.442 1.00 44.10 418 HIS A CA 1
ATOM 2540 C C . HIS A 1 348 ? 46.266 5.064 -28.614 1.00 46.89 418 HIS A C 1
ATOM 2541 O O . HIS A 1 348 ? 47.298 5.594 -29.023 1.00 46.15 418 HIS A O 1
ATOM 2548 N N . CYS A 1 349 ? 45.702 5.388 -27.456 1.00 40.09 419 CYS A N 1
ATOM 2549 C CA . CYS A 1 349 ? 46.336 6.346 -26.557 1.00 37.36 419 CYS A CA 1
ATOM 2550 C C . CYS A 1 349 ? 47.445 5.697 -25.728 1.00 36.93 419 CYS A C 1
ATOM 2551 O O . CYS A 1 349 ? 48.065 6.350 -24.890 1.00 39.49 419 CYS A O 1
ATOM 2554 N N . GLY A 1 350 ? 47.696 4.414 -25.970 1.00 35.87 420 GLY A N 1
ATOM 2555 C CA . GLY A 1 350 ? 48.821 3.728 -25.360 1.00 34.72 420 GLY A CA 1
ATOM 2556 C C . GLY A 1 350 ? 48.543 3.221 -23.959 1.00 40.08 420 GLY A C 1
ATOM 2557 O O . GLY A 1 350 ? 49.381 3.349 -23.068 1.00 38.76 420 GLY A O 1
ATOM 2558 N N . ILE A 1 351 ? 47.370 2.626 -23.772 1.00 39.68 421 ILE A N 1
ATOM 2559 C CA . ILE A 1 351 ? 46.931 2.193 -22.454 1.00 39.67 421 ILE A CA 1
ATOM 2560 C C . ILE A 1 351 ? 47.567 0.867 -22.035 1.00 42.23 421 ILE A C 1
ATOM 2561 O O . ILE A 1 351 ? 47.701 0.585 -20.845 1.00 37.42 421 ILE A O 1
ATOM 2566 N N . ILE A 1 352 ? 47.982 0.063 -23.009 1.00 40.16 422 ILE A N 1
ATOM 2567 C CA . ILE A 1 352 ? 48.376 -1.309 -22.706 1.00 42.80 422 ILE A CA 1
ATOM 2568 C C . ILE A 1 352 ? 49.625 -1.414 -21.826 1.00 37.77 422 ILE A C 1
ATOM 2569 O O . ILE A 1 352 ? 49.607 -2.116 -20.814 1.00 35.02 422 ILE A O 1
ATOM 2574 N N . GLU A 1 353 ? 50.700 -0.725 -22.199 1.00 34.79 423 GLU A N 1
ATOM 2575 C CA . GLU A 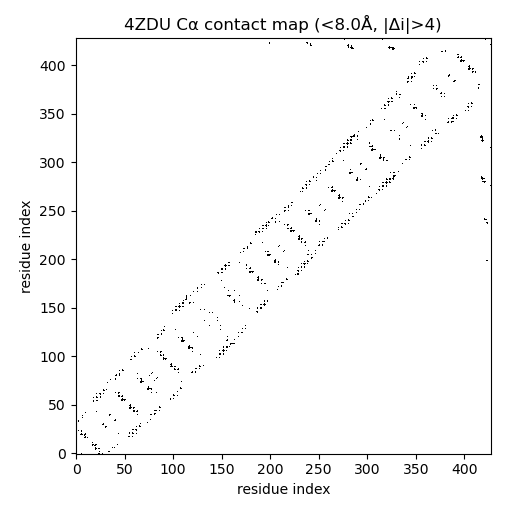1 353 ? 51.955 -0.844 -21.453 1.00 38.18 423 GLU A CA 1
ATOM 2576 C C . GLU A 1 353 ? 51.872 -0.372 -19.987 1.00 35.46 423 GLU A C 1
ATOM 2577 O O . GLU A 1 353 ? 52.325 -1.089 -19.096 1.00 40.34 423 GLU A O 1
ATOM 2583 N N . PRO A 1 354 ? 51.313 0.829 -19.725 1.00 34.15 424 PRO A N 1
ATOM 2584 C CA . PRO A 1 354 ? 51.226 1.207 -18.306 1.00 35.11 424 PRO A CA 1
ATOM 2585 C C . PRO A 1 354 ? 50.302 0.288 -17.515 1.00 39.29 424 PRO A C 1
ATOM 2586 O O . PRO A 1 354 ? 50.500 0.097 -16.315 1.00 36.37 424 PRO A O 1
ATOM 2590 N N . LEU A 1 355 ? 49.310 -0.278 -18.193 1.00 36.49 425 LEU A N 1
ATOM 2591 C CA . LEU A 1 355 ? 48.399 -1.230 -17.575 1.00 36.16 425 LEU A CA 1
ATOM 2592 C C . LEU A 1 355 ? 49.141 -2.508 -17.182 1.00 41.36 425 LEU A C 1
ATOM 2593 O O . LEU A 1 355 ? 48.930 -3.055 -16.093 1.00 42.99 425 LEU A O 1
ATOM 2598 N N . MET A 1 356 ? 50.017 -2.973 -18.071 1.00 36.78 426 MET A N 1
ATOM 2599 C CA . MET A 1 356 ? 50.810 -4.172 -17.818 1.00 33.87 426 MET A CA 1
ATOM 2600 C C . MET A 1 356 ? 51.829 -3.944 -16.707 1.00 36.46 426 MET A C 1
ATOM 2601 O O . MET A 1 356 ? 52.057 -4.824 -15.879 1.00 37.24 426 MET A O 1
ATOM 2606 N N . ASN A 1 357 ? 52.440 -2.762 -16.690 1.00 37.93 427 ASN A N 1
ATOM 2607 C CA . ASN A 1 357 ? 53.438 -2.432 -15.673 1.00 42.77 427 ASN A CA 1
ATOM 2608 C C . ASN A 1 357 ? 52.896 -2.567 -14.249 1.00 45.07 427 ASN A C 1
ATOM 2609 O O . ASN A 1 357 ? 53.640 -2.883 -13.320 1.00 45.46 427 ASN A O 1
ATOM 2614 N N . LEU A 1 358 ? 51.597 -2.333 -14.087 1.00 40.17 428 LEU A N 1
ATOM 2615 C CA . LEU A 1 358 ? 50.971 -2.368 -12.770 1.00 45.66 428 LEU A CA 1
ATOM 2616 C C . LEU A 1 358 ? 50.469 -3.757 -12.376 1.00 46.17 428 LEU A C 1
ATOM 2617 O O . LEU A 1 358 ? 49.975 -3.950 -11.266 1.00 46.29 428 LEU A O 1
ATOM 2622 N N . LEU A 1 359 ? 50.602 -4.719 -13.284 1.00 45.32 429 LEU A N 1
ATOM 2623 C CA . LEU A 1 359 ? 50.216 -6.100 -13.008 1.00 42.35 429 LEU A CA 1
ATOM 2624 C C . LEU A 1 359 ? 51.193 -6.771 -12.052 1.00 43.49 429 LEU A C 1
ATOM 2625 O O . LEU A 1 359 ? 50.945 -7.875 -11.571 1.00 44.85 429 LEU A O 1
ATOM 2630 N N . SER A 1 360 ? 52.310 -6.102 -11.796 1.00 43.59 430 SER A N 1
ATOM 2631 C CA . SER A 1 360 ? 53.332 -6.630 -10.904 1.00 50.60 430 SER A CA 1
ATOM 2632 C C . SER A 1 360 ? 53.224 -6.011 -9.513 1.00 54.49 430 SER A C 1
ATOM 2633 O O . SER A 1 360 ? 54.021 -6.315 -8.623 1.00 59.99 430 SER A O 1
ATOM 2636 N N . ALA A 1 361 ? 52.235 -5.141 -9.334 1.00 50.06 431 ALA A N 1
ATOM 2637 C CA . ALA A 1 361 ? 51.997 -4.501 -8.045 1.00 51.01 431 ALA A CA 1
ATOM 2638 C C . ALA A 1 361 ? 51.627 -5.537 -6.988 1.00 48.68 431 ALA A C 1
ATOM 2639 O O . ALA A 1 361 ? 51.036 -6.568 -7.302 1.00 45.16 431 ALA A O 1
ATOM 2641 N N . LYS A 1 362 ? 51.972 -5.259 -5.734 1.00 51.96 432 LYS A N 1
ATOM 2642 C CA . LYS A 1 362 ? 51.715 -6.205 -4.649 1.00 59.66 432 LYS A CA 1
ATOM 2643 C C . LYS A 1 362 ? 50.293 -6.071 -4.111 1.00 63.68 432 LYS A C 1
ATOM 2644 O O . LYS A 1 362 ? 49.923 -6.729 -3.139 1.00 78.59 432 LYS A O 1
ATOM 2650 N N . ASP A 1 363 ? 49.503 -5.219 -4.754 1.00 57.90 433 ASP A N 1
ATOM 2651 C CA . ASP A 1 363 ? 48.126 -4.966 -4.344 1.00 54.05 433 ASP A CA 1
ATOM 2652 C C . ASP A 1 363 ? 47.154 -5.864 -5.107 1.00 47.23 433 ASP A C 1
ATOM 2653 O O . ASP A 1 363 ? 47.055 -5.787 -6.333 1.00 45.76 433 ASP A O 1
ATOM 2658 N N . THR A 1 364 ? 46.439 -6.709 -4.373 1.00 43.52 434 THR A N 1
ATOM 2659 C CA . THR A 1 364 ? 45.501 -7.663 -4.961 1.00 44.67 434 THR A CA 1
ATOM 2660 C C . THR A 1 364 ? 44.360 -6.976 -5.713 1.00 50.88 434 THR A C 1
ATOM 2661 O O . THR A 1 364 ? 43.918 -7.453 -6.765 1.00 47.10 434 THR A O 1
ATOM 2665 N N . LYS A 1 365 ? 43.893 -5.850 -5.181 1.00 45.91 435 LYS A N 1
ATOM 2666 C CA . LYS A 1 365 ? 42.734 -5.167 -5.750 1.00 44.29 435 LYS A CA 1
ATOM 2667 C C . LYS A 1 365 ? 43.000 -4.605 -7.142 1.00 43.96 435 LYS A C 1
ATOM 2668 O O . LYS A 1 365 ? 42.157 -4.722 -8.033 1.00 41.72 435 LYS A O 1
ATOM 2674 N N . ILE A 1 366 ? 44.161 -3.987 -7.330 1.00 38.29 436 ILE A N 1
ATOM 2675 C CA . ILE A 1 366 ? 44.463 -3.372 -8.612 1.00 39.67 436 ILE A CA 1
ATOM 2676 C C . ILE A 1 366 ? 44.695 -4.448 -9.673 1.00 38.11 436 ILE A C 1
ATOM 2677 O O . ILE A 1 366 ? 44.424 -4.230 -10.849 1.00 38.35 436 ILE A O 1
ATOM 2682 N N . ILE A 1 367 ? 45.169 -5.615 -9.249 1.00 39.67 437 ILE A N 1
ATOM 2683 C CA . ILE A 1 367 ? 45.381 -6.731 -10.163 1.00 44.05 437 ILE A CA 1
ATOM 2684 C C . ILE A 1 367 ? 44.045 -7.228 -10.703 1.00 43.98 437 ILE A C 1
ATOM 2685 O O . ILE A 1 367 ? 43.889 -7.410 -11.910 1.00 41.99 437 ILE A O 1
ATOM 2690 N N . GLN A 1 368 ? 43.086 -7.435 -9.802 1.00 40.44 438 GLN A N 1
ATOM 2691 C CA . GLN A 1 368 ? 41.727 -7.809 -10.185 1.00 42.30 438 GLN A CA 1
ATOM 2692 C C . GLN A 1 368 ? 41.116 -6.799 -11.154 1.00 47.39 438 GLN A C 1
ATOM 2693 O O . GLN A 1 368 ? 40.462 -7.172 -12.127 1.00 42.31 438 GLN A O 1
ATOM 2699 N N . VAL A 1 369 ? 41.339 -5.520 -10.866 1.00 45.86 439 VAL A N 1
ATOM 2700 C CA . VAL A 1 369 ? 40.794 -4.423 -11.652 1.00 39.77 439 VAL A CA 1
ATOM 2701 C C . VAL A 1 369 ? 41.404 -4.364 -13.054 1.00 38.32 439 VAL A C 1
ATOM 2702 O O . VAL A 1 369 ? 40.693 -4.173 -14.042 1.00 38.56 439 VAL A O 1
ATOM 2706 N N . ILE A 1 370 ? 42.719 -4.540 -13.138 1.00 37.27 440 ILE A N 1
ATOM 2707 C CA . ILE A 1 370 ? 43.418 -4.496 -14.416 1.00 38.70 440 ILE A CA 1
ATOM 2708 C C . ILE A 1 370 ? 43.076 -5.708 -15.279 1.00 44.22 440 ILE A C 1
ATOM 2709 O O . ILE A 1 370 ? 42.848 -5.576 -16.483 1.00 40.69 440 ILE A O 1
ATOM 2714 N N . LEU A 1 371 ? 43.025 -6.883 -14.658 1.00 43.13 441 LEU A N 1
ATOM 2715 C CA . LEU A 1 371 ? 42.637 -8.100 -15.364 1.00 43.75 441 LEU A CA 1
ATOM 2716 C C . LEU A 1 371 ? 41.235 -7.979 -15.953 1.00 48.25 441 LEU A C 1
ATOM 2717 O O . LEU A 1 371 ? 40.956 -8.507 -17.032 1.00 47.74 441 LEU A O 1
ATOM 2722 N N . ASP A 1 372 ? 40.354 -7.287 -15.238 1.00 46.38 442 ASP A N 1
ATOM 2723 C CA . ASP A 1 372 ? 39.009 -7.034 -15.732 1.00 48.73 442 ASP A CA 1
ATOM 2724 C C . ASP A 1 372 ? 39.045 -6.104 -16.946 1.00 43.69 442 ASP A C 1
ATOM 2725 O O . ASP A 1 372 ? 38.263 -6.265 -17.882 1.00 44.67 442 ASP A O 1
ATOM 2730 N N . ALA A 1 373 ? 39.957 -5.137 -16.926 1.00 37.20 443 ALA A N 1
ATOM 2731 C CA . ALA A 1 373 ? 40.120 -4.224 -18.053 1.00 38.83 443 ALA A CA 1
ATOM 2732 C C . ALA A 1 373 ? 40.631 -4.974 -19.278 1.00 37.68 443 ALA A C 1
ATOM 2733 O O . ALA A 1 373 ? 40.100 -4.813 -20.375 1.00 45.52 443 ALA A O 1
ATOM 2735 N N . ILE A 1 374 ? 41.654 -5.801 -19.078 1.00 36.00 444 ILE A N 1
ATOM 2736 C CA . ILE A 1 374 ? 42.209 -6.625 -20.147 1.00 43.21 444 ILE A CA 1
ATOM 2737 C C . ILE A 1 374 ? 41.138 -7.521 -20.765 1.00 45.27 444 ILE A C 1
ATOM 2738 O O . ILE A 1 374 ? 41.020 -7.607 -21.989 1.00 46.02 444 ILE A O 1
ATOM 2743 N N . SER A 1 375 ? 40.354 -8.174 -19.913 1.00 39.82 445 SER A N 1
ATOM 2744 C CA . SER A 1 375 ? 39.268 -9.034 -20.371 1.00 43.10 445 SER A CA 1
ATOM 2745 C C . SER A 1 375 ? 38.260 -8.272 -21.235 1.00 48.40 445 SER A C 1
ATOM 2746 O O . SER A 1 375 ? 37.805 -8.777 -22.260 1.00 51.95 445 SER A O 1
ATOM 2749 N N . ASN A 1 376 ? 37.921 -7.057 -20.817 1.00 46.70 446 ASN A N 1
ATOM 2750 C CA . ASN A 1 376 ? 36.980 -6.224 -21.557 1.00 47.30 446 ASN A CA 1
ATOM 2751 C C . ASN A 1 376 ? 37.534 -5.778 -22.904 1.00 51.41 446 ASN A C 1
ATOM 2752 O O . ASN A 1 376 ? 36.800 -5.678 -23.889 1.00 54.31 446 ASN A O 1
ATOM 2757 N N . ILE A 1 377 ? 38.833 -5.503 -22.938 1.00 47.17 447 ILE A N 1
ATOM 2758 C CA . ILE A 1 377 ? 39.493 -5.065 -24.159 1.00 44.43 447 ILE A CA 1
ATOM 2759 C C . ILE A 1 377 ? 39.578 -6.223 -25.153 1.00 45.75 447 ILE A C 1
ATOM 2760 O O . ILE A 1 377 ? 39.420 -6.026 -26.358 1.00 44.89 447 ILE A O 1
ATOM 2765 N N . PHE A 1 378 ? 39.798 -7.435 -24.647 1.00 44.75 448 PHE A N 1
ATOM 2766 C CA . PHE A 1 378 ? 39.806 -8.622 -25.502 1.00 46.27 448 PHE A CA 1
ATOM 2767 C C . PHE A 1 378 ? 38.437 -8.879 -26.121 1.00 49.81 448 PHE A C 1
ATOM 2768 O O . PHE A 1 378 ? 38.334 -9.257 -27.292 1.00 52.75 448 PHE A O 1
ATOM 2776 N N . GLN A 1 379 ? 37.386 -8.675 -25.334 1.00 48.40 449 GLN A N 1
ATOM 2777 C CA . GLN A 1 379 ? 36.024 -8.851 -25.828 1.00 52.23 449 GLN A CA 1
ATOM 2778 C C . GLN A 1 379 ? 35.726 -7.878 -26.969 1.00 50.00 449 GLN A C 1
ATOM 2779 O O . GLN A 1 379 ? 34.934 -8.178 -27.861 1.00 52.20 449 GLN A O 1
ATOM 2785 N N . ALA A 1 380 ? 36.366 -6.714 -26.932 1.00 47.06 450 ALA A N 1
ATOM 2786 C CA . ALA A 1 380 ? 36.240 -5.737 -28.005 1.00 46.86 450 ALA A CA 1
ATOM 2787 C C . ALA A 1 380 ? 37.043 -6.179 -29.224 1.00 47.21 450 ALA A C 1
ATOM 2788 O O . ALA A 1 380 ? 36.574 -6.077 -30.356 1.00 50.64 450 ALA A O 1
ATOM 2790 N N . ALA A 1 381 ? 38.254 -6.672 -28.978 1.00 45.17 451 ALA A N 1
ATOM 2791 C CA . ALA A 1 381 ? 39.131 -7.155 -30.040 1.00 50.89 451 ALA A CA 1
ATOM 2792 C C . ALA A 1 381 ? 38.492 -8.317 -30.791 1.00 55.43 451 ALA A C 1
ATOM 2793 O O . ALA A 1 381 ? 38.658 -8.458 -32.005 1.00 57.84 451 ALA A O 1
ATOM 2795 N N . GLU A 1 382 ? 37.759 -9.145 -30.055 1.00 54.88 452 GLU A N 1
ATOM 2796 C CA . GLU A 1 382 ? 37.058 -10.284 -30.630 1.00 55.60 452 GLU A CA 1
ATOM 2797 C C . GLU A 1 382 ? 36.036 -9.830 -31.658 1.00 59.46 452 GLU A C 1
ATOM 2798 O O . GLU A 1 382 ? 35.956 -10.379 -32.759 1.00 60.03 452 GLU A O 1
ATOM 2804 N N . LYS A 1 383 ? 35.268 -8.809 -31.299 1.00 57.80 453 LYS A N 1
ATOM 2805 C CA . LYS A 1 383 ? 34.268 -8.254 -32.197 1.00 61.48 453 LYS A CA 1
ATOM 2806 C C . LYS A 1 383 ? 34.928 -7.534 -33.374 1.00 63.67 453 LYS A C 1
ATOM 2807 O O . LYS A 1 383 ? 34.269 -7.206 -34.360 1.00 71.23 453 LYS A O 1
ATOM 2813 N N . LEU A 1 384 ? 36.232 -7.300 -33.264 1.00 56.19 454 LEU A N 1
ATOM 2814 C CA . LEU A 1 384 ? 37.009 -6.711 -34.348 1.00 56.69 454 LEU A CA 1
ATOM 2815 C C . LEU A 1 384 ? 37.712 -7.771 -35.189 1.00 57.62 454 LEU A C 1
ATOM 2816 O O . LEU A 1 384 ? 38.118 -7.507 -36.319 1.00 57.86 454 LEU A O 1
ATOM 2821 N N . GLY A 1 385 ? 37.864 -8.965 -34.626 1.00 56.46 455 GLY A N 1
ATOM 2822 C CA . GLY A 1 385 ? 38.677 -9.996 -35.242 1.00 58.76 455 GLY A CA 1
ATOM 2823 C C . GLY A 1 385 ? 40.152 -9.653 -35.136 1.00 60.15 455 GLY A C 1
ATOM 2824 O O . GLY A 1 385 ? 40.940 -9.988 -36.020 1.00 67.32 455 GLY A O 1
ATOM 2825 N N . GLU A 1 386 ? 40.526 -8.982 -34.049 1.00 55.28 456 GLU A N 1
ATOM 2826 C CA . GLU A 1 386 ? 41.898 -8.516 -33.864 1.00 59.35 456 GLU A CA 1
ATOM 2827 C C . GLU A 1 386 ? 42.536 -9.055 -32.586 1.00 55.38 456 GLU A C 1
ATOM 2828 O O . GLU A 1 386 ? 43.431 -8.423 -32.026 1.00 53.47 456 GLU A O 1
ATOM 2834 N N . THR A 1 387 ? 42.080 -10.217 -32.128 1.00 57.57 457 THR A N 1
ATOM 2835 C CA . THR A 1 387 ? 42.565 -10.785 -30.871 1.00 55.41 457 THR A CA 1
ATOM 2836 C C . THR A 1 387 ? 44.048 -11.122 -30.909 1.00 51.61 457 THR A C 1
ATOM 2837 O O . THR A 1 387 ? 44.757 -10.914 -29.925 1.00 52.01 457 THR A O 1
ATOM 2841 N N . GLU A 1 388 ? 44.516 -11.649 -32.036 1.00 47.67 458 GLU A N 1
ATOM 2842 C CA . GLU A 1 388 ? 45.922 -12.017 -32.154 1.00 51.81 458 GLU A CA 1
ATOM 2843 C C . GLU A 1 388 ? 46.823 -10.797 -32.012 1.00 49.16 458 GLU A C 1
ATOM 2844 O O . GLU A 1 388 ? 47.818 -10.837 -31.295 1.00 53.27 458 GLU A O 1
ATOM 2850 N N . LYS A 1 389 ? 46.464 -9.712 -32.690 1.00 47.29 459 LYS A N 1
ATOM 2851 C CA . LYS A 1 389 ? 47.243 -8.480 -32.614 1.00 49.85 459 LYS A CA 1
ATOM 2852 C C . LYS A 1 389 ? 47.245 -7.902 -31.198 1.00 39.81 459 LYS A C 1
ATOM 2853 O O . LYS A 1 389 ? 48.267 -7.389 -30.739 1.00 39.09 459 LYS A O 1
ATOM 2859 N N . LEU A 1 390 ? 46.109 -7.981 -30.510 1.00 38.87 460 LEU A N 1
ATOM 2860 C CA . LEU A 1 390 ? 46.049 -7.530 -29.126 1.00 44.72 460 LEU A CA 1
ATOM 2861 C C . LEU A 1 390 ? 46.942 -8.415 -28.267 1.00 49.90 460 LEU A C 1
ATOM 2862 O O . LEU A 1 390 ? 47.664 -7.921 -27.403 1.00 49.59 460 LEU A O 1
ATOM 2867 N N . SER A 1 391 ? 46.893 -9.721 -28.521 1.00 46.44 461 SER A N 1
ATOM 2868 C CA . SER A 1 391 ? 47.744 -10.673 -27.817 1.00 46.39 461 SER A CA 1
ATOM 2869 C C . SER A 1 391 ? 49.216 -10.348 -28.021 1.00 48.77 461 SER A C 1
ATOM 2870 O O . SER A 1 391 ? 49.988 -10.318 -27.061 1.00 44.21 461 SER A O 1
ATOM 2873 N N . ILE A 1 392 ? 49.593 -10.100 -29.273 1.00 42.71 462 ILE A N 1
ATOM 2874 C CA . ILE A 1 392 ? 50.971 -9.774 -29.619 1.00 43.76 462 ILE A CA 1
ATOM 2875 C C . ILE A 1 392 ? 51.387 -8.453 -28.976 1.00 41.21 462 ILE A C 1
ATOM 2876 O O . ILE A 1 392 ? 52.517 -8.312 -28.510 1.00 46.34 462 ILE A O 1
ATOM 2881 N N . MET A 1 393 ? 50.467 -7.494 -28.947 1.00 38.83 463 MET A N 1
ATOM 2882 C CA . MET A 1 393 ? 50.718 -6.204 -28.306 1.00 46.70 463 MET A CA 1
ATOM 2883 C C . MET A 1 393 ? 50.971 -6.350 -26.806 1.00 43.24 463 MET A C 1
ATOM 2884 O O . MET A 1 393 ? 51.881 -5.729 -26.258 1.00 38.62 463 MET A O 1
ATOM 2889 N N . ILE A 1 394 ? 50.153 -7.166 -26.150 1.00 40.45 464 ILE A N 1
ATOM 2890 C CA . ILE A 1 394 ? 50.275 -7.395 -24.717 1.00 39.94 464 ILE A CA 1
ATOM 2891 C C . ILE A 1 394 ? 51.581 -8.114 -24.396 1.00 47.37 464 ILE A C 1
ATOM 2892 O O . ILE A 1 394 ? 52.223 -7.829 -23.384 1.00 52.78 464 ILE A O 1
ATOM 2897 N N . GLU A 1 395 ? 51.977 -9.036 -25.267 1.00 46.38 465 GLU A N 1
ATOM 2898 C CA . GLU A 1 395 ? 53.237 -9.747 -25.090 1.00 48.85 465 GLU A CA 1
ATOM 2899 C C . GLU A 1 395 ? 54.424 -8.797 -25.206 1.00 46.98 465 GLU A C 1
ATOM 2900 O O . GLU A 1 395 ? 55.343 -8.837 -24.391 1.00 50.25 465 GLU A O 1
ATOM 2906 N N . GLU A 1 396 ? 54.387 -7.932 -26.212 1.00 45.60 466 GLU A N 1
ATOM 2907 C CA . GLU A 1 396 ? 55.525 -7.075 -26.530 1.00 50.50 466 GLU A CA 1
ATOM 2908 C C . GLU A 1 396 ? 55.778 -5.980 -25.494 1.00 52.13 466 GLU A C 1
ATOM 2909 O O . GLU A 1 396 ? 56.775 -5.262 -25.577 1.00 54.17 466 GLU A O 1
ATOM 2915 N N . CYS A 1 397 ? 54.885 -5.853 -24.519 1.00 48.15 467 CYS A N 1
ATOM 2916 C CA . CYS A 1 397 ? 55.094 -4.893 -23.443 1.00 53.33 467 CYS A CA 1
ATOM 2917 C C . CYS A 1 397 ? 55.207 -5.599 -22.089 1.00 54.63 467 CYS A C 1
ATOM 2918 O O . CYS A 1 397 ? 54.975 -4.996 -21.044 1.00 54.07 467 CYS A O 1
ATOM 2921 N N . GLY A 1 398 ? 55.565 -6.880 -22.121 1.00 55.85 468 GLY A N 1
ATOM 2922 C CA . GLY A 1 398 ? 55.834 -7.636 -20.911 1.00 55.85 468 GLY A CA 1
ATOM 2923 C C . GLY A 1 398 ? 54.604 -8.123 -20.170 1.00 58.10 468 GLY A C 1
ATOM 2924 O O . GLY A 1 398 ? 54.704 -8.606 -19.041 1.00 59.41 468 GLY A O 1
ATOM 2925 N N . GLY A 1 399 ? 53.443 -8.008 -20.803 1.00 57.75 469 GLY A N 1
ATOM 2926 C CA . GLY A 1 399 ? 52.196 -8.408 -20.175 1.00 54.80 469 GLY A CA 1
ATOM 2927 C C . GLY A 1 399 ? 52.045 -9.906 -19.974 1.00 48.59 469 GLY A C 1
ATOM 2928 O O . GLY A 1 399 ? 51.580 -10.349 -18.922 1.00 42.31 469 GLY A O 1
ATOM 2929 N N . LEU A 1 400 ? 52.439 -10.686 -20.978 1.00 44.76 470 LEU A N 1
ATOM 2930 C CA . LEU A 1 400 ? 52.280 -12.139 -20.928 1.00 50.16 470 LEU A CA 1
ATOM 2931 C C . LEU A 1 400 ? 53.029 -12.771 -19.756 1.00 49.55 470 LEU A C 1
ATOM 2932 O O . LEU A 1 400 ? 52.502 -13.659 -19.086 1.00 56.16 470 LEU A O 1
ATOM 2937 N N . ASP A 1 401 ? 54.253 -12.310 -19.514 1.00 49.70 471 ASP A N 1
ATOM 2938 C CA . ASP A 1 401 ? 55.066 -12.827 -18.417 1.00 54.48 471 ASP A CA 1
ATOM 2939 C C . ASP A 1 401 ? 54.399 -12.589 -17.068 1.00 55.84 471 ASP A C 1
ATOM 2940 O O . ASP A 1 401 ? 54.485 -13.422 -16.167 1.00 59.60 471 ASP A O 1
ATOM 2945 N N . LYS A 1 402 ? 53.734 -11.445 -16.938 1.00 54.64 472 LYS A N 1
ATOM 2946 C CA . LYS A 1 402 ? 53.089 -11.066 -15.686 1.00 48.38 472 LYS A CA 1
ATOM 2947 C C . LYS A 1 402 ? 51.764 -11.793 -15.484 1.00 46.20 472 LYS A C 1
ATOM 2948 O O . LYS A 1 402 ? 51.449 -12.223 -14.378 1.00 47.77 472 LYS A O 1
ATOM 2954 N N . ILE A 1 403 ? 50.988 -11.928 -16.554 1.00 52.01 473 ILE A N 1
ATOM 2955 C CA . ILE A 1 403 ? 49.715 -12.635 -16.482 1.00 50.89 473 ILE A CA 1
ATOM 2956 C C . ILE A 1 403 ? 49.936 -14.103 -16.110 1.00 57.32 473 ILE A C 1
ATOM 2957 O O . ILE A 1 403 ? 49.174 -14.683 -15.340 1.00 53.20 473 ILE A O 1
ATOM 2962 N N . GLU A 1 404 ? 50.997 -14.698 -16.641 1.00 61.47 474 GLU A N 1
ATOM 2963 C CA . GLU A 1 404 ? 51.288 -16.095 -16.338 1.00 62.96 474 GLU A CA 1
ATOM 2964 C C . GLU A 1 404 ? 51.748 -16.271 -14.896 1.00 58.30 474 GLU A C 1
ATOM 2965 O O . GLU A 1 404 ? 51.388 -17.256 -14.246 1.00 59.99 474 GLU A O 1
ATOM 2971 N N . ALA A 1 405 ? 52.557 -15.333 -14.402 1.00 55.35 475 ALA A N 1
ATOM 2972 C CA . ALA A 1 405 ? 53.019 -15.378 -13.020 1.00 61.01 475 ALA A CA 1
ATOM 2973 C C . ALA A 1 405 ? 51.834 -15.259 -12.066 1.00 58.16 475 ALA A C 1
ATOM 2974 O O . ALA A 1 405 ? 51.891 -15.738 -10.937 1.00 65.50 475 ALA A O 1
ATOM 2976 N N . LEU A 1 406 ? 50.773 -14.605 -12.531 1.00 57.91 476 LEU A N 1
ATOM 2977 C CA . LEU A 1 406 ? 49.579 -14.399 -11.728 1.00 56.87 476 LEU A CA 1
ATOM 2978 C C . LEU A 1 406 ? 48.703 -15.648 -11.630 1.00 59.27 476 LEU A C 1
ATOM 2979 O O . LEU A 1 406 ? 47.668 -15.631 -10.956 1.00 55.61 476 LEU A O 1
ATOM 2984 N N . GLN A 1 407 ? 49.101 -16.725 -12.302 1.00 59.23 477 GLN A N 1
ATOM 2985 C CA . GLN A 1 407 ? 48.370 -17.979 -12.184 1.00 62.40 477 GLN A CA 1
ATOM 2986 C C . GLN A 1 407 ? 48.722 -18.678 -10.881 1.00 63.70 477 GLN A C 1
ATOM 2987 O O . GLN A 1 407 ? 47.994 -19.551 -10.423 1.00 61.76 477 GLN A O 1
ATOM 2993 N N . ARG A 1 408 ? 49.848 -18.292 -10.294 1.00 69.66 478 ARG A N 1
ATOM 2994 C CA . ARG A 1 408 ? 50.262 -18.842 -9.010 1.00 71.15 478 ARG A CA 1
ATOM 2995 C C . ARG A 1 408 ? 50.000 -17.842 -7.889 1.00 69.24 478 ARG A C 1
ATOM 2996 O O . ARG A 1 408 ? 50.688 -17.837 -6.869 1.00 72.16 478 ARG A O 1
ATOM 3004 N N . HIS A 1 409 ? 48.992 -16.999 -8.091 1.00 67.00 479 HIS A N 1
ATOM 3005 C CA . HIS A 1 409 ? 48.592 -16.014 -7.093 1.00 62.50 479 HIS A CA 1
ATOM 3006 C C . HIS A 1 409 ? 47.687 -16.671 -6.055 1.00 66.32 479 HIS A C 1
ATOM 3007 O O . HIS A 1 409 ? 47.019 -17.662 -6.347 1.00 65.83 479 HIS A O 1
ATOM 3014 N N . GLU A 1 410 ? 47.664 -16.117 -4.847 1.00 71.86 480 GLU A N 1
ATOM 3015 C CA . GLU A 1 410 ? 46.930 -16.726 -3.741 1.00 80.06 480 GLU A CA 1
ATOM 3016 C C . GLU A 1 410 ? 45.433 -16.428 -3.788 1.00 79.60 480 GLU A C 1
ATOM 3017 O O . GLU A 1 410 ? 44.628 -17.172 -3.226 1.00 87.68 480 GLU A O 1
ATOM 3023 N N . ASN A 1 411 ? 45.062 -15.344 -4.461 1.00 64.40 481 ASN A N 1
ATOM 3024 C CA . ASN A 1 411 ? 43.671 -14.910 -4.496 1.00 61.23 481 ASN A CA 1
ATOM 3025 C C . ASN A 1 411 ? 42.874 -15.595 -5.605 1.00 59.25 481 ASN A C 1
ATOM 3026 O O . ASN A 1 411 ? 43.318 -15.672 -6.750 1.00 62.97 481 ASN A O 1
ATOM 3031 N N . GLU A 1 412 ? 41.691 -16.082 -5.249 1.00 62.24 482 GLU A N 1
ATOM 3032 C CA . GLU A 1 412 ? 40.864 -16.874 -6.154 1.00 68.76 482 GLU A CA 1
ATOM 3033 C C . GLU A 1 412 ? 40.428 -16.116 -7.404 1.00 66.66 482 GLU A C 1
ATOM 3034 O O . GLU A 1 412 ? 40.486 -16.657 -8.506 1.00 64.71 482 GLU A O 1
ATOM 3040 N N . SER A 1 413 ? 39.981 -14.876 -7.233 1.00 61.51 483 SER A N 1
ATOM 3041 C CA . SER A 1 413 ? 39.564 -14.062 -8.370 1.00 62.49 483 SER A CA 1
ATOM 3042 C C . SER A 1 413 ? 40.721 -13.822 -9.331 1.00 59.97 483 SER A C 1
ATOM 3043 O O . SER A 1 413 ? 40.532 -13.780 -10.547 1.00 57.89 483 SER A O 1
ATOM 3046 N N . VAL A 1 414 ? 41.919 -13.672 -8.777 1.00 60.00 484 VAL A N 1
ATOM 3047 C CA . VAL A 1 414 ? 43.099 -13.404 -9.587 1.00 58.58 484 VAL A CA 1
ATOM 3048 C C . VAL A 1 414 ? 43.558 -14.624 -10.374 1.00 58.22 484 VAL A C 1
ATOM 3049 O O . VAL A 1 414 ? 43.770 -14.533 -11.581 1.00 52.36 484 VAL A O 1
ATOM 3053 N N . TYR A 1 415 ? 43.716 -15.769 -9.716 1.00 64.10 485 TYR A N 1
ATOM 3054 C CA . TYR A 1 415 ? 44.236 -16.914 -10.457 1.00 69.32 485 TYR A CA 1
ATOM 3055 C C . TYR A 1 415 ? 43.194 -17.468 -11.426 1.00 68.80 485 TYR A C 1
ATOM 3056 O O . TYR A 1 415 ? 43.554 -18.076 -12.423 1.00 69.83 485 TYR A O 1
ATOM 3065 N N . LYS A 1 416 ? 41.915 -17.233 -11.154 1.00 66.40 486 LYS A N 1
ATOM 3066 C CA . LYS A 1 416 ? 40.868 -17.672 -12.068 1.00 64.12 486 LYS A CA 1
ATOM 3067 C C . LYS A 1 416 ? 40.879 -16.842 -13.344 1.00 59.13 486 LYS A C 1
ATOM 3068 O O . LYS A 1 416 ? 40.835 -17.382 -14.446 1.00 61.92 486 LYS A O 1
ATOM 3070 N N . ALA A 1 417 ? 40.943 -15.526 -13.183 1.00 58.12 487 ALA A N 1
ATOM 3071 C CA . ALA A 1 417 ? 40.933 -14.606 -14.312 1.00 55.01 487 ALA A CA 1
ATOM 3072 C C . ALA A 1 417 ? 42.168 -14.774 -15.192 1.00 55.40 487 ALA A C 1
ATOM 3073 O O . ALA A 1 417 ? 42.055 -14.884 -16.415 1.00 58.15 487 ALA A O 1
ATOM 3075 N N . SER A 1 418 ? 43.344 -14.789 -14.570 1.00 51.37 488 SER A N 1
ATOM 3076 C CA . SER A 1 418 ? 44.591 -14.920 -15.312 1.00 57.03 488 SER A CA 1
ATOM 3077 C C . SER A 1 418 ? 44.684 -16.278 -15.999 1.00 63.46 488 SER A C 1
ATOM 3078 O O . SER A 1 418 ? 45.233 -16.388 -17.092 1.00 64.44 488 SER A O 1
ATOM 3081 N N . LEU A 1 419 ? 44.142 -17.308 -15.359 1.00 62.97 489 LEU A N 1
ATOM 3082 C CA . LEU A 1 419 ? 44.092 -18.633 -15.962 1.00 69.14 489 LEU A CA 1
ATOM 3083 C C . LEU A 1 419 ? 43.196 -18.601 -17.186 1.00 67.46 489 LEU A C 1
ATOM 3084 O O . LEU A 1 419 ? 43.521 -19.159 -18.235 1.00 62.13 489 LEU A O 1
ATOM 3089 N N . ASN A 1 420 ? 42.057 -17.938 -17.036 1.00 65.39 490 ASN A N 1
ATOM 3090 C CA . ASN A 1 420 ? 41.119 -17.805 -18.135 1.00 68.70 490 ASN A CA 1
ATOM 3091 C C . ASN A 1 420 ? 41.757 -17.092 -19.325 1.00 69.19 490 ASN A C 1
ATOM 3092 O O . ASN A 1 420 ? 41.676 -17.571 -20.450 1.00 70.88 490 ASN A O 1
ATOM 3097 N N . LEU A 1 421 ? 42.410 -15.963 -19.066 1.00 65.93 491 LEU A N 1
ATOM 3098 C CA . LEU A 1 421 ? 43.063 -15.188 -20.119 1.00 60.84 491 LEU A CA 1
ATOM 3099 C C . LEU A 1 421 ? 44.127 -15.986 -20.868 1.00 59.46 491 LEU A C 1
ATOM 3100 O O . LEU A 1 421 ? 44.229 -15.897 -22.091 1.00 54.72 491 LEU A O 1
ATOM 3105 N N . ILE A 1 422 ? 44.922 -16.757 -20.131 1.00 56.89 492 ILE A N 1
ATOM 3106 C CA . ILE A 1 422 ? 46.001 -17.535 -20.734 1.00 61.17 492 ILE A CA 1
ATOM 3107 C C . ILE A 1 422 ? 45.461 -18.626 -21.659 1.00 65.78 492 ILE A C 1
ATOM 3108 O O . ILE A 1 422 ? 45.858 -18.717 -22.821 1.00 62.46 492 ILE A O 1
ATOM 3113 N N . GLU A 1 423 ? 44.546 -19.439 -21.138 1.00 70.36 493 GLU A N 1
ATOM 3114 C CA . GLU A 1 423 ? 43.940 -20.528 -21.902 1.00 78.08 493 GLU A CA 1
ATOM 3115 C C . GLU A 1 423 ? 43.191 -20.020 -23.131 1.00 82.87 493 GLU A C 1
ATOM 3116 O O . GLU A 1 423 ? 43.048 -20.730 -24.126 1.00 89.26 493 GLU A O 1
ATOM 3122 N N . LYS A 1 424 ? 42.724 -18.782 -23.050 1.00 83.29 494 LYS A N 1
ATOM 3123 C CA . LYS A 1 424 ? 41.777 -18.244 -24.014 1.00 82.57 494 LYS A CA 1
ATOM 3124 C C . LYS A 1 424 ? 42.451 -17.481 -25.150 1.00 82.83 494 LYS A C 1
ATOM 3125 O O . LYS A 1 424 ? 41.980 -17.515 -26.286 1.00 87.11 494 LYS A O 1
ATOM 3131 N N . TYR A 1 425 ? 43.551 -16.796 -24.850 1.00 74.28 495 TYR A N 1
ATOM 3132 C CA . TYR A 1 425 ? 44.175 -15.920 -25.840 1.00 73.22 495 TYR A CA 1
ATOM 3133 C C . TYR A 1 425 ? 45.666 -16.184 -26.038 1.00 74.14 495 TYR A C 1
ATOM 3134 O O . TYR A 1 425 ? 46.265 -15.696 -26.996 1.00 81.16 495 TYR A O 1
ATOM 3143 N N . PHE A 1 426 ? 46.260 -16.958 -25.138 1.00 68.47 496 PHE A N 1
ATOM 3144 C CA . PHE A 1 426 ? 47.678 -17.281 -25.241 1.00 68.11 496 PHE A CA 1
ATOM 3145 C C . PHE A 1 426 ? 47.900 -18.790 -25.210 1.00 73.75 496 PHE A C 1
ATOM 3146 O O . PHE A 1 426 ? 49.015 -19.269 -25.420 1.00 77.72 496 PHE A O 1
ATOM 3154 N N . SER B 2 4 ? 26.724 -3.982 -19.856 1.00 77.33 3 SER B N 1
ATOM 3155 C CA . SER B 2 4 ? 27.231 -3.709 -18.519 1.00 77.83 3 SER B CA 1
ATOM 3156 C C . SER B 2 4 ? 27.607 -2.242 -18.371 1.00 76.56 3 SER B C 1
ATOM 3157 O O . SER B 2 4 ? 27.452 -1.453 -19.304 1.00 76.76 3 SER B O 1
ATOM 3160 N N . GLN B 2 5 ? 28.109 -1.887 -17.193 1.00 74.15 4 GLN B N 1
ATOM 3161 C CA . GLN B 2 5 ? 28.492 -0.513 -16.900 1.00 65.50 4 GLN B CA 1
ATOM 3162 C C . GLN B 2 5 ? 29.507 -0.496 -15.756 1.00 58.08 4 GLN B C 1
ATOM 3163 O O . GLN B 2 5 ? 29.605 -1.458 -14.998 1.00 63.98 4 GLN B O 1
ATOM 3169 N N . GLY B 2 6 ? 30.266 0.590 -15.642 1.00 52.05 5 GLY B N 1
ATOM 3170 C CA . GLY B 2 6 ? 31.313 0.694 -14.640 1.00 49.05 5 GLY B CA 1
ATOM 3171 C C . GLY B 2 6 ? 30.813 0.733 -13.206 1.00 47.79 5 GLY B C 1
ATOM 3172 O O . GLY B 2 6 ? 29.608 0.724 -12.955 1.00 45.86 5 GLY B O 1
ATOM 3173 N N . THR B 2 7 ? 31.751 0.787 -12.263 1.00 47.93 6 THR B N 1
ATOM 3174 C CA . THR B 2 7 ? 31.427 0.733 -10.839 1.00 44.55 6 THR B CA 1
ATOM 3175 C C . THR B 2 7 ? 31.594 2.081 -10.139 1.00 36.51 6 THR B C 1
ATOM 3176 O O . THR B 2 7 ? 32.696 2.623 -10.065 1.00 35.22 6 THR B O 1
ATOM 3180 N N . LYS B 2 8 ? 30.494 2.614 -9.618 1.00 40.92 7 LYS B N 1
ATOM 3181 C CA . LYS B 2 8 ? 30.546 3.814 -8.788 1.00 44.33 7 LYS B CA 1
ATOM 3182 C C . LYS B 2 8 ? 31.189 3.492 -7.440 1.00 40.36 7 LYS B C 1
ATOM 3183 O O . LYS B 2 8 ? 30.853 2.489 -6.817 1.00 43.82 7 LYS B O 1
ATOM 3189 N N . ARG B 2 9 ? 32.115 4.338 -6.998 1.00 38.45 8 ARG B N 1
ATOM 3190 C CA . ARG B 2 9 ? 32.765 4.159 -5.701 1.00 41.63 8 ARG B CA 1
ATOM 3191 C C . ARG B 2 9 ? 32.685 5.439 -4.877 1.00 44.91 8 ARG B C 1
ATOM 3192 O O . ARG B 2 9 ? 33.189 6.484 -5.292 1.00 42.83 8 ARG B O 1
ATOM 3200 N N . SER B 2 10 ? 32.048 5.358 -3.714 1.00 39.77 9 SER B N 1
ATOM 3201 C CA . SER B 2 10 ? 31.966 6.507 -2.823 1.00 49.36 9 SER B CA 1
ATOM 3202 C C . SER B 2 10 ? 33.343 6.832 -2.254 1.00 42.82 9 SER B C 1
ATOM 3203 O O . SER B 2 10 ? 34.281 6.042 -2.377 1.00 38.34 9 SER B O 1
ATOM 3206 N N . TYR B 2 11 ? 33.454 7.996 -1.626 1.00 39.65 10 TYR B N 1
ATOM 3207 C CA . TYR B 2 11 ? 34.726 8.450 -1.083 1.00 42.79 10 TYR B CA 1
ATOM 3208 C C . TYR B 2 11 ? 35.331 7.448 -0.098 1.00 45.03 10 TYR B C 1
ATOM 3209 O O . TYR B 2 11 ? 36.537 7.202 -0.114 1.00 44.17 10 TYR B O 1
ATOM 3218 N N . GLU B 2 12 ? 34.490 6.868 0.752 1.00 48.23 11 GLU B N 1
ATOM 3219 C CA . GLU B 2 12 ? 34.953 5.897 1.737 1.00 51.18 11 GLU B CA 1
ATOM 3220 C C . GLU B 2 12 ? 35.340 4.581 1.065 1.00 52.12 11 GLU B C 1
ATOM 3221 O O . GLU B 2 12 ? 36.195 3.846 1.563 1.00 53.09 11 GLU B O 1
ATOM 3227 N N . GLN B 2 13 ? 34.714 4.292 -0.071 1.00 52.44 12 GLN B N 1
ATOM 3228 C CA . GLN B 2 13 ? 35.052 3.101 -0.842 1.00 57.23 12 GLN B CA 1
ATOM 3229 C C . GLN B 2 13 ? 36.400 3.267 -1.548 1.00 58.16 12 GLN B C 1
ATOM 3230 O O . GLN B 2 13 ? 37.059 2.281 -1.874 1.00 60.41 12 GLN B O 1
ATOM 3236 N N . MET B 2 14 ? 36.808 4.514 -1.780 1.00 60.63 13 MET B N 1
ATOM 3237 C CA . MET B 2 14 ? 38.110 4.787 -2.391 1.00 60.53 13 MET B CA 1
ATOM 3238 C C . MET B 2 14 ? 39.239 4.570 -1.406 1.00 56.88 13 MET B C 1
ATOM 3239 O O . MET B 2 14 ? 40.247 3.937 -1.727 1.00 56.67 13 MET B O 1
ATOM 3244 N N . GLU B 2 15 ? 39.069 5.124 -0.211 1.00 72.56 14 GLU B N 1
ATOM 3245 C CA . GLU B 2 15 ? 40.061 5.009 0.851 1.00 81.76 14 GLU B CA 1
ATOM 3246 C C . GLU B 2 15 ? 39.782 3.792 1.725 1.00 85.44 14 GLU B C 1
ATOM 3247 O O . GLU B 2 15 ? 40.625 2.905 1.860 1.00 89.92 14 GLU B O 1
#

CATH classification: 1.25.10.10

B-factor: mean 52.55, std 16.24, range [24.43, 116.48]

Solvent-accessible surface area: 18215 Å² total; per-residue (Å²): 139,77,29,123,77,0,25,67,13,0,87,37,153,83,81,101,41,20,16,94,0,0,59,13,0,48,135,65,29,90,94,42,79,91,0,45,84,41,33,0,5,73,63,0,22,63,3,1,58,74,91,152,14,22,72,0,5,62,12,0,1,78,0,0,22,34,0,12,77,40,70,85,107,15,8,110,24,0,10,106,23,21,0,1,56,20,2,20,85,15,1,83,21,122,65,66,92,1,2,48,29,0,0,104,4,0,0,52,1,0,35,84,18,15,78,32,0,40,60,0,24,181,89,39,0,14,92,33,0,21,64,36,3,75,40,131,80,20,100,99,27,60,79,36,17,4,79,30,0,0,66,0,0,5,9,1,3,115,49,85,145,87,38,4,47,101,106,6,2,71,98,1,0,66,25,0,24,84,2,0,121,40,130,16,61,90,1,12,10,24,0,0,74,0,0,4,51,7,2,35,35,93,61,122,41,2,66,26,0,3,147,80,47,0,5,84,25,0,12,150,12,2,47,30,130,71,55,91,4,11,31,0,0,1,37,0,0,0,3,0,0,25,6,61,40,126,10,0,34,85,0,11,108,34,32,0,0,69,28,0,39,68,5,4,72,40,125,102,77,63,3,38,32,14,0,0,0,0,0,0,0,0,0,1,0,86,96,75,0,0,68,59,0,24,96,70,30,0,1,68,71,1,17,16,6,1,60,169,20,65,77,142,0,26,47,7,0,0,33,0,1,11,3,1,6,29,6,14,46,33,140,12,9,51,77,0,27,153,32,39,0,8,104,12,0,0,82,13,3,61,21,198,40,48,97,0,4,43,6,0,2,75,0,2,38,29,6,0,100,5,7,83,156,89,64,90,38,129,106,11,8,66,60,1,77,137,30,23,0,49,108,56,0,66,56,14,45,172,43,166,44,108,54,0,89,47,30,0,74,80,6,31,136,124,37,74,141,81,16,71,48,13,42,35,111,121,25,135

Nearest PDB structures (foldseek):
  4zdu-assembly1_A  TM=1.002E+00  e=7.591E-56  Mus musculus
  6d7n-assembly1_B  TM=9.660E-01  e=1.957E-49  Panicum virgatum
  5gxw-assembly1_A  TM=9.717E-01  e=3.219E-49  Mus musculus
  6d7m-assembly1_B  TM=9.634E-01  e=3.219E-49  Mus musculus
  6p6e-assembly1_A  TM=9.587E-01  e=1.915E-48  Mus musculus

Foldseek 3Di:
DDLVCLLVQCPDPDVVSNLVSLQVLLVVLLCLVVNVVSVCLLSLLVQCPPLVDVSSVVSSLSNLQSQLLDDPVSVVSNVVSPLLLSLL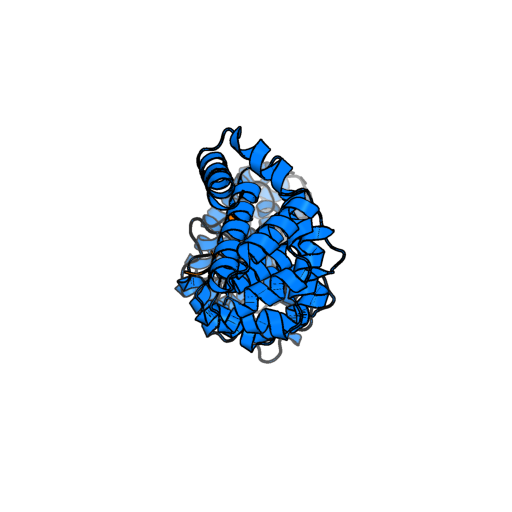VCCPRPPVVSVLSSLLSLQSQLLPAVVSLVVSVVSPNQVSLVVVLPDPDPVVDDPSSLLSSLSSLLSNQAYPPPGHDPVSCLSSQLSLLVLLPDDDLSSLLSSLSSLLSQLQDAQVSLCSNVVSVNLLSLLVQCQDPDPSNNLSSLSNLLSQLLHAQVSVVSNVVSVNLLNLVCQCVPPDQSSNQSSLLSLLSQLLHAQVSLVSNVVSVCLLSLLVQCADHDVSSVLSSLSNLLSNLVRYDLVSLVVSVVSPNQQSLLVCLPPPDPVSVLSSLSNLVSNLVSCVVVVNLLVSVVVNVVNPNLVSLVVQCPPPDPSRVVSSVCCVVPRD/DDDDDADPVSVD

GO terms:
  GO:0010494 cytoplasmic stress granule (C, IDA)
  GO:0005515 protein binding (F, IPI)
  GO:0061608 nuclear import signal receptor activity (F, IDA)
  GO:0006606 protein import into nucleus (P, IDA)
  GO:1903902 positive regulation of viral life cycle (P, IMP)
  GO:0075506 entry of viral genome into host nucleus through nuclear pore complex via importin (P, IMP)
  GO:0005654 nucleoplasm (C, TAS)
  GO:0005829 cytosol (C, TAS)
  GO:0140297 DNA-binding transcription factor binding (F, IPI)
  GO:0098978 glutamatergic synapse (C, IDA)
  GO:0098978 glutamatergic synapse (C, IMP)
  GO:0014069 postsynaptic density (C, IDA)
  GO:0099527 postsynapse to nucleus signaling pathway (P, IDA)
  GO:0099527 postsynapse to nucleus signaling pathway (P, IMP)
  GO:0014069 postsynaptic density (C, IEP)

Radius of gyration: 28.27 Å; Cα contacts (8 Å, |Δi|>4): 625; chains: 2; bounding box: 41×66×82 Å

Secondary structure (DSSP, 8-state):
--HHHHHHHHTSS-HHHHHHHHHHHHHHH--HHHHHHTT-HHHHHHHTT-TT-HHHHHHHHHHHHHHHTS-HHHHHHHHHTTHHHHHHHGGG-SSHHHHHHHHHHHHHHHTT-HHHHHHHHHTT-HHHHHHHT--S-GGGS-HHHHHHHHHHHHHHH---SSPPPHHHHHHHHHHHHHHTT---HHHHHHHHHHHHHHTSS-HHHHHHHHTTT-HHHHHHHHT-S-HHHHHHHHHHHHHHTTS-HHHHHHHHHTTGGGGHHHHTT-SSHHHHHHHHHHHHHHTTS-HHHHHHHHHTT-HHHHHHHHHHS-HHHHHHHHHHHHHHHHHS-HHHHHHHHHTT-HHHHHHGGG-S-HHHHHHHHHHHHHHHHHHHHHT-HHHHHHHHHTTTHHHHHHHGGG-S-HHHHHHHHHHHHHH-/-------HHHH-

InterPro domains:
  IPR000225 Armadillo [PF00514] (109-149)
  IPR000225 Armadillo [PF00514] (151-190)
  IPR000225 Armadillo [PF00514] (248-280)
  IPR000225 Armadillo [PF00514] (283-321)
  IPR000225 Armadillo [PF00514] (324-364)
  IPR000225 Armadillo [PF00514] (367-405)
  IPR000225 Armadillo [PF00514] (410-447)
  IPR000225 Armadillo [PS50176] (119-162)
  IPR000225 Armadillo [PS50176] (162-204)
  IPR000225 Armadillo [PS50176] (204-230)
  IPR000225 Armadillo [PS50176] (251-293)
  IPR000225 Armadillo [PS50176] (293-335)
  IPR000225 Armadillo [PS50176] (335-377)
  IPR000225 Armadillo [SM00185] (108-149)
  IPR000225 Armadillo [SM00185] (151-191)
  IPR000225 Armadillo [SM00185] (193-231)
  IPR000225 Armadillo [SM00185] (241-280)
  IPR000225 Armadillo [SM00185] (282-322)
  IPR000225 Armadillo [SM00185] (324-364)
  IPR000225 Armadillo [SM00185] (366-406)

Organism: Mus musculus (NCBI:txid10090)

=== Feature glossary ===
The record interleaves many kinds of information about one protein. Here is each kind framed as the question it answers.

Q: What does the local fold look like, residue by residue?
A: The Foldseek 3Di string encodes local tertiary geometry as a 20-letter alphabet — one character per residue — derived from the relative positions of nearby Cα atoms. Unlike the amino-acid sequence, 3Di is a direct function of the 3D structure, so two proteins with the same fold have similar 3Di strings even at low sequence identity.

Q: Which residues are in helices, strands, or loops?
A: The SS8 string is DSSP's per-residue secondary-structure call. α-helix (H) means an i→i+4 H-bond ladder; β-strand (E) means the residue participates in a β-sheet; 3₁₀ (G) and π (I) are tighter and wider helices; T/S are turns/bends; '-' is loop.

Q: How big and how compact is the whole molecule?
A: Radius of gyration (Rg) is the root-mean-square distance of Cα atoms from their centroid — a single number for overall size and compactness. A globular domain of N residues has Rg ≈ 2.2·N^0.38 Å; an extended or disordered chain has a much larger Rg. The Cα contact count is the number of residue pairs whose Cα atoms are within 8 Å and are more than four positions apart in sequence — a standard proxy for tertiary packing density. The bounding box is the smallest axis-aligned box enclosing all Cα atoms.

Q: Where is each backbone atom in 3D?
A: Structure coordinates are given as an mmCIF _atom_site loop: one row per atom with element, residue name, chain id, sequence number, and x/y/z position in Å. Only the four main-chain atoms per residue are included here; side chains are omitted to keep the record compact.

Q: What is the amino-acid chain?
A: Primary structure: the covalent order of the twenty standard amino acids along the backbone. Two proteins with the same sequence will (almost always) fold to the same structure; two with 30% identity often share a fold but not the details.

Q: What if only a Cα trace is available?
A: Three-state secondary structure (P-SEA) collapses the eight DSSP classes into helix (a), strand (b), and coil (c). P-SEA assigns these from Cα geometry alone — distances and angles — without requiring backbone oxygens, so it works on any Cα trace.

Q: What family and function is it annotated with?
A: Database cross-references. InterPro integrates a dozen domain/family signature databases into unified entries with residue-range hits. GO terms attach function/process/location labels with evidence codes. CATH codes position the fold in a four-level structural taxonomy. Organism is the NCBI-taxonomy species name.

Q: How confident is the AlphaFold model at each residue?
A: pLDDT is the predicted lDDT-Cα score: AlphaFold's confidence that the local environment of each residue (all inter-atomic distances within 15 Å) is correctly placed. It is a per-residue number between 0 and 100, with higher meaning more reliable.

Q: How mobile is each atom in the crystal?
A: B-factor (Debye–Waller factor) reflects atomic displacement in the crystal lattice. It is an experimental observable (units Å²), not a prediction; low values mean the atom is pinned down, high values mean it moves or is heterogeneous across the crystal.

Q: Which residues are buried vs exposed?
A: SASA measures how much of the protein is reachable by solvent. It is computed by rolling a water-sized probe over the atomic surface and summing the exposed area (Å²). Per-residue SASA distinguishes core (buried, low SASA) from surface (exposed, high SASA) residues; total SASA is a whole-molecule size measure.

Q: What do the diagnostic plots show?
A: Plot images: a contact map (which residues are close in 3D, as an N×N binary image), a Ramachandran scatter (backbone torsion angles, revealing secondary-structure composition at a glance), and — for AlphaFold structures — a PAE heatmap (pairwise prediction confidence).

Q: What known structures does this most resemble?
A: The Foldseek neighbor list gives the closest experimentally determined structures in the PDB, ranked by structural alignment. TM-score near 1 means near-identical fold; near 0.3 means only rough topology match. This is 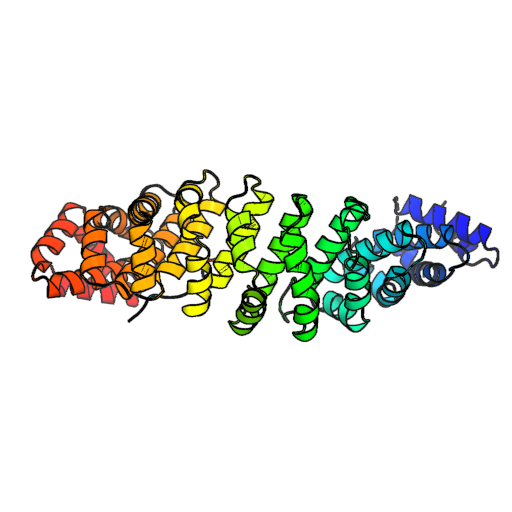how one finds what a novel AlphaFold prediction most resembles in the solved-structure universe.

Q: Are the domains correctly placed relative to each other?
A: Predicted aligned error is AlphaFold's pairwise confidence. Unlike pLDDT (per-residue), PAE is per-residue-pair and captures whether two parts of the structure are correctly placed relative to each other. Units are ångströms of expected positional error.

Q: What do the rendered images show?
A: Structure images are PyMOL renders from six orthogonal camera directions. Cartoon representation draws helices as coils and strands as arrows; sticks shows the backbone as bonds; surface shows the solvent-excluded envelope. Rainbow coloring maps sequence position to hue (blue→red, N→C); chain coloring assigns a distinct color per polypeptide.

Q: What are the backbone torsion angles?
A: φ (phi) and ψ (psi) are the two rotatable backbone dihedrals per residue: φ is the C(i-1)–N–Cα–C torsion, ψ is the N–Cα–C–N(i+1) torsion, both in degrees on (−180°, 180°]. α-helical residues cluster near (−60°, −45°); β-strand residues near (−120°, +130°). A Ramachandran plot is simply a scatter of (φ, ψ) for every residue.